Protein AF-A0AAU9RCP6-F1 (afdb_monomer)

Nearest PDB structures (foldseek):
  6lu8-assembly1_4  TM=5.712E-01  e=1.276E-19  Homo sapiens
  6n8k-assembly1_b  TM=5.492E-01  e=5.211E-20  Saccharomyces cerevisiae S288C
  6lss-assembly1_4  TM=5.577E-01  e=1.438E-19  Homo sapiens
  7ug6-assembly1_b  TM=6.604E-01  e=2.171E-17  Saccharomyces cerevisiae S288C
  8ipy-assembly1_4  TM=5.654E-01  e=3.970E-19  Homo sapiens

Structure (mmCIF, N/CA/C/O backbone):
data_AF-A0AAU9RCP6-F1
#
_entry.id   AF-A0AAU9RCP6-F1
#
loop_
_atom_site.group_PDB
_atom_site.id
_atom_site.type_symbol
_atom_site.label_atom_id
_atom_site.label_alt_id
_atom_site.label_comp_id
_atom_site.label_asym_id
_atom_site.label_entity_id
_atom_site.label_seq_id
_atom_site.pdbx_PDB_ins_code
_atom_site.Cartn_x
_atom_site.Cartn_y
_atom_site.Cartn_z
_atom_site.occupancy
_atom_site.B_iso_or_equiv
_atom_site.auth_seq_id
_atom_site.auth_comp_id
_atom_site.auth_asym_id
_atom_site.auth_atom_id
_atom_site.pdbx_PDB_model_num
ATOM 1 N N . LEU A 1 1 ? -8.463 7.751 30.169 1.00 29.47 1 LEU A N 1
ATOM 2 C CA . LEU A 1 1 ? -9.840 7.399 30.595 1.00 29.47 1 LEU A CA 1
ATOM 3 C C . LEU A 1 1 ? -9.831 6.013 31.241 1.00 29.47 1 LEU A C 1
ATOM 5 O O . LEU A 1 1 ? -10.518 5.110 30.790 1.00 29.47 1 LEU A O 1
ATOM 9 N N . GLY A 1 2 ? -8.987 5.840 32.258 1.00 26.52 2 GLY A N 1
ATOM 10 C CA . GLY A 1 2 ? -8.880 4.609 33.033 1.00 26.52 2 GLY A CA 1
ATOM 11 C C . GLY A 1 2 ? -9.223 4.948 34.469 1.00 26.52 2 GLY A C 1
ATOM 12 O O . GLY A 1 2 ? -8.330 5.187 35.272 1.00 26.52 2 GLY A O 1
ATOM 13 N N . GLU A 1 3 ? -10.513 5.057 34.771 1.00 25.09 3 GLU A N 1
ATOM 14 C CA . GLU A 1 3 ? -10.943 4.956 36.159 1.00 25.09 3 GLU A CA 1
ATOM 15 C C . GLU A 1 3 ? -10.957 3.467 36.483 1.00 25.09 3 GLU A C 1
ATOM 17 O O . GLU A 1 3 ? -11.773 2.700 35.967 1.00 25.09 3 GLU A O 1
ATOM 22 N N . HIS A 1 4 ? -9.973 3.051 37.277 1.00 25.28 4 HIS A N 1
ATOM 23 C CA . HIS A 1 4 ? -9.918 1.732 37.880 1.00 25.28 4 HIS A CA 1
ATOM 24 C C . HIS A 1 4 ? -11.190 1.530 38.713 1.00 25.28 4 HIS A C 1
ATOM 26 O O . HIS A 1 4 ? -11.259 1.921 39.874 1.00 25.28 4 HIS A O 1
ATOM 32 N N . SER A 1 5 ? -12.217 0.930 38.112 1.00 27.06 5 SER A N 1
ATOM 33 C CA . SER A 1 5 ? -13.380 0.434 38.838 1.00 27.06 5 SER A CA 1
ATOM 34 C C . SER A 1 5 ? -12.973 -0.857 39.544 1.00 27.06 5 SER A C 1
ATOM 36 O O . SER A 1 5 ? -13.199 -1.965 39.058 1.00 27.06 5 SER A O 1
ATOM 38 N N . SER A 1 6 ? -12.313 -0.710 40.694 1.00 24.70 6 SER A N 1
ATOM 39 C CA . SER A 1 6 ? -12.039 -1.817 41.602 1.00 24.70 6 SER A CA 1
ATOM 40 C C . SER A 1 6 ? -13.343 -2.577 41.860 1.00 24.70 6 SER A C 1
ATOM 42 O O . SER A 1 6 ? -14.345 -2.037 42.331 1.00 24.70 6 SER A O 1
ATOM 44 N N . VAL A 1 7 ? -13.376 -3.851 41.467 1.00 28.84 7 VAL A N 1
ATOM 45 C CA . VAL A 1 7 ? -14.427 -4.774 41.893 1.00 28.84 7 VAL A CA 1
ATOM 46 C C . VAL A 1 7 ? -14.096 -5.130 43.338 1.00 28.84 7 VAL A C 1
ATOM 48 O O . VAL A 1 7 ? -13.402 -6.105 43.601 1.00 28.84 7 VAL A O 1
ATOM 51 N N . SER A 1 8 ? -14.527 -4.297 44.282 1.00 29.44 8 SER A N 1
ATOM 52 C CA . SER A 1 8 ? -14.492 -4.659 45.697 1.00 29.44 8 SER A CA 1
ATOM 53 C C . SER A 1 8 ? -15.594 -5.688 45.930 1.00 29.44 8 SER A C 1
ATOM 55 O O . SER A 1 8 ? -16.753 -5.328 46.107 1.00 29.44 8 SER A O 1
ATOM 57 N N . LEU A 1 9 ? -15.241 -6.970 45.845 1.00 32.91 9 LEU A N 1
ATOM 58 C CA . LEU A 1 9 ? -16.111 -8.076 46.230 1.00 32.91 9 LEU A CA 1
ATOM 59 C C . LEU A 1 9 ? -16.215 -8.066 47.758 1.00 32.91 9 LEU A C 1
ATOM 61 O O . LEU A 1 9 ? -15.304 -8.515 48.452 1.00 32.91 9 LEU A O 1
ATOM 65 N N . VAL A 1 10 ? -17.290 -7.496 48.296 1.00 36.25 10 VAL A N 1
ATOM 66 C CA . VAL A 1 10 ? -17.561 -7.580 49.732 1.00 36.25 10 VAL A CA 1
ATOM 67 C C . VAL A 1 10 ? -18.202 -8.940 49.990 1.00 36.25 10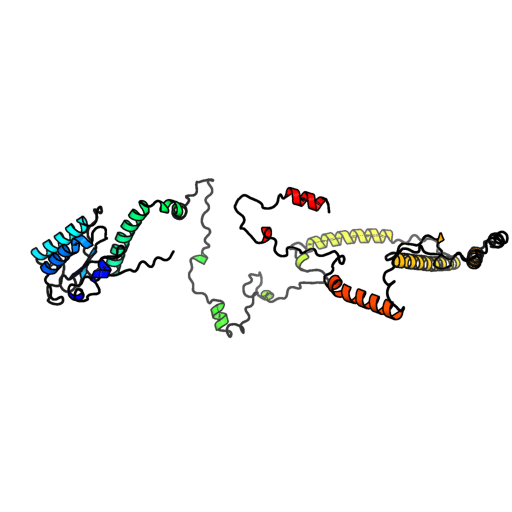 VAL A C 1
ATOM 69 O O . VAL A 1 10 ? -19.393 -9.113 49.783 1.00 36.25 10 VAL A O 1
ATOM 72 N N . LEU A 1 11 ? -17.398 -9.920 50.403 1.00 35.12 11 LEU A N 1
ATOM 73 C CA . LEU A 1 11 ? -17.899 -11.188 50.927 1.00 35.12 11 LEU A CA 1
ATOM 74 C C . LEU A 1 11 ? -18.460 -10.934 52.329 1.00 35.12 11 LEU A C 1
ATOM 76 O O . LEU A 1 11 ? -17.709 -10.840 53.299 1.00 35.12 11 LEU A O 1
ATOM 80 N N . LEU A 1 12 ? -19.777 -10.789 52.433 1.00 39.84 12 LEU A N 1
ATOM 81 C CA . LEU A 1 12 ? -20.471 -10.788 53.717 1.00 39.84 12 LEU A CA 1
ATOM 82 C C . LEU A 1 12 ? -20.690 -12.238 54.148 1.00 39.84 12 LEU A C 1
ATOM 84 O O . LEU A 1 12 ? -21.788 -12.753 54.028 1.00 39.84 12 LEU A O 1
ATOM 88 N N . THR A 1 13 ? -19.640 -12.920 54.609 1.00 37.94 13 THR A N 1
ATOM 89 C CA . THR A 1 13 ? -19.850 -14.100 55.455 1.00 37.94 13 THR A CA 1
ATOM 90 C C . THR A 1 13 ? -19.987 -13.623 56.902 1.00 37.94 13 THR A C 1
ATOM 92 O O . THR A 1 13 ? -19.245 -12.720 57.307 1.00 37.94 13 THR A O 1
ATOM 95 N N . PRO A 1 14 ? -20.863 -14.223 57.726 1.00 41.41 14 PRO A N 1
ATOM 96 C CA . PRO A 1 14 ? -20.918 -13.921 59.160 1.00 41.41 14 PRO A CA 1
ATOM 97 C C . PRO A 1 14 ? -19.543 -14.066 59.842 1.00 41.41 14 PRO A C 1
ATOM 99 O O . PRO A 1 14 ? -19.190 -13.309 60.742 1.00 41.41 14 PRO A O 1
ATOM 102 N N . THR A 1 15 ? -18.706 -14.975 59.330 1.00 35.06 15 THR A N 1
ATOM 103 C CA . THR A 1 15 ? -17.323 -15.202 59.773 1.00 35.06 15 THR A CA 1
ATOM 104 C C . THR A 1 15 ? -16.337 -14.086 59.398 1.00 35.06 15 THR A C 1
ATOM 106 O O . THR A 1 15 ? -15.331 -13.913 60.083 1.00 35.06 15 THR A O 1
ATOM 109 N N . ALA A 1 16 ? -16.593 -13.295 58.350 1.00 34.59 16 ALA A N 1
ATOM 110 C CA . ALA A 1 16 ? -15.697 -12.223 57.900 1.00 34.59 16 ALA A CA 1
ATOM 111 C C . ALA A 1 16 ? -15.915 -10.887 58.637 1.00 34.59 16 ALA A C 1
ATOM 113 O O . ALA A 1 16 ? -15.109 -9.962 58.489 1.00 34.59 16 ALA A O 1
ATOM 114 N N . PHE A 1 17 ? -16.966 -10.777 59.460 1.00 38.69 17 PHE A N 1
ATOM 115 C CA . PHE A 1 17 ? -17.302 -9.542 60.179 1.00 38.69 17 PHE A CA 1
ATOM 116 C C . PHE A 1 17 ? -16.321 -9.207 61.320 1.00 38.69 17 PHE A C 1
ATOM 118 O O . PHE A 1 17 ? -16.275 -8.073 61.785 1.00 38.69 17 PHE A O 1
ATOM 125 N N . VAL A 1 18 ? -15.464 -10.155 61.719 1.00 32.84 18 VAL A N 1
ATOM 126 C CA . VAL A 1 18 ? -14.433 -9.945 62.755 1.00 32.84 18 VAL A CA 1
ATOM 127 C C . VAL A 1 18 ? -13.216 -9.155 62.225 1.00 32.84 18 VAL A C 1
ATOM 129 O O . VAL A 1 18 ? -12.364 -8.719 62.996 1.00 32.84 18 VAL A O 1
ATOM 132 N N . SER A 1 19 ? -13.121 -8.893 60.914 1.00 32.19 19 SER A N 1
ATOM 133 C CA . SER A 1 19 ? -12.038 -8.075 60.350 1.00 32.19 19 SER A CA 1
ATOM 134 C C . SER A 1 19 ? -12.439 -6.601 60.227 1.00 32.19 19 SER A C 1
ATOM 136 O O . SER A 1 19 ? -13.240 -6.230 59.370 1.00 32.19 19 SER A O 1
ATOM 138 N N . SER A 1 20 ? -11.798 -5.731 61.012 1.00 33.53 20 SER A N 1
ATOM 139 C CA . SER A 1 20 ? -11.964 -4.261 61.048 1.00 33.53 20 SER A CA 1
ATOM 140 C C . SER A 1 20 ? -11.746 -3.513 59.715 1.00 33.53 20 SER A C 1
ATOM 142 O O . SER A 1 20 ? -11.878 -2.292 59.657 1.00 33.53 20 SER A O 1
ATOM 144 N N . LYS A 1 21 ? -11.425 -4.221 58.624 1.00 37.44 21 LYS A N 1
ATOM 145 C CA . LYS A 1 21 ? -11.188 -3.667 57.281 1.00 37.44 21 LYS A CA 1
ATOM 146 C C . LYS A 1 21 ? -12.402 -3.729 56.339 1.00 37.44 21 LYS A C 1
ATOM 148 O O . LYS A 1 21 ? -12.353 -3.122 55.271 1.00 37.44 21 LYS A O 1
ATOM 153 N N . SER A 1 22 ? -13.474 -4.447 56.683 1.00 49.84 22 SER A N 1
ATOM 154 C CA . SER A 1 22 ? -14.617 -4.681 55.777 1.00 49.84 22 SER A CA 1
ATOM 155 C C . SER A 1 22 ? -15.606 -3.507 55.714 1.00 49.84 22 SER A C 1
ATOM 157 O O . SER A 1 22 ? -16.067 -3.144 54.631 1.00 49.84 22 SER A O 1
ATOM 159 N N . ILE A 1 23 ? -15.869 -2.865 56.853 1.00 54.66 23 ILE A N 1
ATOM 160 C CA . ILE A 1 23 ? -16.846 -1.777 57.014 1.00 54.66 23 ILE A CA 1
ATOM 161 C C . ILE A 1 23 ? -16.516 -0.542 56.146 1.00 54.66 23 ILE A C 1
ATOM 163 O O . ILE A 1 23 ? -17.370 -0.139 55.355 1.00 54.66 23 ILE A O 1
ATOM 167 N N . PRO A 1 24 ? -15.303 0.053 56.176 1.00 55.56 24 PRO A N 1
ATOM 168 C CA . PRO A 1 24 ? -15.020 1.257 55.382 1.00 55.56 24 PRO A CA 1
ATOM 169 C C . PRO A 1 24 ? -15.121 1.040 53.860 1.00 55.56 24 PRO A C 1
ATOM 171 O O . PRO A 1 24 ? -15.467 1.966 53.127 1.00 55.56 24 PRO A O 1
ATOM 174 N N . ASN A 1 25 ? -14.898 -0.185 53.368 1.00 54.75 25 ASN A N 1
ATOM 175 C CA . ASN A 1 25 ? -15.054 -0.515 51.946 1.00 54.75 25 ASN A CA 1
ATOM 176 C C . ASN A 1 25 ? -16.526 -0.552 51.490 1.00 54.75 25 ASN A C 1
ATOM 178 O O . ASN A 1 25 ? -16.817 -0.271 50.325 1.00 54.75 25 ASN A O 1
ATOM 182 N N . GLN A 1 26 ? -17.464 -0.847 52.392 1.00 53.94 26 GLN A N 1
ATOM 183 C CA . GLN A 1 26 ? -18.900 -0.874 52.090 1.00 53.94 26 GLN A CA 1
ATOM 184 C C . GLN A 1 26 ? -19.487 0.534 51.918 1.00 53.94 26 GLN A C 1
ATOM 186 O O . GLN A 1 26 ? -20.386 0.723 51.098 1.00 53.94 26 GLN A O 1
ATOM 191 N N . PHE A 1 27 ? -18.929 1.537 52.604 1.00 54.59 27 PHE A N 1
ATOM 192 C CA . PHE A 1 27 ? -19.397 2.931 52.566 1.00 54.59 27 PHE A CA 1
ATOM 193 C C . PHE A 1 27 ? -18.815 3.780 51.423 1.00 54.59 27 PHE A C 1
ATOM 195 O O . PHE A 1 27 ? -19.270 4.902 51.196 1.00 54.59 27 PHE A O 1
ATOM 202 N N . SER A 1 28 ? -17.841 3.269 50.663 1.00 56.19 28 SER A N 1
ATOM 203 C CA . SER A 1 28 ? -17.342 3.967 49.472 1.00 56.19 28 SER A CA 1
ATOM 204 C C . SER A 1 28 ? -18.453 4.110 48.419 1.00 56.19 28 SER A C 1
ATOM 206 O O . SER A 1 28 ? -19.146 3.147 48.088 1.00 56.19 28 SER A O 1
ATOM 208 N N . LYS A 1 29 ? -18.632 5.326 47.884 1.00 52.75 29 LYS A N 1
ATOM 209 C CA . LYS A 1 29 ? -19.766 5.718 47.017 1.00 52.75 29 LYS A CA 1
ATOM 210 C C . LYS A 1 29 ? -19.861 4.945 45.692 1.00 52.75 29 LYS A C 1
ATOM 212 O O . LYS A 1 29 ? -2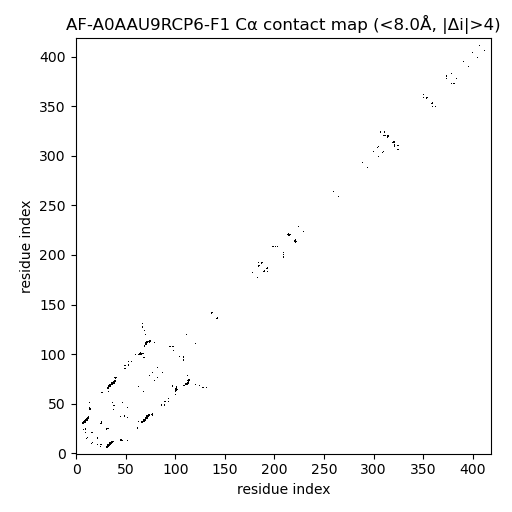0.913 4.971 45.068 1.00 52.75 29 LYS A O 1
ATOM 217 N N . ASN A 1 30 ? -18.810 4.216 45.313 1.00 53.28 30 ASN A N 1
ATOM 218 C CA . ASN A 1 30 ? -18.756 3.414 44.085 1.00 53.28 30 ASN A CA 1
ATOM 219 C C . ASN A 1 30 ? -18.577 1.904 44.354 1.00 53.28 30 ASN A C 1
ATOM 221 O O . ASN A 1 30 ? -18.268 1.151 43.428 1.00 53.28 30 ASN A O 1
ATOM 225 N N . SER A 1 31 ? -18.701 1.451 45.610 1.00 51.44 31 SER A N 1
ATOM 226 C CA . SER A 1 31 ? -18.493 0.043 45.960 1.00 51.44 31 SER A CA 1
ATOM 227 C C . SER A 1 31 ? -19.691 -0.834 45.593 1.00 51.44 31 SER A C 1
ATOM 229 O O . SER A 1 31 ? -20.851 -0.453 45.756 1.00 51.44 31 SER A O 1
ATOM 231 N N . LYS A 1 32 ? -19.368 -2.027 45.089 1.00 59.03 32 LYS A N 1
ATOM 232 C CA . LYS A 1 32 ? -20.296 -3.079 44.664 1.00 59.03 32 LYS A CA 1
ATOM 233 C C . LYS A 1 32 ? -20.614 -3.952 45.882 1.00 59.03 32 LYS A C 1
ATOM 235 O O . LYS A 1 32 ? -19.700 -4.294 46.629 1.00 59.03 32 LYS A O 1
ATOM 240 N N . SER A 1 33 ? -21.877 -4.307 46.090 1.00 56.03 33 SER A N 1
ATOM 241 C CA . SER A 1 33 ? -22.319 -5.091 47.251 1.00 56.03 33 SER A CA 1
ATOM 242 C C . SER A 1 33 ? -22.966 -6.396 46.801 1.00 56.03 33 SER A C 1
ATOM 244 O O . SER A 1 33 ? -24.037 -6.389 46.208 1.00 56.03 33 SER A O 1
ATOM 246 N N . LEU A 1 34 ? -22.298 -7.512 47.086 1.00 57.81 34 LEU A N 1
ATOM 247 C CA . LEU A 1 34 ? -22.845 -8.864 46.981 1.00 57.81 34 LEU A CA 1
ATOM 248 C C . LEU A 1 34 ? -23.103 -9.358 48.403 1.00 57.81 34 LEU A C 1
ATOM 250 O O . LEU A 1 34 ? -22.225 -9.228 49.255 1.00 57.81 34 LEU A O 1
ATOM 254 N N . TYR A 1 35 ? -24.292 -9.889 48.672 1.00 60.50 35 TYR A N 1
ATOM 255 C CA . TYR A 1 35 ? -24.614 -10.455 49.977 1.00 60.50 35 TYR A CA 1
ATOM 256 C C . TYR A 1 35 ? -24.606 -11.980 49.870 1.00 60.50 35 TYR A C 1
ATOM 258 O O . TYR A 1 35 ? -25.328 -12.557 49.058 1.00 60.50 35 TYR A O 1
ATOM 266 N N . PHE A 1 36 ? -23.775 -12.633 50.680 1.00 57.19 36 PHE A N 1
ATOM 267 C CA . PHE A 1 36 ? -23.719 -14.088 50.747 1.00 57.19 36 PHE A CA 1
ATOM 268 C C . PHE A 1 36 ? -24.475 -14.546 51.988 1.00 57.19 36 PHE A C 1
ATOM 270 O O . PHE A 1 36 ? -24.045 -14.306 53.110 1.00 57.19 36 PHE A O 1
ATOM 277 N N . SER A 1 37 ? -25.596 -15.220 51.775 1.00 56.50 37 SER A N 1
ATOM 278 C CA . SER A 1 37 ? -26.272 -15.970 52.831 1.00 56.50 37 SER A CA 1
ATOM 279 C C . SER A 1 37 ? -25.751 -17.404 52.824 1.00 56.50 37 SER A C 1
ATOM 281 O O . SER A 1 37 ? -25.434 -17.971 51.773 1.00 56.50 37 SER A O 1
ATOM 283 N N . HIS A 1 38 ? -25.590 -17.985 54.006 1.00 55.59 38 HIS A N 1
ATOM 284 C CA . HIS A 1 38 ? -25.072 -19.341 54.153 1.00 55.59 38 HIS A CA 1
ATOM 285 C C . HIS A 1 38 ? -26.179 -20.225 54.724 1.00 55.59 38 HIS A C 1
ATOM 287 O O . HIS A 1 38 ? -26.437 -20.166 55.925 1.00 55.59 38 HIS A O 1
ATOM 293 N N . CYS A 1 39 ? -26.828 -21.026 53.872 1.00 51.62 39 CYS A N 1
ATOM 294 C CA . CYS A 1 39 ? -28.059 -21.765 54.198 1.00 51.62 39 CYS A CA 1
ATOM 295 C C . CYS A 1 39 ? -27.832 -23.149 54.834 1.00 51.62 39 CYS A C 1
ATOM 297 O O . CYS A 1 39 ? -28.774 -23.924 54.972 1.00 51.62 39 CYS A O 1
ATOM 299 N N . SER A 1 40 ? -26.604 -23.508 55.232 1.00 51.50 40 SER A N 1
ATOM 300 C CA . SER A 1 40 ? -26.371 -24.844 55.798 1.00 51.50 40 SER A CA 1
ATOM 301 C C . SER A 1 40 ? -26.917 -24.964 57.229 1.00 51.50 40 SER A C 1
ATOM 303 O O . SER A 1 40 ? -26.378 -24.329 58.139 1.00 51.50 40 SER A O 1
ATOM 305 N N . ALA A 1 41 ? -27.870 -25.872 57.447 1.00 45.06 41 ALA A N 1
ATOM 306 C CA . ALA A 1 41 ? -28.382 -26.271 58.767 1.00 45.06 41 ALA A CA 1
ATOM 307 C C . ALA A 1 41 ? -27.336 -26.971 59.672 1.00 45.06 41 ALA A C 1
ATOM 309 O O . ALA A 1 41 ? -27.565 -27.167 60.862 1.00 45.06 41 ALA A O 1
ATOM 310 N N . GLY A 1 42 ? -26.162 -27.334 59.142 1.00 46.25 42 GLY A N 1
ATOM 311 C CA . GLY A 1 42 ? -25.068 -27.931 59.910 1.00 46.25 42 GLY A CA 1
ATOM 312 C C . GLY A 1 42 ? -23.945 -26.936 60.195 1.00 46.25 42 GLY A C 1
ATOM 313 O O . GLY A 1 42 ? -23.133 -26.701 59.306 1.00 46.25 42 GLY A O 1
ATOM 314 N N . CYS A 1 43 ? -23.917 -26.365 61.410 1.00 41.03 43 CYS A N 1
ATOM 315 C CA . CYS A 1 43 ? -22.801 -25.830 62.231 1.00 41.03 43 CYS A CA 1
ATOM 316 C C . CYS A 1 43 ? -21.482 -25.297 61.604 1.00 41.03 43 CYS A C 1
ATOM 318 O O . CYS A 1 43 ? -20.515 -25.095 62.332 1.00 41.03 43 CYS A O 1
ATOM 320 N N . SER A 1 44 ? -21.381 -25.026 60.302 1.00 52.28 44 SER A N 1
ATOM 321 C CA . SER A 1 44 ? -20.109 -24.668 59.657 1.00 52.28 44 SER A CA 1
ATOM 322 C C . SER A 1 44 ? -19.829 -23.163 59.649 1.00 52.28 44 SER A C 1
ATOM 324 O O . SER A 1 44 ? -18.679 -22.768 59.471 1.00 52.28 44 SER A O 1
ATOM 326 N N . CYS A 1 45 ? -20.852 -22.320 59.854 1.00 57.91 45 CYS A N 1
ATOM 327 C CA . CYS A 1 45 ? -20.701 -20.859 59.889 1.00 57.91 45 CYS A CA 1
ATOM 328 C C . CYS A 1 45 ? -20.882 -20.223 61.279 1.00 57.91 45 CYS A C 1
ATOM 330 O O . CYS A 1 45 ? -20.536 -19.058 61.437 1.00 57.91 45 CYS A O 1
ATOM 332 N N . GLY A 1 46 ? -21.370 -20.968 62.279 1.00 64.12 46 GLY A N 1
ATOM 333 C CA . GLY A 1 46 ? -21.513 -20.496 63.664 1.00 64.12 46 GLY A CA 1
ATOM 334 C C . GLY A 1 46 ? -22.696 -19.555 63.954 1.00 64.12 46 GLY A C 1
ATOM 335 O O . GLY A 1 46 ? -22.841 -19.154 65.103 1.00 64.12 46 GLY A O 1
ATOM 336 N N . TYR A 1 47 ? -23.542 -19.229 62.967 1.00 73.06 47 TYR A N 1
ATOM 337 C CA . TYR A 1 47 ? -24.712 -18.345 63.117 1.00 73.06 47 TYR A CA 1
ATOM 338 C C . TYR A 1 47 ? -25.972 -18.969 62.502 1.00 73.06 47 TYR A C 1
ATOM 340 O O . TYR A 1 47 ? -25.876 -19.683 61.502 1.00 73.06 47 TYR A O 1
ATOM 348 N N . SER A 1 48 ? -27.147 -18.684 63.074 1.00 78.44 48 SER A N 1
ATOM 349 C CA . SER A 1 48 ? -28.441 -19.133 62.532 1.00 78.44 48 SER A CA 1
ATOM 350 C C . SER A 1 48 ? -28.937 -18.237 61.388 1.00 78.44 48 SER A C 1
ATOM 352 O O . SER A 1 48 ? -28.504 -17.091 61.260 1.00 78.44 48 SER A O 1
ATOM 354 N N . ILE A 1 49 ? -29.870 -18.736 60.570 1.00 75.25 49 ILE A N 1
ATOM 355 C CA . ILE A 1 49 ? -30.468 -17.980 59.452 1.00 75.25 49 ILE A CA 1
ATOM 356 C C . ILE A 1 49 ? -31.187 -16.722 59.972 1.00 75.25 49 ILE A C 1
ATOM 358 O O . ILE A 1 49 ? -30.956 -15.636 59.451 1.00 75.25 49 ILE A O 1
ATOM 362 N N . ALA A 1 50 ? -31.912 -16.816 61.091 1.00 78.31 50 ALA A N 1
ATOM 363 C CA . ALA A 1 50 ? -32.528 -15.662 61.758 1.00 78.31 50 ALA A CA 1
ATOM 364 C C . ALA A 1 50 ? -31.519 -14.579 62.206 1.00 78.31 50 ALA A C 1
ATOM 366 O O . ALA A 1 50 ? -31.816 -13.387 62.178 1.00 78.31 50 ALA A O 1
ATOM 367 N N . GLN A 1 51 ? -30.299 -14.964 62.602 1.00 80.50 51 GLN A N 1
ATOM 368 C CA . GLN A 1 51 ? -29.241 -13.995 62.921 1.00 80.50 51 GLN A CA 1
ATOM 369 C C . GLN A 1 51 ? -28.667 -13.333 61.660 1.00 80.50 51 GLN A C 1
ATOM 371 O O . GLN A 1 51 ? -28.287 -12.161 61.703 1.00 80.50 51 GLN A O 1
ATOM 376 N N . GLN A 1 52 ? -28.599 -14.066 60.544 1.00 75.94 52 GLN A N 1
ATOM 377 C CA . GLN A 1 52 ? -28.179 -13.522 59.248 1.00 75.94 52 GLN A CA 1
ATOM 378 C C . GLN A 1 52 ? -29.209 -12.513 58.715 1.00 75.94 52 GLN A C 1
ATOM 380 O O . GLN A 1 52 ? -28.822 -11.445 58.237 1.00 75.94 52 GLN A O 1
ATOM 385 N N . ASP A 1 53 ? -30.497 -12.807 58.879 1.00 79.19 53 ASP A N 1
ATOM 386 C CA . ASP A 1 53 ? -31.601 -11.915 58.524 1.00 79.19 53 ASP A CA 1
ATOM 387 C C . ASP A 1 53 ? -31.598 -10.617 59.359 1.00 79.19 53 ASP A C 1
ATOM 389 O O . ASP A 1 53 ? -31.553 -9.508 58.817 1.00 79.19 53 ASP A O 1
ATOM 393 N N . ALA A 1 54 ? -31.465 -10.727 60.686 1.00 82.19 54 ALA A N 1
ATOM 394 C CA . ALA A 1 54 ? -31.326 -9.560 61.561 1.00 82.19 54 ALA A CA 1
ATOM 395 C C . ALA A 1 54 ? -30.124 -8.671 61.174 1.00 82.19 54 ALA A C 1
ATOM 397 O O . ALA A 1 54 ? -30.205 -7.436 61.198 1.00 82.19 54 ALA A O 1
ATOM 398 N N . LEU A 1 55 ? -29.005 -9.285 60.769 1.00 81.19 55 LEU A N 1
ATOM 399 C CA . LEU A 1 55 ? -27.843 -8.559 60.258 1.00 81.19 55 LEU A CA 1
ATOM 400 C C . LEU A 1 55 ? -28.164 -7.843 58.936 1.00 81.19 55 LEU A C 1
ATOM 402 O O . LEU A 1 55 ? -27.775 -6.685 58.768 1.00 81.19 55 LEU A O 1
ATOM 406 N N . PHE A 1 56 ? -28.881 -8.487 58.015 1.00 79.50 56 PHE A N 1
ATOM 407 C CA . PHE A 1 56 ? -29.294 -7.877 56.751 1.00 79.50 56 PHE A CA 1
ATOM 408 C C . PHE A 1 56 ? -30.176 -6.640 56.973 1.00 79.50 56 PHE A C 1
ATOM 410 O O . PHE A 1 56 ? -29.857 -5.567 56.451 1.00 79.50 56 PHE A O 1
ATOM 417 N N . HIS A 1 57 ? -31.198 -6.734 57.829 1.00 82.00 57 HIS A N 1
ATOM 418 C CA . HIS A 1 57 ? -32.046 -5.591 58.179 1.00 82.00 57 HIS A CA 1
ATOM 419 C C . HIS A 1 57 ? -31.264 -4.450 58.850 1.00 82.00 57 HIS A C 1
ATOM 421 O O . HIS A 1 57 ? -31.529 -3.277 58.573 1.00 82.00 57 HIS A O 1
ATOM 427 N N . SER A 1 58 ? -30.254 -4.762 59.673 1.00 83.31 58 SER A N 1
ATOM 428 C CA . SER A 1 58 ? -29.395 -3.742 60.300 1.00 83.31 58 SER A CA 1
ATOM 429 C C . SER A 1 58 ? -28.528 -2.975 59.289 1.00 83.31 58 SER A C 1
ATOM 431 O O . SER A 1 58 ? -28.272 -1.781 59.455 1.00 83.31 58 SER A O 1
ATOM 433 N N . LEU A 1 59 ? -28.100 -3.642 58.211 1.00 77.38 59 LEU A N 1
ATOM 434 C CA . LEU A 1 59 ? -27.226 -3.074 57.180 1.00 77.38 59 LEU A CA 1
ATOM 435 C C . LEU A 1 59 ? -27.997 -2.445 56.012 1.00 77.38 59 LEU A C 1
ATOM 437 O O . LEU A 1 59 ? -27.406 -1.696 55.230 1.00 77.38 59 LEU A O 1
ATOM 441 N N . LYS A 1 60 ? -29.312 -2.674 55.928 1.00 75.62 60 LYS A N 1
ATOM 442 C CA . LYS A 1 60 ? -30.230 -2.150 54.904 1.00 75.62 60 LYS A CA 1
ATOM 443 C C . LYS A 1 60 ? -30.022 -0.671 54.540 1.00 75.62 60 LYS A C 1
ATOM 445 O O . LYS A 1 60 ? -29.934 -0.385 53.343 1.00 75.62 60 LYS A O 1
ATOM 450 N N . PRO A 1 61 ? -29.856 0.279 55.487 1.00 79.50 61 PRO A N 1
ATOM 451 C CA . PRO A 1 61 ? -29.657 1.691 55.142 1.00 79.50 61 PRO A CA 1
ATOM 452 C C . PRO A 1 61 ? -28.405 1.955 54.289 1.00 79.50 61 PRO A C 1
ATOM 454 O O . PRO A 1 61 ? -28.346 2.945 53.561 1.00 79.50 61 PRO A O 1
ATOM 457 N N . SER A 1 62 ? -27.409 1.064 54.344 1.00 72.81 62 SER A N 1
ATOM 458 C CA . SER A 1 62 ? -26.145 1.192 53.604 1.00 72.81 62 SER A CA 1
ATOM 459 C C . SER A 1 62 ? -26.250 0.750 52.140 1.00 72.81 62 SER A C 1
ATOM 461 O O . SER A 1 62 ? -25.359 1.053 51.341 1.00 72.81 62 SER A O 1
ATOM 463 N N . PHE A 1 63 ? -27.328 0.048 51.776 1.00 73.44 63 PHE A N 1
ATOM 464 C CA . PHE A 1 63 ? -27.543 -0.496 50.434 1.00 73.44 63 PHE A CA 1
ATOM 465 C C . PHE A 1 63 ? -28.472 0.347 49.553 1.00 73.44 63 PHE A C 1
ATOM 467 O O . PHE A 1 63 ? -28.731 -0.010 48.405 1.00 73.44 63 PHE A O 1
ATOM 474 N N . MET A 1 64 ? -28.928 1.498 50.049 1.00 72.38 64 MET A N 1
ATOM 475 C CA . MET A 1 64 ? -29.747 2.429 49.274 1.00 72.38 64 MET A CA 1
ATOM 476 C C . MET A 1 64 ? -29.038 2.825 47.968 1.00 72.38 64 MET A C 1
ATOM 478 O O . MET A 1 64 ? -27.884 3.261 47.980 1.00 72.38 64 MET A O 1
ATOM 482 N N . ASN A 1 65 ? -29.743 2.693 46.840 1.00 69.56 65 ASN A N 1
ATOM 483 C CA . ASN A 1 65 ? -29.255 2.957 45.476 1.00 69.56 65 ASN A CA 1
ATOM 484 C C . ASN A 1 65 ? -28.149 2.015 44.956 1.00 69.56 65 ASN A C 1
ATOM 486 O O . ASN A 1 65 ? -27.585 2.280 43.891 1.00 69.56 65 ASN A O 1
ATOM 490 N N . LYS A 1 66 ? -27.828 0.918 45.655 1.00 73.25 66 LYS A N 1
ATOM 491 C CA . LYS A 1 66 ? -26.841 -0.077 45.198 1.00 73.25 66 LYS A CA 1
ATOM 492 C C . LYS A 1 66 ? -27.537 -1.328 44.667 1.00 73.25 66 LYS A C 1
ATOM 494 O O . LYS A 1 66 ? -28.589 -1.687 45.188 1.00 73.25 66 LYS A O 1
ATOM 499 N N . PRO A 1 67 ? -26.998 -1.992 43.626 1.00 72.25 67 PRO A N 1
ATOM 500 C CA . PRO A 1 67 ? -27.522 -3.280 43.233 1.00 72.25 67 PRO A CA 1
ATOM 501 C C . PRO A 1 67 ? -27.215 -4.348 44.278 1.00 72.25 67 PRO A C 1
ATOM 503 O O . PRO A 1 67 ? -26.073 -4.438 44.738 1.00 72.25 67 PRO A O 1
ATOM 506 N N . LEU A 1 68 ? -28.230 -5.129 44.644 1.00 74.06 68 LEU A N 1
ATOM 507 C CA . LEU A 1 68 ? -28.129 -6.206 45.621 1.00 74.06 68 LEU A CA 1
ATOM 508 C C . LEU A 1 68 ? -28.412 -7.550 44.962 1.00 74.06 68 LEU A C 1
ATOM 510 O O . LEU A 1 68 ? -29.365 -7.720 44.204 1.00 74.06 68 LEU A O 1
ATOM 514 N N . LEU A 1 69 ? -27.568 -8.523 45.286 1.00 73.38 69 LEU A N 1
ATOM 515 C CA . LEU A 1 69 ? -27.763 -9.914 44.917 1.00 73.38 69 LEU A CA 1
ATOM 516 C C . LEU A 1 69 ? -27.528 -10.763 46.161 1.00 73.38 69 LEU A C 1
ATOM 518 O O . LEU A 1 69 ? -26.467 -10.656 46.783 1.00 73.38 69 LEU A O 1
ATOM 522 N N . ILE A 1 70 ? -28.532 -11.565 46.511 1.00 75.25 70 ILE A N 1
ATOM 523 C CA . ILE A 1 70 ? -28.475 -12.525 47.610 1.00 75.25 70 ILE A CA 1
ATOM 524 C C . ILE A 1 70 ? -28.104 -13.874 47.006 1.00 75.25 70 ILE A C 1
ATOM 526 O O . ILE A 1 70 ? -28.817 -14.397 46.154 1.00 75.25 70 ILE A O 1
ATOM 530 N N . VAL A 1 71 ? -26.969 -14.416 47.432 1.00 74.50 71 VAL A N 1
ATOM 531 C CA . VAL A 1 71 ? -26.463 -15.709 46.963 1.00 74.50 71 VAL A CA 1
ATOM 532 C C . VAL A 1 71 ? -26.457 -16.678 48.136 1.00 74.50 71 VAL A C 1
ATOM 534 O O . VAL A 1 71 ? -25.926 -16.343 49.195 1.00 74.50 71 VAL A O 1
ATOM 537 N N . CYS A 1 72 ? -27.030 -17.866 47.952 1.00 74.50 72 CYS A N 1
ATOM 538 C CA . CYS A 1 72 ? -27.000 -18.941 48.940 1.00 74.50 72 CYS A CA 1
ATOM 539 C C . CYS A 1 72 ? -25.792 -19.837 48.665 1.00 74.50 72 CYS A C 1
ATOM 541 O O . CYS A 1 72 ? -25.674 -20.410 47.586 1.00 74.50 72 CYS A O 1
ATOM 543 N N . ASN A 1 73 ? -24.865 -19.929 49.618 1.00 72.88 73 ASN A N 1
ATOM 544 C CA . ASN A 1 73 ? -23.656 -20.742 49.475 1.00 72.88 73 ASN A CA 1
ATOM 545 C C . ASN A 1 73 ? -23.801 -22.119 50.150 1.00 72.88 73 ASN A C 1
ATOM 547 O O . ASN A 1 73 ? -24.473 -22.239 51.175 1.00 72.88 73 ASN A O 1
ATOM 551 N N . LYS A 1 74 ? -23.103 -23.125 49.606 1.00 70.88 74 LYS A N 1
ATOM 552 C CA . LYS A 1 74 ? -23.140 -24.546 50.002 1.00 70.88 74 LYS A CA 1
ATOM 553 C C . LYS A 1 74 ? -24.547 -25.158 50.016 1.00 70.88 74 LYS A C 1
ATOM 555 O O . LYS A 1 74 ? -24.986 -25.720 51.023 1.00 70.88 74 LYS A O 1
ATOM 560 N N . THR A 1 75 ? -25.258 -25.030 48.896 1.00 68.12 75 THR A N 1
ATOM 561 C CA . THR A 1 75 ? -26.562 -25.693 48.702 1.00 68.12 75 THR A CA 1
ATOM 562 C C . THR A 1 75 ? -26.430 -27.203 48.471 1.00 68.12 75 THR A C 1
ATOM 564 O O . THR A 1 75 ? -27.434 -27.899 48.439 1.00 68.12 75 THR A O 1
ATOM 567 N N . ASP A 1 76 ? -25.201 -27.707 48.327 1.00 68.25 76 ASP A N 1
ATOM 568 C CA . ASP A 1 76 ? -24.843 -29.126 48.226 1.00 68.25 76 ASP A CA 1
ATOM 569 C C . ASP A 1 76 ? -25.091 -29.895 49.533 1.00 68.25 76 ASP A C 1
ATOM 571 O O . ASP A 1 76 ? -25.384 -31.087 49.520 1.00 68.25 76 ASP A O 1
ATOM 575 N N . LEU A 1 77 ? -24.981 -29.213 50.678 1.00 68.69 77 LEU A N 1
ATOM 576 C CA . LEU A 1 77 ? -25.179 -29.827 51.994 1.00 68.69 77 LEU A CA 1
ATOM 577 C C . LEU A 1 77 ? -26.646 -29.845 52.433 1.00 68.69 77 LEU A C 1
ATOM 579 O O . LEU A 1 77 ? -27.058 -30.748 53.157 1.00 68.69 77 LEU A O 1
ATOM 583 N N . VAL A 1 78 ? -27.414 -28.826 52.050 1.00 68.44 78 VAL A N 1
ATOM 584 C CA . VAL A 1 78 ? -28.840 -28.686 52.366 1.00 68.44 78 VAL A CA 1
ATOM 585 C C . VAL A 1 78 ? -29.510 -28.037 51.165 1.00 68.44 78 VAL A C 1
ATOM 587 O O . VAL A 1 78 ? -29.191 -26.899 50.815 1.00 68.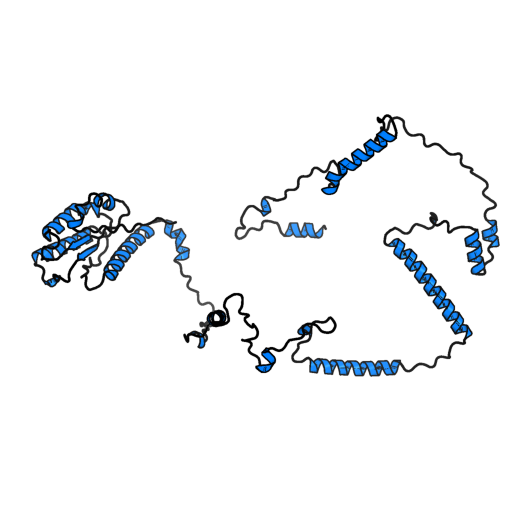44 78 VAL A O 1
ATOM 590 N N . SER A 1 79 ? -30.434 -28.768 50.544 1.00 68.00 79 SER A N 1
ATOM 591 C CA . SER A 1 79 ? -31.200 -28.271 49.405 1.00 68.00 79 SER A CA 1
ATOM 592 C C . SER A 1 79 ? -32.210 -27.210 49.849 1.00 68.00 79 SER A C 1
ATOM 594 O O . SER A 1 79 ? -32.723 -27.259 50.973 1.00 68.00 79 SER A O 1
ATOM 596 N N . MET A 1 80 ? -32.524 -26.264 48.961 1.00 64.44 80 MET A N 1
ATOM 597 C CA . MET A 1 80 ? -33.479 -25.185 49.247 1.00 64.44 80 MET A CA 1
ATOM 598 C C . MET A 1 80 ? -34.880 -25.700 49.612 1.00 64.44 80 MET A C 1
ATOM 600 O O . MET A 1 80 ? -35.616 -25.017 50.309 1.00 64.44 80 MET A O 1
ATOM 604 N N . GLU A 1 81 ? -35.226 -26.913 49.184 1.00 69.44 81 GLU A N 1
ATOM 605 C CA . GLU A 1 81 ? -36.525 -27.551 49.422 1.00 69.44 81 GLU A CA 1
ATOM 606 C C . GLU A 1 81 ? -36.609 -28.257 50.787 1.00 69.44 81 GLU A C 1
ATOM 608 O O . GLU A 1 81 ? -37.697 -28.544 51.272 1.00 69.44 81 GLU A O 1
ATOM 613 N N . THR A 1 82 ? -35.466 -28.525 51.429 1.00 70.44 82 THR A N 1
ATOM 614 C CA . THR A 1 82 ? -35.381 -29.196 52.744 1.00 70.44 82 THR A CA 1
ATOM 615 C C . THR A 1 82 ? -35.295 -28.235 53.936 1.00 70.44 82 THR A C 1
ATOM 617 O O . THR A 1 82 ? -35.153 -28.681 55.075 1.00 70.44 82 THR A O 1
ATOM 620 N N . LEU A 1 83 ? -35.333 -26.924 53.689 1.00 70.81 83 LEU A N 1
ATOM 621 C CA . LEU A 1 83 ? -35.337 -25.899 54.737 1.00 70.81 83 LEU A CA 1
ATOM 622 C C . LEU A 1 83 ? -36.686 -25.854 55.466 1.00 70.81 83 LEU A C 1
ATOM 624 O O . LEU A 1 83 ? -37.715 -26.239 54.919 1.00 70.81 83 LEU A O 1
ATOM 628 N N . SER A 1 84 ? -36.673 -25.379 56.713 1.00 77.00 84 SER A N 1
ATOM 629 C CA . SER A 1 84 ? -37.906 -25.177 57.473 1.00 77.00 84 SER A CA 1
ATOM 630 C C . SER A 1 84 ? -38.753 -24.060 56.848 1.00 77.00 84 SER A C 1
ATOM 632 O O . SER A 1 84 ? -38.214 -23.084 56.320 1.00 77.00 84 SER A O 1
ATOM 634 N N . ASP A 1 85 ? -40.081 -24.164 56.950 1.00 78.25 85 ASP A N 1
ATOM 635 C CA . ASP A 1 85 ? -41.007 -23.134 56.451 1.00 78.25 85 ASP A CA 1
ATOM 636 C C . ASP A 1 85 ? -40.782 -21.757 57.110 1.00 78.25 85 ASP A C 1
ATOM 638 O O . ASP A 1 85 ? -41.165 -20.727 56.557 1.00 78.25 85 ASP A O 1
ATOM 642 N N . GLU A 1 86 ? -40.175 -21.721 58.300 1.00 80.06 86 GLU A N 1
ATOM 643 C CA . GLU A 1 86 ? -39.803 -20.486 59.000 1.00 80.06 86 GLU A CA 1
ATOM 644 C C . GLU A 1 86 ? -38.577 -19.827 58.355 1.00 80.06 86 GLU A C 1
ATOM 646 O O . GLU A 1 86 ? -38.594 -18.628 58.074 1.00 80.06 86 GLU A O 1
ATOM 651 N N . ASP A 1 87 ? -37.544 -20.611 58.040 1.00 77.12 87 ASP A N 1
ATOM 652 C CA . ASP A 1 87 ? -36.328 -20.114 57.389 1.00 77.12 87 ASP A CA 1
ATOM 653 C C . ASP A 1 87 ? -36.581 -19.701 55.930 1.00 77.12 87 ASP A C 1
ATOM 655 O O . ASP A 1 87 ? -35.985 -18.738 55.441 1.00 77.12 87 ASP A O 1
ATOM 659 N N . LEU A 1 88 ? -37.491 -20.391 55.234 1.00 75.69 88 LEU A N 1
ATOM 660 C CA . LEU A 1 88 ? -37.907 -20.026 53.878 1.00 75.69 88 LEU A CA 1
ATOM 661 C C . LEU A 1 88 ? -38.600 -18.663 53.841 1.00 75.69 88 LEU A C 1
ATOM 663 O O . LEU A 1 88 ? -38.272 -17.840 52.983 1.00 75.69 88 LEU A O 1
ATOM 667 N N . LYS A 1 89 ? -39.483 -18.385 54.808 1.00 83.44 89 LYS A N 1
ATOM 668 C CA . LYS A 1 89 ? -40.134 -17.073 54.940 1.00 83.44 89 LYS A CA 1
ATOM 669 C C . LYS A 1 89 ? -39.121 -15.959 55.169 1.00 83.44 89 LYS A C 1
ATOM 671 O O . LYS A 1 89 ? -39.222 -14.925 54.521 1.00 83.44 89 LYS A O 1
ATOM 676 N N . LEU A 1 90 ? -38.107 -16.183 56.007 1.00 80.25 90 LEU A N 1
ATOM 677 C CA . LEU A 1 90 ? -37.039 -15.201 56.228 1.00 80.25 90 LEU A CA 1
ATOM 678 C C . LEU A 1 90 ? -36.260 -14.911 54.933 1.00 80.25 90 LEU A C 1
ATOM 680 O O . LEU A 1 90 ? -36.017 -13.757 54.592 1.00 80.25 90 LEU A O 1
ATOM 684 N N . ILE A 1 91 ? -35.923 -15.939 54.148 1.00 76.31 91 ILE A N 1
ATOM 685 C CA . ILE A 1 91 ? -35.236 -15.755 52.857 1.00 76.31 91 ILE A CA 1
ATOM 686 C C . ILE A 1 91 ? -36.129 -15.006 51.851 1.00 76.31 91 ILE A C 1
ATOM 688 O O . ILE A 1 91 ? -35.638 -14.168 51.089 1.00 76.31 91 ILE A O 1
ATOM 692 N N . GLU A 1 92 ? -37.434 -15.278 51.831 1.00 79.19 92 GLU A N 1
ATOM 693 C CA . GLU A 1 92 ? -38.403 -14.550 51.003 1.00 79.19 92 GLU A CA 1
ATOM 694 C C . GLU A 1 92 ? -38.572 -13.090 51.436 1.00 79.19 92 GLU A C 1
ATOM 696 O O . GLU A 1 92 ? -38.625 -12.201 50.582 1.00 79.19 92 GLU A O 1
ATOM 701 N N . GLU A 1 93 ? -38.573 -12.815 52.739 1.00 82.00 93 GLU A N 1
ATOM 702 C CA . GLU A 1 93 ? -38.575 -11.459 53.287 1.00 82.00 93 GLU A CA 1
ATOM 703 C C . GLU A 1 93 ? -37.305 -10.709 52.872 1.00 82.00 93 GLU A C 1
ATOM 705 O O . GLU A 1 93 ? -37.401 -9.619 52.300 1.00 82.00 93 GLU A O 1
ATOM 710 N N . MET A 1 94 ? -36.123 -11.322 53.007 1.00 76.44 94 MET A N 1
ATOM 711 C CA . MET A 1 94 ? -34.860 -10.749 52.526 1.00 76.44 94 MET A CA 1
ATOM 712 C C . MET A 1 94 ? -34.890 -10.455 51.018 1.00 76.44 94 MET A C 1
ATOM 714 O O . MET A 1 94 ? -34.412 -9.402 50.583 1.00 76.44 94 MET A O 1
ATOM 718 N N . LYS A 1 95 ? -35.477 -11.344 50.202 1.00 75.31 95 LYS A N 1
ATOM 719 C CA . LYS A 1 95 ? -35.668 -11.118 48.756 1.00 75.31 95 LYS A CA 1
ATOM 720 C C . LYS A 1 95 ? -36.595 -9.935 48.486 1.00 75.31 95 LYS A C 1
ATOM 722 O O . LYS A 1 95 ? -36.248 -9.062 47.690 1.00 75.31 95 LYS A O 1
ATOM 727 N N . ALA A 1 96 ? -37.755 -9.885 49.139 1.00 77.69 96 ALA A N 1
ATOM 728 C CA . ALA A 1 96 ? -38.735 -8.817 48.964 1.00 77.69 96 ALA A CA 1
ATOM 729 C C . ALA A 1 96 ? -38.178 -7.457 49.413 1.00 77.69 96 ALA A C 1
ATOM 731 O O . ALA A 1 96 ? -38.449 -6.418 48.807 1.00 77.69 96 ALA A O 1
ATOM 732 N N . GLU A 1 97 ? -37.362 -7.447 50.462 1.00 73.88 97 GLU A N 1
ATOM 733 C CA . GLU A 1 97 ? -36.677 -6.251 50.932 1.00 73.88 97 GLU A CA 1
ATOM 734 C C . GLU A 1 97 ? -35.534 -5.808 50.018 1.00 73.88 97 GLU A C 1
ATOM 736 O O . GLU A 1 97 ? -35.377 -4.605 49.790 1.00 73.88 97 GLU A O 1
ATOM 741 N N . ALA A 1 98 ? -34.770 -6.752 49.459 1.00 68.62 98 ALA A N 1
ATOM 742 C CA . ALA A 1 98 ? -33.755 -6.457 48.454 1.00 68.62 98 ALA A CA 1
ATOM 743 C C . ALA A 1 98 ? -34.382 -5.845 47.192 1.00 68.62 98 ALA A C 1
ATOM 745 O O . ALA A 1 98 ? -33.845 -4.867 46.675 1.00 68.62 98 ALA A O 1
ATOM 746 N N . MET A 1 99 ? -35.554 -6.333 46.761 1.00 69.31 99 MET A N 1
ATOM 747 C CA . MET A 1 99 ? -36.318 -5.721 45.665 1.00 69.31 99 MET A CA 1
ATOM 748 C C . MET A 1 99 ? -36.773 -4.295 46.004 1.00 69.31 99 MET A C 1
ATOM 750 O O . MET A 1 99 ? -36.622 -3.396 45.189 1.00 69.31 99 MET A O 1
ATOM 754 N N . LYS A 1 100 ? -37.263 -4.035 47.224 1.00 69.44 100 LYS A N 1
ATOM 755 C CA . LYS A 1 100 ? -37.703 -2.683 47.635 1.00 69.44 100 LYS A CA 1
ATOM 756 C C . LYS A 1 100 ? -36.561 -1.665 47.728 1.00 69.44 100 LYS A C 1
ATOM 758 O O . LYS A 1 100 ? -36.789 -0.473 47.529 1.00 69.44 100 LYS A O 1
ATOM 763 N N . ALA A 1 101 ? -35.350 -2.107 48.067 1.00 62.50 101 ALA A N 1
ATOM 764 C CA . ALA A 1 101 ? -34.166 -1.245 48.113 1.00 62.50 101 ALA A CA 1
ATOM 765 C C . ALA A 1 101 ? -33.672 -0.849 46.706 1.00 62.50 101 ALA A C 1
ATOM 767 O O . ALA A 1 101 ? -33.038 0.199 46.534 1.00 62.50 101 ALA A O 1
ATOM 768 N N . GLU A 1 102 ? -33.988 -1.657 45.692 1.00 57.50 102 GLU A N 1
ATOM 769 C CA . GLU A 1 102 ? -33.779 -1.343 44.285 1.00 57.50 102 GLU A CA 1
ATOM 770 C C . GLU A 1 102 ? -35.021 -0.649 43.711 1.00 57.50 102 GLU A C 1
ATOM 772 O O . GLU A 1 102 ? -35.969 -1.284 43.270 1.00 57.50 102 GLU A O 1
ATOM 777 N N . MET A 1 103 ? -35.035 0.684 43.688 1.00 49.28 103 MET A N 1
ATOM 778 C CA . MET A 1 103 ? -36.115 1.419 43.020 1.00 49.28 103 MET A CA 1
ATOM 779 C C . MET A 1 103 ? -36.173 1.059 41.519 1.00 49.28 103 MET A C 1
ATOM 781 O O . MET A 1 103 ? -35.390 1.604 40.744 1.00 49.28 103 MET A O 1
ATOM 785 N N . GLY A 1 104 ? -37.115 0.194 41.115 1.00 48.66 104 GLY A N 1
ATOM 786 C CA . GLY A 1 104 ? -37.618 0.115 39.735 1.00 48.66 104 GLY A CA 1
ATOM 787 C C . GLY A 1 104 ? -37.306 -1.127 38.885 1.00 48.66 104 GLY A C 1
ATOM 788 O O . GLY A 1 104 ? -37.247 -0.972 37.671 1.00 48.66 104 GLY A O 1
ATOM 789 N N . SER A 1 105 ? -37.133 -2.327 39.448 1.00 41.25 105 SER A N 1
ATOM 790 C CA . SER A 1 105 ? -37.019 -3.565 38.650 1.00 41.25 105 SER A CA 1
ATOM 791 C C . SER A 1 105 ? -38.030 -4.618 39.108 1.00 41.25 105 SER A C 1
ATOM 793 O O . SER A 1 105 ? -37.923 -5.113 40.226 1.00 41.25 105 SER A O 1
ATOM 795 N N . ASP A 1 106 ? -38.968 -4.971 38.223 1.00 39.50 106 ASP A N 1
ATOM 796 C CA . ASP A 1 106 ? -40.014 -5.992 38.417 1.00 39.50 106 ASP A CA 1
ATOM 797 C C . ASP A 1 106 ? -39.548 -7.427 38.081 1.00 39.50 106 ASP A C 1
ATOM 799 O O . ASP A 1 106 ? -40.371 -8.332 37.970 1.00 39.50 106 ASP A O 1
ATOM 803 N N . GLU A 1 107 ? -38.243 -7.677 37.930 1.00 43.34 107 GLU A N 1
ATOM 804 C CA . GLU A 1 107 ? -37.736 -9.022 37.624 1.00 43.34 107 GLU A CA 1
ATOM 805 C C . GLU A 1 107 ? -36.978 -9.663 38.796 1.00 43.34 107 GLU A C 1
ATOM 807 O O . GLU A 1 107 ? -36.088 -9.070 39.413 1.00 43.34 107 GLU A O 1
ATOM 812 N N . GLU A 1 108 ? -37.395 -10.900 39.086 1.00 42.53 108 GLU A N 1
ATOM 813 C CA . GLU A 1 108 ? -37.076 -11.773 40.216 1.00 42.53 108 GLU A CA 1
ATOM 814 C C . GLU A 1 108 ? -35.694 -11.551 40.847 1.00 42.53 108 GLU A C 1
ATOM 816 O O . GLU A 1 108 ? -34.646 -11.617 40.201 1.00 42.53 108 GLU A O 1
ATOM 821 N N . ALA A 1 109 ? -35.651 -11.374 42.169 1.00 42.75 109 ALA A N 1
ATOM 822 C CA . ALA A 1 109 ? -34.431 -11.585 42.942 1.00 42.75 109 ALA A CA 1
ATOM 823 C C . ALA A 1 109 ? -34.039 -13.073 42.851 1.00 42.75 109 ALA A C 1
ATOM 825 O O . ALA A 1 109 ? -34.500 -13.898 43.641 1.00 42.75 109 ALA A O 1
ATOM 826 N N . VAL A 1 110 ? -33.225 -13.414 41.844 1.00 51.69 110 VAL A N 1
ATOM 827 C CA . VAL A 1 110 ? -32.854 -14.798 41.543 1.00 51.69 110 VAL A CA 1
ATOM 828 C C . VAL A 1 110 ? -31.954 -15.336 42.644 1.00 51.69 110 VAL A C 1
ATOM 830 O O . VAL A 1 110 ? -30.828 -14.880 42.856 1.00 51.69 110 VAL A O 1
ATOM 833 N N . LEU A 1 111 ? -32.495 -16.323 43.341 1.00 52.31 111 LEU A N 1
ATOM 834 C CA . LEU A 1 111 ? -31.775 -17.186 44.248 1.00 52.31 111 LEU A CA 1
ATOM 835 C C . LEU A 1 111 ? -30.994 -18.188 43.398 1.00 52.31 111 LEU A C 1
ATOM 837 O O . LEU A 1 111 ? -31.599 -18.977 42.679 1.00 52.31 111 LEU A O 1
ATOM 841 N N . PHE A 1 112 ? -29.667 -18.144 43.442 1.00 53.25 112 PHE A N 1
ATOM 842 C CA . PHE A 1 112 ? -28.857 -19.109 42.704 1.00 53.25 112 PHE A CA 1
ATOM 843 C C . PHE A 1 112 ? -28.423 -20.248 43.618 1.00 53.25 112 PHE A C 1
ATOM 845 O O . PHE A 1 112 ? -27.715 -20.024 44.603 1.00 53.25 112 PHE A O 1
ATOM 852 N N . ASN A 1 113 ? -28.817 -21.463 43.244 1.00 53.12 113 ASN A N 1
ATOM 853 C CA . ASN A 1 113 ? -28.270 -22.693 43.797 1.00 53.12 113 ASN A CA 1
ATOM 854 C C . ASN A 1 113 ? -26.842 -22.870 43.265 1.00 53.12 113 ASN A C 1
ATOM 856 O O . ASN A 1 113 ? -26.571 -22.633 42.085 1.00 53.12 113 ASN A O 1
ATOM 860 N N . THR A 1 114 ? -25.903 -23.277 44.123 1.00 53.28 114 THR A N 1
ATOM 861 C CA . THR A 1 114 ? -24.477 -23.370 43.756 1.00 53.28 114 THR A CA 1
ATOM 862 C C . THR A 1 114 ? -24.175 -24.390 42.647 1.00 53.28 114 THR A C 1
ATOM 864 O O . THR A 1 114 ? -23.087 -24.356 42.073 1.00 53.28 114 THR A O 1
ATOM 867 N N . GLU A 1 115 ? -25.142 -25.239 42.295 1.00 53.88 115 GLU A N 1
ATOM 868 C CA . GLU A 1 115 ? -25.015 -26.279 41.269 1.00 53.88 115 GLU A CA 1
ATOM 869 C C . GLU A 1 115 ? -25.110 -25.743 39.827 1.00 53.88 115 GLU A C 1
ATOM 871 O O . GLU A 1 115 ? -24.559 -26.356 38.917 1.00 53.88 115 GLU A O 1
ATOM 876 N N . GLU A 1 116 ? -25.676 -24.548 39.608 1.00 56.66 116 GLU A N 1
ATOM 877 C CA . GLU A 1 116 ? -25.780 -23.921 38.271 1.00 56.66 116 GLU A CA 1
ATOM 878 C C . GLU A 1 116 ? -24.653 -22.910 37.961 1.00 56.66 116 GLU A C 1
ATOM 880 O O . GLU A 1 116 ? -24.680 -22.166 36.977 1.00 56.66 116 GLU A O 1
ATOM 885 N N . GLY A 1 117 ? -23.584 -22.937 38.762 1.00 64.56 117 GLY A N 1
ATOM 886 C CA . GLY A 1 117 ? -22.283 -22.389 38.395 1.00 64.56 117 GLY A CA 1
ATOM 887 C C . GLY A 1 117 ? -22.050 -20.920 38.763 1.00 64.56 117 GLY A C 1
ATOM 888 O O . GLY A 1 117 ? -22.806 -20.005 38.441 1.00 64.56 117 GLY A O 1
ATOM 889 N N . VAL A 1 118 ? -20.877 -20.675 39.353 1.00 73.62 118 VAL A N 1
ATOM 890 C CA . VAL A 1 118 ? -20.338 -19.350 39.729 1.00 73.62 118 VAL A CA 1
ATOM 891 C C . VAL A 1 118 ? -20.379 -18.333 38.573 1.00 73.62 118 VAL A C 1
ATOM 893 O O . VAL A 1 118 ? -20.497 -17.126 38.796 1.00 73.62 118 VAL A O 1
ATOM 896 N N . MET A 1 119 ? -20.306 -18.805 37.324 1.00 77.19 119 MET A N 1
ATOM 897 C CA . MET A 1 119 ? -20.385 -17.960 36.131 1.00 77.19 119 MET A CA 1
ATOM 898 C C . MET A 1 119 ? -21.773 -17.347 35.916 1.00 77.19 119 MET A C 1
ATOM 900 O O . MET A 1 119 ? -21.843 -16.204 35.470 1.00 77.19 119 MET A O 1
ATOM 904 N N . SER A 1 120 ? -22.853 -18.048 36.270 1.00 79.00 120 SER A N 1
ATOM 905 C CA . SER A 1 120 ? -24.220 -17.530 36.147 1.00 79.00 120 SER A CA 1
ATOM 906 C C . SER A 1 120 ? -24.455 -16.370 37.117 1.00 79.00 120 SER A C 1
ATOM 908 O O . SER A 1 120 ? -24.800 -15.266 36.697 1.00 79.00 120 SER A O 1
ATOM 910 N N . VAL A 1 121 ? -24.090 -16.557 38.393 1.00 75.19 121 VAL A N 1
ATOM 911 C CA . VAL A 1 121 ? -24.126 -15.509 39.433 1.00 75.19 121 VAL A CA 1
ATOM 912 C C . VAL A 1 121 ? -23.295 -14.292 39.027 1.00 75.19 121 VAL A C 1
ATOM 914 O O . VAL A 1 121 ? -23.735 -13.150 39.170 1.00 75.19 121 VAL A O 1
ATOM 917 N N . LYS A 1 122 ? -22.093 -14.520 38.482 1.00 78.50 122 LYS A N 1
ATOM 918 C CA . LYS A 1 122 ? -21.233 -13.448 37.968 1.00 78.50 122 LYS A CA 1
ATOM 919 C C . LYS A 1 122 ? -21.910 -12.689 36.825 1.00 78.50 122 LYS A C 1
ATOM 921 O O . LYS A 1 122 ? -21.902 -11.460 36.845 1.00 78.50 122 LYS A O 1
ATOM 926 N N . ASN A 1 123 ? -22.471 -13.393 35.845 1.00 83.19 123 ASN A N 1
ATOM 927 C CA . ASN A 1 123 ? -23.130 -12.778 34.695 1.00 83.19 123 ASN A CA 1
ATOM 928 C C . ASN A 1 123 ? -24.369 -11.982 35.131 1.00 83.19 123 ASN A C 1
ATOM 930 O O . ASN A 1 123 ? -24.487 -10.822 34.748 1.00 83.19 123 ASN A O 1
ATOM 934 N N . ALA A 1 124 ? -25.206 -12.542 36.008 1.00 79.31 124 ALA A N 1
ATOM 935 C CA . ALA A 1 124 ? -26.383 -11.877 36.567 1.00 79.31 124 ALA A CA 1
ATOM 936 C C . ALA A 1 124 ? -26.012 -10.615 37.366 1.00 79.31 124 ALA A C 1
ATOM 938 O O . ALA A 1 124 ? -26.593 -9.548 37.163 1.00 79.31 124 ALA A O 1
ATOM 939 N N . ALA A 1 125 ? -24.984 -10.691 38.219 1.00 78.19 125 ALA A N 1
ATOM 940 C CA . ALA A 1 125 ? -24.475 -9.533 38.953 1.00 78.19 125 ALA A CA 1
ATOM 941 C C . ALA A 1 125 ? -23.912 -8.450 38.014 1.00 78.19 125 ALA A C 1
ATOM 943 O O . ALA A 1 125 ? -24.138 -7.256 38.222 1.00 78.19 125 ALA A O 1
ATOM 944 N N . CYS A 1 126 ? -23.172 -8.852 36.974 1.00 81.19 126 CYS A N 1
ATOM 945 C CA . CYS A 1 126 ? -22.641 -7.935 35.970 1.00 81.19 126 CYS A CA 1
ATOM 946 C C . CYS A 1 126 ? -23.753 -7.271 35.151 1.00 81.19 126 CYS A C 1
ATOM 948 O O . CYS A 1 126 ? -23.667 -6.068 34.918 1.00 81.19 126 CYS A O 1
ATOM 950 N N . GLN A 1 127 ? -24.783 -8.014 34.748 1.00 82.94 127 GLN A N 1
ATOM 951 C CA . GLN A 1 127 ? -25.898 -7.506 33.951 1.00 82.94 127 GLN A CA 1
ATOM 952 C C . GLN A 1 127 ? -26.720 -6.474 34.733 1.00 82.94 127 GLN A C 1
ATOM 954 O O . GLN A 1 127 ? -26.819 -5.335 34.289 1.00 82.94 127 GLN A O 1
ATOM 959 N N . ARG A 1 128 ? -27.131 -6.782 35.972 1.00 78.62 128 ARG A N 1
ATOM 960 C CA . ARG A 1 128 ? -27.845 -5.824 36.846 1.00 78.62 128 ARG A CA 1
ATOM 961 C C . ARG A 1 128 ? -27.067 -4.531 37.081 1.00 78.62 128 ARG A C 1
ATOM 963 O O . ARG A 1 128 ? -27.625 -3.435 37.155 1.00 78.62 128 ARG A O 1
ATOM 970 N N . LEU A 1 129 ? -25.746 -4.643 37.213 1.00 80.88 129 LEU A N 1
ATOM 971 C CA . LEU A 1 129 ? -24.882 -3.476 37.352 1.00 80.88 129 LEU A CA 1
ATOM 972 C C . LEU A 1 129 ? -24.807 -2.669 36.053 1.00 80.88 129 LEU A C 1
ATOM 974 O O . LEU A 1 129 ? -24.768 -1.435 36.105 1.00 80.88 129 LEU A O 1
ATOM 978 N N . LEU A 1 130 ? -24.747 -3.348 34.905 1.00 84.56 130 LEU A N 1
ATOM 979 C CA . LEU A 1 130 ? -24.753 -2.706 33.598 1.00 84.56 130 LEU A CA 1
ATOM 980 C C . LEU A 1 130 ? -26.056 -1.940 33.385 1.00 84.56 130 LEU A C 1
ATOM 982 O O . LEU A 1 130 ? -25.963 -0.780 33.003 1.00 84.56 130 LEU A O 1
ATOM 986 N N . ASP A 1 131 ? -27.210 -2.505 33.729 1.00 83.69 131 ASP A N 1
ATOM 987 C CA . ASP A 1 131 ? -28.515 -1.860 33.546 1.00 83.69 131 ASP A CA 1
ATOM 988 C C . ASP A 1 131 ? -28.608 -0.550 34.339 1.00 83.69 131 ASP A C 1
ATOM 990 O O . ASP A 1 131 ? -28.806 0.519 33.756 1.00 83.69 131 ASP A O 1
ATOM 994 N N . LYS A 1 132 ? -28.274 -0.569 35.638 1.00 80.69 132 LYS A N 1
ATOM 995 C CA . LYS A 1 132 ? -28.214 0.661 36.457 1.00 80.69 132 LYS A CA 1
ATOM 996 C C . LYS A 1 132 ? -27.189 1.670 35.938 1.00 80.69 132 LYS A C 1
ATOM 998 O O . LYS A 1 132 ? -27.420 2.882 35.949 1.00 80.69 132 LYS A O 1
ATOM 1003 N N . SER A 1 133 ? -26.034 1.190 35.476 1.00 81.44 133 SER A N 1
ATOM 1004 C CA . SER A 1 133 ? -24.988 2.053 34.914 1.00 81.44 133 SER A CA 1
ATOM 1005 C C . SER A 1 133 ? -25.415 2.676 33.585 1.00 81.44 133 SER A C 1
ATOM 1007 O O . SER A 1 133 ? -25.054 3.819 33.299 1.00 81.44 133 SER A O 1
ATOM 1009 N N . VAL A 1 134 ? -26.167 1.938 32.768 1.00 86.25 134 VAL A N 1
ATOM 1010 C CA . VAL A 1 134 ? -26.744 2.405 31.509 1.00 86.25 134 VAL A CA 1
ATOM 1011 C C . VAL A 1 134 ? -27.831 3.424 31.804 1.00 86.25 134 VAL A C 1
ATOM 1013 O O . VAL A 1 134 ? -27.758 4.504 31.238 1.00 86.25 134 VAL A O 1
ATOM 1016 N N . GLU A 1 135 ? -28.747 3.185 32.742 1.00 85.19 135 GLU A N 1
ATOM 1017 C CA . GLU A 1 135 ? -29.764 4.165 33.147 1.00 85.19 135 GLU A CA 1
ATOM 1018 C C . GLU A 1 135 ? -29.159 5.474 33.670 1.00 85.19 135 GLU A C 1
ATOM 1020 O O . GLU A 1 135 ? -29.570 6.569 33.275 1.00 85.19 135 GLU A O 1
ATOM 1025 N N . ALA A 1 136 ? -28.146 5.384 34.536 1.00 85.44 136 ALA A N 1
ATOM 1026 C CA . ALA A 1 136 ? -27.438 6.555 35.045 1.00 85.44 136 ALA A CA 1
ATOM 1027 C C . ALA A 1 136 ? -26.727 7.317 33.915 1.00 85.44 136 ALA A C 1
ATOM 1029 O O . ALA A 1 136 ? -26.751 8.551 33.877 1.00 85.44 136 ALA A O 1
ATOM 1030 N N . LYS A 1 137 ? -26.136 6.594 32.953 1.00 85.44 137 LYS A N 1
ATOM 1031 C CA . LYS A 1 137 ? -25.555 7.200 31.751 1.00 85.44 137 LYS A CA 1
ATOM 1032 C C . LYS A 1 137 ? -26.633 7.802 30.853 1.00 85.44 137 LYS A C 1
ATOM 1034 O O . LYS A 1 137 ? -26.395 8.908 30.376 1.00 85.44 137 LYS A O 1
ATOM 1039 N N . MET A 1 138 ? -27.790 7.155 30.676 1.00 86.12 138 MET A N 1
ATOM 1040 C CA . MET A 1 138 ? -28.958 7.617 29.900 1.00 86.12 138 MET A CA 1
ATOM 1041 C C . MET A 1 138 ? -29.481 8.957 30.407 1.00 86.12 138 MET A C 1
ATOM 1043 O O . MET A 1 138 ? -29.783 9.847 29.617 1.00 86.12 138 MET A O 1
ATOM 1047 N N . LYS A 1 139 ? -29.474 9.150 31.728 1.00 88.06 139 LYS A N 1
ATOM 1048 C CA . LYS A 1 139 ? -29.811 10.429 32.371 1.00 88.06 139 LYS A CA 1
ATOM 1049 C C . LYS A 1 139 ? -28.731 11.510 32.177 1.00 88.06 139 LYS A C 1
ATOM 1051 O O . LYS A 1 139 ? -28.994 12.691 32.402 1.00 88.06 139 LYS A O 1
ATOM 1056 N N . SER A 1 140 ? -27.514 11.145 31.765 1.00 86.75 140 SER A N 1
ATOM 1057 C CA . SER A 1 140 ? -26.389 12.072 31.594 1.00 86.75 140 SER A CA 1
ATOM 1058 C C . SER A 1 140 ? -26.332 12.691 30.189 1.00 86.75 140 SER A C 1
ATOM 1060 O O . SER A 1 140 ? -26.565 12.036 29.176 1.00 86.75 140 SER A O 1
ATOM 1062 N N . LYS A 1 141 ? -25.905 13.956 30.096 1.00 86.69 141 LYS A N 1
ATOM 1063 C CA . LYS A 1 141 ? -25.753 14.672 28.810 1.00 86.69 141 LYS A CA 1
ATOM 1064 C C . LYS A 1 141 ? -24.557 14.195 27.969 1.00 86.69 141 LYS A C 1
ATOM 1066 O O . LYS A 1 141 ? -24.460 14.534 26.790 1.00 86.69 141 LYS A O 1
ATOM 1071 N N . ASN A 1 142 ? -23.654 13.404 28.556 1.00 84.50 142 ASN A N 1
ATOM 1072 C CA . ASN A 1 142 ? -22.429 12.929 27.904 1.00 84.50 142 ASN A CA 1
ATOM 1073 C C . ASN A 1 142 ? -22.699 11.884 26.813 1.00 84.50 142 ASN A C 1
ATOM 1075 O O . ASN A 1 142 ? -21.848 11.667 25.952 1.00 84.50 142 ASN A O 1
ATOM 1079 N N . ILE A 1 143 ? -23.886 11.271 26.800 1.00 85.75 143 ILE A N 1
ATOM 1080 C CA . ILE A 1 143 ? -24.274 10.309 25.762 1.00 85.75 143 ILE A CA 1
ATOM 1081 C C . ILE A 1 143 ? -24.214 10.912 24.370 1.00 85.75 143 ILE A C 1
ATOM 1083 O O . ILE A 1 143 ? -23.754 10.241 23.449 1.00 85.75 143 ILE A O 1
ATOM 1087 N N . ASN A 1 144 ? -24.585 12.185 24.221 1.00 86.38 144 ASN A N 1
ATOM 1088 C CA . ASN A 1 144 ? -24.610 12.851 22.922 1.00 86.38 144 ASN A CA 1
ATOM 1089 C C . ASN A 1 144 ? -23.237 12.846 22.225 1.00 86.38 144 ASN A C 1
ATOM 1091 O O . ASN A 1 144 ? -23.172 12.794 21.002 1.00 86.38 144 ASN A O 1
ATOM 1095 N N . GLN A 1 145 ? -22.134 12.820 22.985 1.00 88.31 145 GLN A N 1
ATOM 1096 C CA . GLN A 1 145 ? -20.779 12.714 22.427 1.00 88.31 145 GLN A CA 1
ATOM 1097 C C . GLN A 1 145 ? -20.467 11.314 21.871 1.00 88.31 145 GLN A C 1
ATOM 1099 O O . GLN A 1 145 ? -19.592 11.159 21.019 1.00 88.31 145 GLN A O 1
ATOM 1104 N N . HIS A 1 146 ? -21.166 10.285 22.351 1.00 87.31 146 HIS A N 1
ATOM 1105 C CA . HIS A 1 146 ? -20.932 8.881 22.017 1.00 87.31 146 HIS A CA 1
ATOM 1106 C C . HIS A 1 146 ? -21.993 8.276 21.090 1.00 87.31 146 HIS A C 1
ATOM 1108 O O . HIS A 1 146 ? -21.751 7.192 20.559 1.00 87.31 146 HIS A O 1
ATOM 1114 N N . LEU A 1 147 ? -23.110 8.969 20.834 1.00 88.38 147 LEU A N 1
ATOM 1115 C CA . LEU A 1 147 ? -24.180 8.510 19.934 1.00 88.38 147 LEU A CA 1
ATOM 1116 C C . LEU A 1 147 ? -23.654 8.088 18.556 1.00 88.38 147 LEU A C 1
ATOM 1118 O O . LEU A 1 147 ? -24.068 7.061 18.031 1.00 88.38 147 LEU A O 1
ATOM 1122 N N . ASN A 1 148 ? -22.659 8.799 18.021 1.00 90.31 148 ASN A N 1
ATOM 1123 C CA . ASN A 1 148 ? -22.044 8.470 16.731 1.00 90.31 148 ASN A CA 1
ATOM 1124 C C . ASN A 1 148 ? -21.376 7.081 16.697 1.00 90.31 148 ASN A C 1
ATOM 1126 O O . ASN A 1 148 ? -21.207 6.523 15.621 1.00 90.31 148 ASN A O 1
ATOM 1130 N N . ARG A 1 149 ? -20.966 6.530 17.850 1.00 91.56 149 ARG A N 1
ATOM 1131 C CA . ARG A 1 149 ? -20.360 5.187 17.953 1.00 91.56 149 ARG A CA 1
ATOM 1132 C C . ARG A 1 149 ? -21.405 4.085 18.112 1.00 91.56 149 ARG A C 1
ATOM 1134 O O . ARG A 1 149 ? -21.121 2.943 17.779 1.00 91.56 149 ARG A O 1
ATOM 1141 N N . LEU A 1 150 ? -22.562 4.429 18.675 1.00 90.69 150 LEU A N 1
ATOM 1142 C CA . LEU A 1 150 ? -23.693 3.523 18.887 1.00 90.69 150 LEU A CA 1
ATOM 1143 C C . LEU A 1 150 ? -24.549 3.396 17.620 1.00 90.69 150 LEU A C 1
ATOM 1145 O O . LEU A 1 150 ? -25.151 2.357 17.379 1.00 90.69 150 LEU A O 1
ATOM 1149 N N . HIS A 1 151 ? -24.600 4.453 16.810 1.00 91.62 151 HIS A N 1
ATOM 1150 C CA . HIS A 1 151 ? -25.385 4.489 15.587 1.00 91.62 151 HIS A CA 1
ATOM 1151 C C . HIS A 1 151 ? -24.749 3.635 14.478 1.00 91.62 151 HIS A C 1
ATOM 1153 O O . HIS A 1 151 ? -23.757 4.028 13.859 1.00 91.62 151 HIS A O 1
ATOM 1159 N N . VAL A 1 152 ? -25.366 2.491 14.178 1.00 95.50 152 VAL A N 1
ATOM 1160 C CA . VAL A 1 152 ? -25.059 1.684 12.991 1.00 95.50 152 VAL A CA 1
ATOM 1161 C C . VAL A 1 152 ? -25.838 2.250 11.805 1.00 95.50 152 VAL A C 1
ATOM 1163 O O . VAL A 1 152 ? -27.066 2.295 11.820 1.00 95.50 152 VAL A O 1
ATOM 1166 N N . ALA A 1 153 ? -25.130 2.713 10.775 1.00 93.62 153 ALA A N 1
ATOM 1167 C CA . ALA A 1 153 ? -25.765 3.266 9.585 1.00 93.62 153 ALA A CA 1
ATOM 1168 C C . ALA A 1 153 ? -26.418 2.152 8.757 1.00 93.62 153 ALA A C 1
ATOM 1170 O O . ALA A 1 153 ? -25.728 1.292 8.214 1.00 93.62 153 ALA A O 1
ATOM 1171 N N . MET A 1 154 ? -27.745 2.193 8.634 1.00 92.88 154 MET A N 1
ATOM 1172 C CA . MET A 1 154 ? -28.482 1.297 7.747 1.00 92.88 154 MET A CA 1
ATOM 1173 C C . MET A 1 154 ? -28.449 1.851 6.314 1.00 92.88 154 MET A C 1
ATOM 1175 O O . MET A 1 154 ? -28.925 2.971 6.088 1.00 92.88 154 MET A O 1
ATOM 1179 N N . PRO A 1 155 ? -27.864 1.124 5.344 1.00 90.50 155 PRO A N 1
ATOM 1180 C CA . PRO A 1 155 ? -27.800 1.581 3.964 1.00 90.50 155 PRO A CA 1
ATOM 1181 C C . PRO A 1 155 ? -29.208 1.649 3.369 1.00 90.50 155 PRO A C 1
ATOM 1183 O O . PRO A 1 155 ? -29.982 0.698 3.452 1.00 90.50 155 PRO A O 1
ATOM 1186 N N . LYS A 1 156 ? -29.542 2.783 2.750 1.00 89.19 156 LYS A N 1
ATOM 1187 C CA . LYS A 1 156 ? -30.781 2.919 1.978 1.00 89.19 156 LYS A CA 1
ATOM 1188 C C . LYS A 1 156 ? -30.609 2.220 0.630 1.00 89.19 156 LYS A C 1
ATOM 1190 O O . LYS A 1 156 ? -29.570 2.384 -0.012 1.00 89.19 156 LYS A O 1
ATOM 1195 N N . LEU A 1 157 ? -31.624 1.469 0.205 1.00 87.69 157 LEU A N 1
ATOM 1196 C CA . LEU A 1 157 ? -31.675 0.856 -1.124 1.00 87.69 157 LEU A CA 1
ATOM 1197 C C . LEU A 1 157 ? -31.582 1.961 -2.186 1.00 87.69 157 LEU A C 1
ATOM 1199 O O . LEU A 1 157 ? -32.412 2.867 -2.213 1.00 87.69 157 LEU A O 1
ATOM 1203 N N . ARG A 1 158 ? -30.521 1.916 -2.999 1.00 85.56 158 ARG A N 1
ATOM 1204 C CA . ARG A 1 158 ? -30.266 2.885 -4.078 1.00 85.56 158 ARG A CA 1
ATOM 1205 C C . ARG A 1 158 ? -30.573 2.306 -5.459 1.00 85.56 158 ARG A C 1
ATOM 1207 O O . ARG A 1 158 ? -31.143 3.006 -6.282 1.00 85.56 158 ARG A O 1
ATOM 1214 N N . ASP A 1 159 ? -30.188 1.049 -5.684 1.00 91.38 159 ASP A N 1
ATOM 1215 C CA . ASP A 1 159 ? -30.323 0.333 -6.957 1.00 91.38 159 ASP A CA 1
ATOM 1216 C C . ASP A 1 159 ? -30.856 -1.088 -6.685 1.00 91.38 159 ASP A C 1
ATOM 1218 O O . ASP A 1 159 ? -30.547 -1.643 -5.629 1.00 91.38 159 ASP A O 1
ATOM 1222 N N . ASP A 1 160 ? -31.501 -1.725 -7.667 1.00 88.75 160 ASP A N 1
ATOM 1223 C CA . ASP A 1 160 ? -31.994 -3.120 -7.594 1.00 88.75 160 ASP A CA 1
ATOM 1224 C C . ASP A 1 160 ? -30.896 -4.184 -7.829 1.00 88.75 160 ASP A C 1
ATOM 1226 O O . ASP A 1 160 ? -31.170 -5.329 -8.184 1.00 88.75 160 ASP A O 1
ATOM 1230 N N . LYS A 1 161 ? -29.617 -3.809 -7.684 1.00 90.38 161 LYS A N 1
ATOM 1231 C CA . LYS A 1 161 ? -28.472 -4.713 -7.884 1.00 90.38 161 LYS A CA 1
ATOM 1232 C C . LYS A 1 161 ? -28.023 -5.315 -6.558 1.00 90.38 161 LYS A C 1
ATOM 1234 O O . LYS A 1 161 ? -27.514 -4.596 -5.691 1.00 90.38 161 LYS A O 1
ATOM 1239 N N . GLU A 1 162 ? -28.121 -6.635 -6.444 1.00 88.06 162 GLU A N 1
ATOM 1240 C CA . GLU A 1 162 ? -27.597 -7.383 -5.303 1.00 88.06 162 GLU A CA 1
ATOM 1241 C C . GLU A 1 162 ? -26.062 -7.403 -5.319 1.00 88.06 162 GLU A C 1
ATOM 1243 O O . GLU A 1 162 ? -25.424 -7.746 -6.314 1.00 88.06 162 GLU A O 1
ATOM 1248 N N . ARG A 1 163 ? -25.452 -7.004 -4.200 1.00 88.44 163 ARG A N 1
ATOM 1249 C CA . ARG A 1 163 ? -23.996 -7.013 -3.997 1.00 88.44 163 ARG A CA 1
ATOM 1250 C C . ARG A 1 163 ? -23.665 -8.044 -2.927 1.00 88.44 163 ARG A C 1
ATOM 1252 O O . ARG A 1 163 ? -23.429 -7.694 -1.772 1.00 88.44 163 ARG A O 1
ATOM 1259 N N . LEU A 1 164 ? -23.736 -9.314 -3.311 1.00 90.12 164 LEU A N 1
ATOM 1260 C CA . LEU A 1 164 ? -23.477 -10.432 -2.409 1.00 90.12 164 LEU A CA 1
ATOM 1261 C C . LEU A 1 164 ? -21.986 -10.489 -2.015 1.00 90.12 164 LEU A C 1
ATOM 1263 O O . LEU A 1 164 ? -21.125 -10.112 -2.816 1.00 90.12 164 LEU A O 1
ATOM 1267 N N . PRO A 1 165 ? -21.649 -10.967 -0.804 1.00 92.25 165 PRO A N 1
ATOM 1268 C CA . PRO A 1 165 ? -20.264 -11.229 -0.425 1.00 92.25 165 PRO A CA 1
ATOM 1269 C C . PRO A 1 165 ? -19.624 -12.284 -1.342 1.00 92.25 165 PRO A C 1
ATOM 1271 O O . PRO A 1 165 ? -20.138 -13.392 -1.468 1.00 92.25 165 PRO A O 1
ATOM 1274 N N . CYS A 1 166 ? -18.481 -11.966 -1.956 1.00 91.19 166 CYS A N 1
ATOM 1275 C CA . CYS A 1 166 ? -17.719 -12.917 -2.771 1.00 91.19 166 CYS A CA 1
ATOM 1276 C C . CYS A 1 166 ? -16.690 -13.645 -1.895 1.00 91.19 166 CYS A C 1
ATOM 1278 O O . CYS A 1 166 ? -15.557 -13.187 -1.739 1.00 91.19 166 CYS A O 1
ATOM 1280 N N . ILE A 1 167 ? -17.107 -14.750 -1.274 1.00 92.00 167 ILE A N 1
ATOM 1281 C CA . ILE A 1 167 ? -16.231 -15.614 -0.473 1.00 92.00 167 ILE A CA 1
ATOM 1282 C C . ILE A 1 167 ? -15.897 -16.853 -1.318 1.00 92.00 167 ILE A C 1
ATOM 1284 O O . ILE A 1 167 ? -16.807 -17.623 -1.631 1.00 92.00 167 ILE A O 1
ATOM 1288 N N . PRO A 1 168 ? -14.629 -17.067 -1.719 1.00 90.56 168 PRO A N 1
ATOM 1289 C CA . PRO A 1 168 ? -14.251 -18.249 -2.487 1.00 90.56 168 PRO A CA 1
ATOM 1290 C C . PRO A 1 168 ? -14.374 -19.515 -1.627 1.00 90.56 168 PRO A C 1
ATOM 1292 O O . PRO A 1 168 ? -14.084 -19.490 -0.431 1.00 90.56 168 PRO A O 1
ATOM 1295 N N . GLN A 1 169 ? -14.750 -20.641 -2.241 1.00 86.38 169 GLN A N 1
ATOM 1296 C CA . GLN A 1 169 ? -14.999 -21.911 -1.537 1.00 86.38 169 GLN A CA 1
ATOM 1297 C C . GLN A 1 169 ? -13.800 -22.374 -0.687 1.00 86.38 169 GLN A C 1
ATOM 1299 O O . GLN A 1 169 ? -13.979 -22.790 0.455 1.00 86.38 169 GLN A O 1
ATOM 1304 N N . GLY A 1 170 ? -12.572 -22.199 -1.188 1.00 85.19 170 GLY A N 1
ATOM 1305 C CA . GLY A 1 170 ? -11.348 -22.608 -0.487 1.00 85.19 170 GLY A CA 1
ATOM 1306 C C . GLY A 1 170 ? -11.027 -21.836 0.801 1.00 85.19 170 GLY A C 1
ATOM 1307 O O . GLY A 1 170 ? -10.115 -22.231 1.516 1.00 85.19 170 GLY A O 1
ATOM 1308 N N . ALA A 1 171 ? -11.741 -20.747 1.118 1.00 82.81 171 ALA A N 1
ATOM 1309 C CA . ALA A 1 171 ? -11.564 -20.020 2.380 1.00 82.81 171 ALA A CA 1
ATOM 1310 C C . ALA A 1 171 ? -12.316 -20.659 3.563 1.00 82.81 171 ALA A C 1
ATOM 1312 O O . ALA A 1 171 ? -12.032 -20.332 4.713 1.00 82.81 171 ALA A O 1
ATOM 1313 N N . VAL A 1 172 ? -13.286 -21.541 3.294 1.00 80.38 172 VAL A N 1
ATOM 1314 C CA . VAL A 1 172 ? -14.094 -22.211 4.330 1.00 80.38 172 VAL A CA 1
ATOM 1315 C C . VAL A 1 172 ? -13.396 -23.477 4.854 1.00 80.38 172 VAL A C 1
ATOM 1317 O O . VAL A 1 172 ? -13.650 -23.916 5.976 1.00 80.38 172 VAL A O 1
ATOM 1320 N N . GLU A 1 173 ? -12.470 -24.039 4.076 1.00 76.75 173 GLU A N 1
ATOM 1321 C CA . GLU A 1 173 ? -11.708 -25.236 4.434 1.00 76.75 173 GLU A CA 1
ATOM 1322 C C . GLU A 1 173 ? -10.505 -24.894 5.329 1.00 76.75 173 GLU A C 1
ATOM 1324 O O . GLU A 1 173 ? -9.509 -24.317 4.896 1.00 76.75 173 GLU A O 1
ATOM 1329 N N . ASN A 1 174 ? -10.581 -25.286 6.603 1.00 67.69 174 ASN A N 1
ATOM 1330 C CA . ASN A 1 174 ? -9.509 -25.100 7.583 1.00 67.69 174 ASN A CA 1
ATOM 1331 C C . ASN A 1 174 ? -8.560 -26.309 7.624 1.00 67.69 174 ASN A C 1
ATOM 1333 O O . ASN A 1 174 ? -8.462 -27.009 8.634 1.00 67.69 174 ASN A O 1
ATOM 1337 N N . GLU A 1 175 ? -7.836 -26.556 6.534 1.00 76.19 175 GLU A N 1
ATOM 1338 C CA . GLU A 1 175 ? -6.721 -27.506 6.553 1.00 76.19 175 GLU A CA 1
ATOM 1339 C C . GLU A 1 175 ? -5.448 -26.838 7.086 1.00 76.19 175 GLU A C 1
ATOM 1341 O O . GLU A 1 175 ? -5.001 -25.802 6.586 1.00 76.19 175 GLU A O 1
ATOM 1346 N N . LYS A 1 176 ? -4.821 -27.443 8.101 1.00 78.19 176 LYS A N 1
ATOM 1347 C CA . LYS A 1 176 ? -3.537 -26.969 8.638 1.00 78.19 176 LYS A CA 1
ATOM 1348 C C . LYS A 1 176 ? -2.414 -27.285 7.650 1.00 78.19 176 LYS A C 1
ATOM 1350 O O . LYS A 1 176 ? -1.820 -28.360 7.688 1.00 78.19 176 LYS A O 1
ATOM 1355 N N . ARG A 1 177 ? -2.128 -26.342 6.755 1.00 83.12 177 ARG A N 1
ATOM 1356 C CA . ARG A 1 177 ? -1.003 -26.414 5.813 1.00 83.12 177 ARG A CA 1
ATOM 1357 C C . ARG A 1 177 ? 0.302 -26.053 6.518 1.00 83.12 177 ARG A C 1
ATOM 1359 O O . ARG A 1 177 ? 0.309 -25.197 7.400 1.00 83.12 177 ARG A O 1
ATOM 1366 N N . LYS A 1 178 ? 1.405 -26.685 6.102 1.00 88.38 178 LYS A N 1
ATOM 1367 C CA . LYS A 1 178 ? 2.750 -26.268 6.522 1.00 88.38 178 LYS A CA 1
ATOM 1368 C C . LYS A 1 178 ? 2.961 -24.822 6.088 1.00 88.38 178 LYS A C 1
ATOM 1370 O O . LYS A 1 178 ? 2.791 -24.504 4.910 1.00 88.38 178 LYS A O 1
ATOM 1375 N N . THR A 1 179 ? 3.289 -23.962 7.039 1.00 89.69 179 THR A N 1
ATOM 1376 C CA . THR A 1 179 ? 3.567 -22.556 6.762 1.00 89.69 179 THR A CA 1
ATOM 1377 C C . THR A 1 179 ? 5.010 -22.393 6.298 1.00 89.69 179 THR A C 1
ATOM 1379 O O . THR A 1 179 ? 5.864 -23.233 6.572 1.00 89.69 179 THR A O 1
ATOM 1382 N N . GLU A 1 180 ? 5.309 -21.298 5.598 1.00 89.69 180 GLU A N 1
ATOM 1383 C CA . GLU A 1 180 ? 6.691 -20.998 5.196 1.00 89.69 180 GLU A CA 1
ATOM 1384 C C . GLU A 1 180 ? 7.604 -20.819 6.423 1.00 89.69 180 GLU A C 1
ATOM 1386 O O . GLU A 1 180 ? 8.786 -21.136 6.361 1.00 89.69 180 GLU A O 1
ATOM 1391 N N . LYS A 1 181 ? 7.029 -20.422 7.566 1.00 90.81 181 LYS A N 1
ATOM 1392 C CA . LYS A 1 181 ? 7.721 -20.373 8.856 1.00 90.81 181 LYS A CA 1
ATOM 1393 C C . LYS A 1 181 ? 8.163 -21.762 9.331 1.00 90.81 181 LYS A C 1
ATOM 1395 O O . LYS A 1 181 ? 9.295 -21.923 9.763 1.00 90.81 181 LYS A O 1
ATOM 1400 N N . ASP A 1 182 ? 7.304 -22.774 9.197 1.00 92.44 182 ASP A N 1
ATOM 1401 C CA . ASP A 1 182 ? 7.663 -24.152 9.564 1.00 92.44 182 ASP A CA 1
ATOM 1402 C C . ASP A 1 182 ? 8.787 -24.704 8.664 1.00 92.44 182 ASP A C 1
ATOM 1404 O O . ASP A 1 182 ? 9.582 -25.539 9.093 1.00 92.44 182 ASP A O 1
ATOM 1408 N N . LEU A 1 183 ? 8.858 -24.246 7.406 1.00 91.00 183 LEU A N 1
ATOM 1409 C CA . LEU A 1 183 ? 9.942 -24.593 6.481 1.00 91.00 183 LEU A CA 1
ATOM 1410 C C . LEU A 1 183 ? 11.247 -23.868 6.831 1.00 91.00 183 LEU A C 1
ATOM 1412 O O . LEU A 1 183 ? 12.306 -24.486 6.801 1.00 91.00 183 LEU A O 1
ATOM 1416 N N . GLU A 1 184 ? 11.175 -22.589 7.194 1.00 92.75 184 GLU A N 1
ATOM 1417 C CA . GLU A 1 184 ? 12.323 -21.811 7.665 1.00 92.75 184 GLU A CA 1
ATOM 1418 C C . GLU A 1 184 ? 12.965 -22.456 8.902 1.00 92.75 184 GLU A C 1
ATOM 1420 O O . GLU A 1 184 ? 14.173 -22.705 8.908 1.00 92.75 184 GLU A O 1
ATOM 1425 N N . ASP A 1 185 ? 12.153 -22.809 9.905 1.00 92.38 185 ASP A N 1
ATOM 1426 C CA . ASP A 1 185 ? 12.614 -23.467 11.134 1.00 92.38 185 ASP A CA 1
ATOM 1427 C C . ASP A 1 185 ? 13.271 -24.832 10.842 1.00 92.38 185 ASP A C 1
ATOM 1429 O O . ASP A 1 185 ? 14.256 -25.204 11.483 1.00 92.38 185 ASP A O 1
ATOM 1433 N N . GLY A 1 186 ? 12.777 -25.565 9.836 1.00 91.88 186 GLY A N 1
ATOM 1434 C CA . GLY A 1 186 ? 13.352 -26.842 9.398 1.00 91.88 186 GLY A CA 1
ATOM 1435 C C . GLY A 1 186 ? 14.662 -26.720 8.609 1.00 91.88 186 GLY A C 1
ATOM 1436 O O . GLY A 1 186 ? 15.491 -27.629 8.655 1.00 91.88 186 GLY A O 1
ATOM 1437 N N . ASN A 1 187 ? 14.878 -25.604 7.907 1.00 90.06 187 ASN A N 1
ATOM 1438 C CA . ASN A 1 187 ? 15.981 -25.417 6.959 1.00 90.06 187 ASN A CA 1
ATOM 1439 C C . ASN A 1 187 ? 17.126 -24.532 7.495 1.00 90.06 187 ASN A C 1
ATOM 1441 O O . ASN A 1 187 ? 17.924 -24.013 6.712 1.00 90.06 187 ASN A O 1
ATOM 1445 N N . GLY A 1 188 ? 17.242 -24.386 8.818 1.00 88.06 188 GLY A N 1
ATOM 1446 C CA . GLY A 1 188 ? 18.351 -23.671 9.466 1.00 88.06 188 GLY A CA 1
ATOM 1447 C C . GLY A 1 188 ? 17.972 -22.335 10.107 1.00 88.06 188 GLY A C 1
ATOM 1448 O O . GLY A 1 188 ? 18.855 -21.641 10.608 1.00 88.06 188 GLY A O 1
ATOM 1449 N N . GLY A 1 189 ? 16.681 -21.996 10.138 1.00 90.50 189 GLY A N 1
ATOM 1450 C CA . GLY A 1 189 ? 16.142 -20.847 10.854 1.00 90.50 189 GLY A CA 1
ATOM 1451 C C . GLY A 1 189 ? 16.448 -19.492 10.213 1.00 90.50 189 GLY A C 1
ATOM 1452 O O . GLY A 1 189 ? 17.020 -19.378 9.120 1.00 90.50 189 GLY A O 1
ATOM 1453 N N . ALA A 1 190 ? 16.051 -18.443 10.933 1.00 89.12 190 ALA A N 1
ATOM 1454 C CA . ALA A 1 190 ? 16.145 -17.066 10.473 1.00 89.12 190 ALA A CA 1
ATOM 1455 C C . ALA A 1 190 ? 17.591 -16.643 10.177 1.00 89.12 190 ALA A C 1
ATOM 1457 O O . ALA A 1 190 ? 18.473 -16.709 11.033 1.00 89.12 190 ALA A O 1
ATOM 1458 N N . GLY A 1 191 ? 17.816 -16.167 8.952 1.00 89.44 191 GLY A N 1
ATOM 1459 C CA . GLY A 1 191 ? 19.110 -15.672 8.474 1.00 89.44 191 GLY A CA 1
ATOM 1460 C C . GLY A 1 191 ? 19.955 -16.692 7.704 1.00 89.44 191 GLY A C 1
ATOM 1461 O O . GLY A 1 191 ? 20.869 -16.273 6.999 1.00 89.44 191 GLY A O 1
ATOM 1462 N N . VAL A 1 192 ? 19.640 -17.991 7.781 1.00 91.69 192 VAL A N 1
ATOM 1463 C CA . VAL A 1 192 ? 20.279 -19.038 6.955 1.00 91.69 192 VAL A CA 1
ATOM 1464 C C . VAL A 1 192 ? 19.360 -19.469 5.814 1.00 91.69 192 VAL A C 1
ATOM 1466 O O . VAL A 1 192 ? 19.814 -19.646 4.683 1.00 91.69 192 VAL A O 1
ATOM 1469 N N . TYR A 1 193 ? 18.061 -19.606 6.087 1.00 92.19 193 TYR A N 1
ATOM 1470 C CA . TYR A 1 193 ? 17.077 -19.963 5.072 1.00 92.19 193 TYR A CA 1
ATOM 1471 C C . TYR A 1 193 ? 16.902 -18.846 4.029 1.00 92.19 193 TYR A C 1
ATOM 1473 O O . TYR A 1 193 ? 16.655 -17.690 4.372 1.00 92.19 193 TYR A O 1
ATOM 1481 N N . SER A 1 194 ? 16.985 -19.202 2.742 1.00 90.00 194 SER A N 1
ATOM 1482 C CA . SER A 1 194 ? 16.677 -18.307 1.623 1.00 90.00 194 SER A CA 1
ATOM 1483 C C . SER A 1 194 ? 15.415 -18.788 0.909 1.00 90.00 194 SER A C 1
ATOM 1485 O O . SER A 1 194 ? 15.420 -19.815 0.227 1.00 90.00 194 SER A O 1
ATOM 1487 N N . ALA A 1 195 ? 14.317 -18.053 1.083 1.00 89.12 195 ALA A N 1
ATOM 1488 C CA . ALA A 1 195 ? 13.046 -18.369 0.445 1.00 89.12 195 ALA A CA 1
ATOM 1489 C C . ALA A 1 195 ? 13.076 -17.995 -1.048 1.00 89.12 195 ALA A C 1
ATOM 1491 O O . ALA A 1 195 ? 13.291 -16.836 -1.410 1.00 89.12 195 ALA A O 1
ATOM 1492 N N . SER A 1 196 ? 12.814 -18.965 -1.931 1.00 89.31 196 SER A N 1
ATOM 1493 C CA . SER A 1 196 ? 12.695 -18.697 -3.369 1.00 89.31 196 SER A CA 1
ATOM 1494 C C . SER A 1 196 ? 11.348 -18.050 -3.691 1.00 89.31 196 SER A C 1
ATOM 1496 O O . SER A 1 196 ? 10.297 -18.682 -3.569 1.00 89.31 196 SER A O 1
ATOM 1498 N N . LEU A 1 197 ? 11.379 -16.806 -4.175 1.00 89.06 197 LEU A N 1
ATOM 1499 C CA . LEU A 1 197 ? 10.184 -16.068 -4.609 1.00 89.06 197 LEU A CA 1
ATOM 1500 C C . LEU A 1 197 ? 9.492 -16.731 -5.808 1.00 89.06 197 LEU A C 1
ATOM 1502 O O . LEU A 1 197 ? 8.270 -16.666 -5.934 1.00 89.06 197 LEU A O 1
ATOM 1506 N N . LYS A 1 198 ? 10.265 -17.416 -6.661 1.00 90.12 198 LYS A N 1
ATOM 1507 C CA . LYS A 1 198 ? 9.751 -18.076 -7.864 1.00 90.12 198 LYS A CA 1
ATOM 1508 C C . LYS A 1 198 ? 8.948 -19.339 -7.536 1.00 90.12 198 LYS A C 1
ATOM 1510 O O . LYS A 1 198 ? 8.111 -19.730 -8.337 1.00 90.12 198 LYS A O 1
ATOM 1515 N N . LYS A 1 199 ? 9.125 -19.963 -6.358 1.00 87.31 199 LYS A N 1
ATOM 1516 C CA . LYS A 1 199 ? 8.558 -21.278 -5.961 1.00 87.31 199 LYS A CA 1
ATOM 1517 C C . LYS A 1 199 ? 7.042 -21.413 -6.128 1.00 87.31 199 LYS A C 1
ATOM 1519 O O . LYS A 1 199 ? 6.577 -22.511 -6.425 1.00 87.31 199 LYS A O 1
ATOM 1524 N N . ASN A 1 200 ? 6.274 -20.334 -6.000 1.00 88.94 200 ASN A N 1
ATOM 1525 C CA . ASN A 1 200 ? 4.806 -20.380 -6.052 1.00 88.94 200 ASN A CA 1
ATOM 1526 C C . ASN A 1 200 ? 4.213 -19.782 -7.338 1.00 88.94 200 ASN A C 1
ATOM 1528 O O . ASN A 1 200 ? 3.000 -19.617 -7.420 1.00 88.94 200 ASN A O 1
ATOM 1532 N N . TYR A 1 201 ? 5.034 -19.483 -8.351 1.00 92.44 201 TYR A N 1
ATOM 1533 C CA . TYR A 1 201 ? 4.526 -18.985 -9.631 1.00 92.44 201 TYR A CA 1
ATOM 1534 C C . TYR A 1 201 ? 3.705 -20.052 -10.357 1.00 92.44 201 TYR A C 1
ATOM 1536 O O . TYR A 1 201 ? 4.067 -21.237 -10.355 1.00 92.44 201 TYR A O 1
ATOM 1544 N N . ILE A 1 202 ? 2.599 -19.607 -10.950 1.00 94.31 202 ILE A N 1
ATOM 1545 C CA . ILE A 1 202 ? 1.709 -20.411 -11.784 1.00 94.31 202 ILE A CA 1
ATOM 1546 C C . ILE A 1 202 ? 2.078 -20.078 -13.228 1.00 94.31 202 ILE A C 1
ATOM 1548 O O . ILE A 1 202 ? 1.768 -18.995 -13.711 1.00 94.31 202 ILE A O 1
ATOM 1552 N N . LEU A 1 203 ? 2.800 -20.989 -13.870 1.00 93.12 203 LEU A N 1
ATOM 1553 C CA . LEU A 1 203 ? 3.227 -20.893 -15.265 1.00 93.12 203 LEU A CA 1
ATOM 1554 C C . LEU A 1 203 ? 2.640 -22.081 -16.039 1.00 93.12 203 LEU A C 1
ATOM 1556 O O . LEU A 1 203 ? 2.194 -23.045 -15.411 1.00 93.12 203 LEU A O 1
ATOM 1560 N N . ALA A 1 204 ? 2.641 -22.008 -17.374 1.00 94.56 204 ALA A N 1
ATOM 1561 C CA . ALA A 1 204 ? 2.174 -23.106 -18.226 1.00 94.56 204 ALA A CA 1
ATOM 1562 C C . ALA A 1 204 ? 2.993 -24.382 -17.968 1.00 94.56 204 ALA A C 1
ATOM 1564 O O . ALA A 1 204 ? 2.440 -25.391 -17.532 1.00 94.56 204 ALA A O 1
ATOM 1565 N N . ASP A 1 205 ? 4.317 -24.278 -18.093 1.00 94.25 205 ASP A N 1
ATOM 1566 C CA . ASP A 1 205 ? 5.239 -25.343 -17.709 1.00 94.25 205 ASP A CA 1
ATOM 1567 C C . ASP A 1 205 ? 5.836 -25.100 -16.319 1.00 94.25 205 ASP A C 1
ATOM 1569 O O . ASP A 1 205 ? 5.886 -23.982 -15.806 1.00 94.25 205 ASP A O 1
ATOM 1573 N N . LYS A 1 206 ? 6.282 -26.159 -15.644 1.00 91.44 206 LYS A N 1
ATOM 1574 C CA . LYS A 1 206 ? 6.917 -26.032 -14.316 1.00 91.44 206 LYS A CA 1
ATOM 1575 C C . LYS A 1 206 ? 8.439 -25.971 -14.392 1.00 91.44 206 LYS A C 1
ATOM 1577 O O . LYS A 1 206 ? 9.063 -25.563 -13.416 1.00 91.44 206 LYS A O 1
ATOM 1582 N N . GLU A 1 207 ? 9.015 -26.375 -15.520 1.00 92.31 207 GLU A N 1
ATOM 1583 C CA . GLU A 1 207 ? 10.459 -26.544 -15.708 1.00 92.31 207 GLU A CA 1
ATOM 1584 C C . GLU A 1 207 ? 11.170 -25.192 -15.804 1.00 92.31 207 GLU A C 1
ATOM 1586 O O . GLU A 1 207 ? 12.064 -24.909 -15.010 1.00 92.31 207 GLU A O 1
ATOM 1591 N N . TRP A 1 208 ? 10.655 -24.296 -16.647 1.00 91.62 208 TRP A N 1
ATOM 1592 C CA . TRP A 1 208 ? 11.159 -22.928 -16.846 1.00 91.62 208 TRP A CA 1
ATOM 1593 C C . TRP A 1 208 ? 10.962 -21.969 -15.658 1.00 91.62 208 TRP A C 1
ATOM 1595 O O . TRP A 1 208 ? 11.255 -20.778 -15.720 1.00 91.62 208 TRP A O 1
ATOM 1605 N N . LYS A 1 209 ? 10.476 -22.461 -14.515 1.00 92.19 209 LYS A N 1
ATOM 1606 C CA . LYS A 1 209 ? 10.197 -21.637 -13.330 1.00 92.19 209 LYS A CA 1
ATOM 1607 C C . LYS A 1 209 ? 11.445 -20.995 -12.736 1.00 92.19 209 LYS A C 1
ATOM 1609 O O . LYS A 1 209 ? 11.350 -19.959 -12.080 1.00 92.19 209 LYS A O 1
ATOM 1614 N N . ASN A 1 210 ? 12.600 -21.623 -12.936 1.00 90.88 210 ASN A N 1
ATOM 1615 C CA . ASN A 1 210 ? 13.880 -21.128 -12.445 1.00 90.88 210 ASN A CA 1
ATOM 1616 C C . ASN A 1 210 ? 14.676 -20.362 -13.505 1.00 90.88 210 ASN A C 1
ATOM 1618 O O . ASN A 1 210 ? 15.713 -19.795 -13.152 1.00 90.88 210 ASN A O 1
ATOM 1622 N N . ASP A 1 211 ? 14.179 -20.277 -14.738 1.00 93.44 211 ASP A N 1
ATOM 1623 C CA . ASP A 1 211 ? 14.890 -19.633 -15.835 1.00 93.44 211 ASP A CA 1
ATOM 1624 C C . ASP A 1 211 ? 15.108 -18.141 -15.551 1.00 93.44 211 ASP A C 1
ATOM 1626 O O . ASP A 1 211 ? 14.379 -17.486 -14.785 1.00 93.44 211 ASP A O 1
ATOM 1630 N N . ILE A 1 212 ? 16.200 -17.617 -16.105 1.00 92.56 212 ILE A N 1
ATOM 1631 C CA . ILE A 1 212 ? 16.615 -16.225 -15.944 1.00 92.56 212 ILE A CA 1
ATOM 1632 C C . ILE A 1 212 ? 16.087 -15.452 -17.149 1.00 92.56 212 ILE A C 1
ATOM 1634 O O . ILE A 1 212 ? 16.456 -15.751 -18.280 1.00 92.56 212 ILE A O 1
ATOM 1638 N N . ILE A 1 213 ? 15.237 -14.458 -16.893 1.00 91.88 213 ILE A N 1
ATOM 1639 C CA . ILE A 1 213 ? 14.718 -13.558 -17.925 1.00 91.88 213 ILE A CA 1
ATOM 1640 C C . ILE A 1 213 ? 15.794 -12.497 -18.201 1.00 91.88 213 ILE A C 1
ATOM 1642 O O . ILE A 1 213 ? 16.199 -11.813 -17.257 1.00 91.88 213 ILE A O 1
ATOM 1646 N N . PRO A 1 214 ? 16.279 -12.344 -19.446 1.00 95.06 214 PRO A N 1
ATOM 1647 C CA . PRO A 1 214 ? 17.175 -11.248 -19.800 1.00 95.06 214 PRO A CA 1
ATOM 1648 C C . PRO A 1 214 ? 16.457 -9.903 -19.647 1.00 95.06 214 PRO A C 1
ATOM 1650 O O . PRO A 1 214 ? 15.373 -9.717 -20.189 1.00 95.06 214 PRO A O 1
ATOM 1653 N N . GLU A 1 215 ? 17.051 -8.961 -18.913 1.00 92.25 215 GLU A N 1
ATOM 1654 C CA . GLU A 1 215 ? 16.443 -7.641 -18.683 1.00 92.25 215 GLU A CA 1
ATOM 1655 C C . GLU A 1 215 ? 16.868 -6.609 -19.737 1.00 92.25 215 GLU A C 1
ATOM 1657 O O . GLU A 1 215 ? 16.056 -5.787 -20.156 1.00 92.25 215 GLU A O 1
ATOM 1662 N N . ILE A 1 216 ? 18.130 -6.660 -20.179 1.00 95.38 216 ILE A N 1
ATOM 1663 C CA . ILE A 1 216 ? 18.743 -5.668 -21.072 1.00 95.38 216 ILE A CA 1
ATOM 1664 C C . ILE A 1 216 ? 19.418 -6.383 -22.244 1.00 95.38 216 ILE A C 1
ATOM 1666 O O . ILE A 1 216 ? 20.204 -7.309 -22.038 1.00 95.38 216 ILE A O 1
ATOM 1670 N N . CYS A 1 217 ? 19.154 -5.905 -23.458 1.00 94.19 217 CYS A N 1
ATOM 1671 C CA . CYS A 1 217 ? 19.783 -6.344 -24.700 1.00 94.19 217 CYS A CA 1
ATOM 1672 C C . CYS A 1 217 ? 20.183 -5.103 -25.518 1.00 94.19 217 CYS A C 1
ATOM 1674 O O . CYS A 1 217 ? 19.360 -4.217 -25.728 1.00 94.19 217 CYS A O 1
ATOM 1676 N N . ASP A 1 218 ? 21.462 -4.980 -25.893 1.00 92.50 218 ASP A N 1
ATOM 1677 C CA . ASP A 1 218 ? 22.003 -3.880 -26.716 1.00 92.50 218 ASP A CA 1
ATOM 1678 C C . ASP A 1 218 ? 21.586 -2.458 -26.286 1.00 92.50 218 ASP A C 1
ATOM 1680 O O . ASP A 1 218 ? 21.303 -1.578 -27.098 1.00 92.50 218 ASP A O 1
ATOM 1684 N N . GLY A 1 219 ? 21.546 -2.221 -24.971 1.00 94.81 219 GLY A N 1
ATOM 1685 C CA . GLY A 1 219 ? 21.189 -0.925 -24.381 1.00 94.81 219 GLY A CA 1
ATOM 1686 C C . GLY A 1 219 ? 19.685 -0.639 -24.298 1.00 94.81 219 GLY A C 1
ATOM 1687 O O . GLY A 1 219 ? 19.313 0.426 -23.806 1.00 94.81 219 GLY A O 1
ATOM 1688 N N . HIS A 1 220 ? 18.840 -1.581 -24.714 1.00 94.56 220 HIS A N 1
ATOM 1689 C CA . HIS A 1 220 ? 17.384 -1.515 -24.634 1.00 94.56 220 HIS A CA 1
ATOM 1690 C C . HIS A 1 220 ? 16.854 -2.526 -23.609 1.00 94.56 220 HIS A C 1
ATOM 1692 O O . HIS A 1 220 ? 17.483 -3.559 -23.360 1.00 94.56 220 HIS A O 1
ATOM 1698 N N . ASN A 1 221 ? 15.702 -2.243 -22.995 1.00 96.00 221 ASN A N 1
ATOM 1699 C CA . ASN A 1 221 ? 15.079 -3.186 -22.066 1.00 96.00 221 ASN A CA 1
ATOM 1700 C C . ASN A 1 221 ? 14.258 -4.209 -22.846 1.00 96.00 221 ASN A C 1
ATOM 1702 O O . ASN A 1 221 ? 13.452 -3.838 -23.692 1.00 96.00 221 ASN A O 1
ATOM 1706 N N . VAL A 1 222 ? 14.387 -5.487 -22.505 1.00 95.44 222 VAL A N 1
ATOM 1707 C CA . VAL A 1 222 ? 13.633 -6.564 -23.167 1.00 95.44 222 VAL A CA 1
ATOM 1708 C C . VAL A 1 222 ? 12.138 -6.472 -22.854 1.00 95.44 222 VAL A C 1
ATOM 1710 O O . VAL A 1 222 ? 11.318 -6.727 -23.727 1.00 95.44 222 VAL A O 1
ATOM 1713 N N . ALA A 1 223 ? 11.773 -6.052 -21.636 1.00 95.19 223 ALA A N 1
ATOM 1714 C CA . ALA A 1 223 ? 10.379 -5.931 -21.198 1.00 95.19 223 ALA A CA 1
ATOM 1715 C C . ALA A 1 223 ? 9.540 -4.975 -22.064 1.00 95.19 223 ALA A C 1
ATOM 1717 O O . ALA A 1 223 ? 8.333 -5.170 -22.173 1.00 95.19 223 ALA A O 1
ATOM 1718 N N . ASP A 1 224 ? 10.180 -3.985 -22.693 1.00 94.81 224 ASP A N 1
ATOM 1719 C CA . ASP A 1 224 ? 9.509 -3.012 -23.560 1.00 94.81 224 ASP A CA 1
ATOM 1720 C C . ASP A 1 224 ? 9.058 -3.644 -24.895 1.00 94.81 224 ASP A C 1
ATOM 1722 O O . ASP A 1 224 ? 8.188 -3.096 -25.567 1.00 94.81 224 ASP A O 1
ATOM 1726 N N . PHE A 1 225 ? 9.606 -4.812 -25.254 1.00 93.94 225 PHE A N 1
ATOM 1727 C CA . PHE A 1 225 ? 9.324 -5.544 -26.494 1.00 93.94 225 PHE A CA 1
ATOM 1728 C C . PHE A 1 225 ? 8.588 -6.876 -26.256 1.00 93.94 225 PHE A C 1
ATOM 1730 O O . PHE A 1 225 ? 8.495 -7.700 -27.161 1.00 93.94 225 PHE A O 1
ATOM 1737 N N . VAL A 1 226 ? 8.071 -7.139 -25.050 1.00 94.88 226 VAL A N 1
ATOM 1738 C CA . VAL A 1 226 ? 7.301 -8.367 -24.781 1.00 94.88 226 VAL A CA 1
ATOM 1739 C C . VAL A 1 226 ? 5.833 -8.143 -25.140 1.00 94.88 226 VAL A C 1
ATOM 1741 O O . VAL A 1 226 ? 5.059 -7.652 -24.322 1.00 94.88 226 VAL A O 1
ATOM 1744 N N . ASP A 1 227 ? 5.448 -8.560 -26.346 1.00 95.06 227 ASP A N 1
ATOM 1745 C CA . ASP A 1 227 ? 4.069 -8.523 -26.842 1.00 95.06 227 ASP A CA 1
ATOM 1746 C C . ASP A 1 227 ? 3.626 -9.899 -27.374 1.00 95.06 227 ASP A C 1
ATOM 1748 O O . ASP A 1 227 ? 4.432 -10.601 -27.991 1.00 95.06 227 ASP A O 1
ATOM 1752 N N . PRO A 1 228 ? 2.347 -10.297 -27.194 1.00 96.06 228 PRO A N 1
ATOM 1753 C CA . PRO A 1 228 ? 1.842 -11.570 -27.717 1.00 96.06 228 PRO A CA 1
ATOM 1754 C C . PRO A 1 228 ? 1.861 -11.635 -29.254 1.00 96.06 228 PRO A C 1
ATOM 1756 O O . PRO A 1 228 ? 2.045 -12.714 -29.808 1.00 96.06 228 PRO A O 1
ATOM 1759 N N . ASP A 1 229 ? 1.729 -10.487 -29.927 1.00 95.81 229 ASP A N 1
ATOM 1760 C CA . ASP A 1 229 ? 1.603 -10.379 -31.388 1.00 95.81 229 ASP A CA 1
ATOM 1761 C C . ASP A 1 229 ? 2.891 -9.872 -32.070 1.00 95.81 229 ASP A C 1
ATOM 1763 O O . ASP A 1 229 ? 2.847 -9.373 -33.195 1.00 95.81 229 ASP A O 1
ATOM 1767 N N . ILE A 1 230 ? 4.048 -9.947 -31.398 1.00 95.56 230 ILE A N 1
ATOM 1768 C CA . ILE A 1 230 ? 5.299 -9.347 -31.896 1.00 95.56 230 ILE A CA 1
ATOM 1769 C C . ILE A 1 230 ? 5.743 -9.897 -33.257 1.00 95.56 230 ILE A C 1
ATOM 1771 O O . ILE A 1 230 ? 6.236 -9.137 -34.083 1.00 95.56 230 ILE A O 1
ATOM 1775 N N . LEU A 1 231 ? 5.525 -11.189 -33.513 1.00 95.31 231 LEU A N 1
ATOM 1776 C CA . LEU A 1 231 ? 5.913 -11.827 -34.774 1.00 95.31 231 LEU A CA 1
ATOM 1777 C C . LEU A 1 231 ? 5.119 -11.276 -35.964 1.00 95.31 231 LEU A C 1
ATOM 1779 O O . LEU A 1 231 ? 5.700 -11.031 -37.012 1.00 95.31 231 LEU A O 1
ATOM 1783 N N . ASN A 1 232 ? 3.825 -11.001 -35.781 1.00 95.88 232 ASN A N 1
ATOM 1784 C CA . ASN A 1 232 ? 2.994 -10.426 -36.842 1.00 95.88 232 ASN A CA 1
ATOM 1785 C C . ASN A 1 232 ? 3.438 -8.993 -37.168 1.00 95.88 232 ASN A C 1
ATOM 1787 O O . ASN A 1 232 ? 3.527 -8.617 -38.329 1.00 95.88 232 ASN A O 1
ATOM 1791 N N . ARG A 1 233 ? 3.763 -8.194 -36.139 1.00 94.44 233 ARG A N 1
ATOM 1792 C CA . ARG A 1 233 ? 4.291 -6.834 -36.343 1.00 94.44 233 ARG A CA 1
ATOM 1793 C C . ARG A 1 233 ? 5.666 -6.837 -37.010 1.00 94.44 233 ARG A C 1
ATOM 1795 O O . ARG A 1 233 ? 5.985 -5.895 -37.723 1.00 94.44 233 ARG A O 1
ATOM 1802 N N . LEU A 1 234 ? 6.482 -7.860 -36.748 1.00 95.94 234 LEU A N 1
ATOM 1803 C CA . LEU A 1 234 ? 7.784 -8.017 -37.391 1.00 95.94 234 LEU A CA 1
ATOM 1804 C C . LEU A 1 234 ? 7.623 -8.324 -38.885 1.00 95.94 234 LEU A C 1
ATOM 1806 O O . LEU A 1 234 ? 8.262 -7.667 -39.691 1.00 95.94 234 LEU A O 1
ATOM 1810 N N . GLU A 1 235 ? 6.714 -9.230 -39.249 1.00 95.38 235 GLU A N 1
ATOM 1811 C CA . GLU A 1 235 ? 6.418 -9.570 -40.651 1.00 95.38 235 GLU A CA 1
ATOM 1812 C C . GLU A 1 235 ? 5.899 -8.358 -41.454 1.00 95.38 235 GLU A C 1
ATOM 1814 O O . GLU A 1 235 ? 6.285 -8.152 -42.606 1.00 95.38 235 GLU A O 1
ATOM 1819 N N . GLU A 1 236 ? 5.064 -7.513 -40.837 1.00 94.69 236 GLU A N 1
ATOM 1820 C CA . GLU A 1 236 ? 4.611 -6.248 -41.436 1.00 94.69 236 GLU A CA 1
ATOM 1821 C C . GLU A 1 236 ? 5.774 -5.273 -41.689 1.00 94.69 236 GLU A C 1
ATOM 1823 O O . GLU A 1 236 ? 5.810 -4.624 -42.734 1.00 94.69 236 GLU A O 1
ATOM 1828 N N . LEU A 1 237 ? 6.724 -5.177 -40.751 1.00 95.81 237 LEU A N 1
ATOM 1829 C CA . LEU A 1 237 ? 7.898 -4.308 -40.874 1.00 95.81 237 LEU A CA 1
ATOM 1830 C C . LEU A 1 237 ? 8.900 -4.824 -41.908 1.00 95.81 237 LEU A C 1
ATOM 1832 O O . LEU A 1 237 ? 9.389 -4.024 -42.698 1.00 95.81 237 LEU A O 1
ATOM 1836 N N . GLU A 1 238 ? 9.169 -6.130 -41.933 1.00 95.19 238 GLU A N 1
ATOM 1837 C CA . GLU A 1 238 ? 10.030 -6.761 -42.943 1.00 95.19 238 GLU A CA 1
ATOM 1838 C C . GLU A 1 238 ? 9.453 -6.544 -44.350 1.00 95.19 238 GLU A C 1
ATOM 1840 O O . GLU A 1 238 ? 10.169 -6.130 -45.255 1.00 95.19 238 GLU A O 1
ATOM 1845 N N . SER A 1 239 ? 8.131 -6.677 -44.518 1.00 94.19 239 SER A N 1
ATOM 1846 C CA . SER A 1 239 ? 7.466 -6.387 -45.798 1.00 94.19 239 SER A CA 1
ATOM 1847 C C . SER A 1 239 ? 7.574 -4.912 -46.219 1.00 94.19 239 SER A C 1
ATOM 1849 O O . SER A 1 239 ? 7.617 -4.610 -47.411 1.00 94.19 239 SER A O 1
ATOM 1851 N N . GLU A 1 240 ? 7.566 -3.971 -45.264 1.00 94.56 240 GLU A N 1
ATOM 1852 C CA . GLU A 1 240 ? 7.781 -2.545 -45.547 1.00 94.56 240 GLU A CA 1
ATOM 1853 C C . GLU A 1 240 ? 9.248 -2.254 -45.896 1.00 94.56 240 GLU A C 1
ATOM 1855 O O . GLU A 1 240 ? 9.510 -1.442 -46.783 1.00 94.56 240 GLU A O 1
ATOM 1860 N N . GLU A 1 241 ? 10.196 -2.903 -45.218 1.00 92.50 241 GLU A N 1
ATOM 1861 C CA . GLU A 1 241 ? 11.630 -2.767 -45.481 1.00 92.50 241 GLU A CA 1
ATOM 1862 C C . GLU A 1 241 ? 11.995 -3.316 -46.864 1.00 92.50 241 GLU A C 1
ATOM 1864 O O . GLU A 1 241 ? 12.632 -2.595 -47.625 1.00 92.50 241 GLU A O 1
ATOM 1869 N N . ASP A 1 242 ? 11.477 -4.486 -47.249 1.00 91.00 242 ASP A N 1
ATOM 1870 C CA . ASP A 1 242 ? 11.665 -5.073 -48.585 1.00 91.00 242 ASP A CA 1
ATOM 1871 C C . ASP A 1 242 ? 11.171 -4.137 -49.705 1.00 91.00 242 ASP A C 1
ATOM 1873 O O . ASP A 1 242 ? 11.801 -3.997 -50.755 1.00 91.00 242 ASP A O 1
ATOM 1877 N N . LEU A 1 243 ? 10.030 -3.467 -49.491 1.00 89.56 243 LEU A N 1
ATOM 1878 C CA . LEU A 1 243 ? 9.497 -2.490 -50.445 1.00 89.56 243 LEU A CA 1
ATOM 1879 C C . LEU A 1 243 ? 10.389 -1.249 -50.559 1.00 89.56 243 LEU A C 1
ATOM 1881 O O . LEU A 1 243 ? 10.524 -0.707 -51.655 1.00 89.56 243 LEU A O 1
ATOM 1885 N N . ARG A 1 244 ? 10.978 -0.794 -49.446 1.00 86.12 244 ARG A N 1
ATOM 1886 C CA . ARG A 1 244 ? 11.904 0.347 -49.441 1.00 86.12 244 ARG A CA 1
ATOM 1887 C C . ARG A 1 244 ? 13.253 -0.009 -50.045 1.00 86.12 244 ARG A C 1
ATOM 1889 O O . ARG A 1 244 ? 13.789 0.797 -50.788 1.00 86.12 244 ARG A O 1
ATOM 1896 N N . GLU A 1 245 ? 13.777 -1.198 -49.763 1.00 84.81 245 GLU A N 1
ATOM 1897 C CA . GLU A 1 245 ? 15.035 -1.671 -50.342 1.00 84.81 245 GLU A CA 1
ATOM 1898 C C . GLU A 1 245 ? 14.909 -1.806 -51.864 1.00 84.81 245 GLU A C 1
ATOM 1900 O O . GLU A 1 245 ? 15.795 -1.363 -52.584 1.00 84.81 245 GLU A O 1
ATOM 1905 N N . ALA A 1 246 ? 13.770 -2.294 -52.371 1.00 83.81 246 ALA A N 1
ATOM 1906 C CA . ALA A 1 246 ? 13.503 -2.321 -53.809 1.00 83.81 246 ALA A CA 1
ATOM 1907 C C . ALA A 1 246 ? 13.440 -0.915 -54.447 1.00 83.81 246 ALA A C 1
ATOM 1909 O O . ALA A 1 246 ? 13.884 -0.744 -55.580 1.00 83.81 246 ALA A O 1
ATOM 1910 N N . GLU A 1 247 ? 12.901 0.088 -53.744 1.00 75.81 247 GLU A N 1
ATOM 1911 C CA . GLU A 1 247 ? 12.875 1.487 -54.210 1.00 75.81 247 GLU A CA 1
ATOM 1912 C C . GLU A 1 247 ? 14.278 2.124 -54.169 1.00 75.81 247 GLU A C 1
ATOM 1914 O O . GLU A 1 247 ? 14.692 2.771 -55.131 1.00 75.81 247 GLU A O 1
ATOM 1919 N N . ASP A 1 248 ? 15.045 1.887 -53.101 1.00 70.50 248 ASP A N 1
ATOM 1920 C CA . ASP A 1 248 ? 16.419 2.379 -52.949 1.00 70.50 248 ASP A CA 1
ATOM 1921 C C . ASP A 1 248 ? 17.385 1.714 -53.960 1.00 70.50 248 ASP A C 1
ATOM 1923 O O . ASP A 1 248 ? 18.258 2.387 -54.511 1.00 70.50 248 ASP A O 1
ATOM 1927 N N . GLU A 1 249 ? 17.222 0.419 -54.267 1.00 61.66 249 GLU A N 1
ATOM 1928 C CA . GLU A 1 249 ? 17.989 -0.276 -55.316 1.00 61.66 249 GLU A CA 1
ATOM 1929 C C . GLU A 1 249 ? 17.706 0.283 -56.723 1.00 61.66 249 GLU A C 1
ATOM 1931 O O . GLU A 1 249 ? 18.600 0.293 -57.576 1.00 61.66 249 GLU A O 1
ATOM 1936 N N . GLU A 1 250 ? 16.489 0.772 -56.987 1.00 58.78 250 GLU A N 1
ATOM 1937 C CA . GLU A 1 250 ? 16.172 1.473 -58.238 1.00 58.78 250 GLU A CA 1
ATOM 1938 C C . GLU A 1 250 ? 16.851 2.856 -58.312 1.00 58.78 250 GLU A C 1
ATOM 1940 O O . GLU A 1 250 ? 17.284 3.264 -59.396 1.00 58.78 250 GLU A O 1
ATOM 1945 N N . ASP A 1 251 ? 17.014 3.549 -57.179 1.00 53.66 251 ASP A N 1
ATOM 1946 C CA . ASP A 1 251 ? 17.681 4.857 -57.088 1.00 53.66 251 ASP A CA 1
ATOM 1947 C C . ASP A 1 251 ? 19.228 4.770 -57.130 1.00 53.66 251 ASP A C 1
ATOM 1949 O O . ASP A 1 251 ? 19.887 5.722 -57.568 1.00 53.66 251 ASP A O 1
ATOM 1953 N N . ASP A 1 252 ? 19.824 3.630 -56.755 1.00 47.91 252 ASP A N 1
ATOM 1954 C CA . ASP A 1 252 ? 21.277 3.372 -56.816 1.00 47.91 252 ASP A CA 1
ATOM 1955 C C . ASP A 1 252 ? 21.783 2.937 -58.216 1.00 47.91 252 ASP A C 1
ATOM 1957 O O . ASP A 1 252 ? 22.977 2.672 -58.406 1.00 47.91 252 ASP A O 1
ATOM 1961 N N . PHE A 1 253 ? 20.925 2.934 -59.249 1.00 42.56 253 PHE A N 1
ATOM 1962 C CA . PHE A 1 253 ? 21.368 2.853 -60.648 1.00 42.56 253 PHE A CA 1
ATOM 1963 C C . PHE A 1 253 ? 22.149 4.125 -61.033 1.00 42.56 253 PHE A C 1
ATOM 1965 O O . PHE A 1 253 ? 21.600 5.122 -61.508 1.00 42.56 253 PHE A O 1
ATOM 1972 N N . GLU A 1 254 ? 23.470 4.080 -60.832 1.00 49.34 254 GLU A N 1
ATOM 1973 C CA . GLU A 1 254 ? 24.418 5.148 -61.155 1.00 49.34 254 GLU A CA 1
ATOM 1974 C C . GLU A 1 254 ? 24.196 5.702 -62.578 1.00 49.34 254 GLU A C 1
ATOM 1976 O O . GLU A 1 254 ? 24.514 5.070 -63.588 1.00 49.34 254 GLU A O 1
ATOM 1981 N N . ILE A 1 255 ? 23.707 6.943 -62.673 1.00 48.31 255 ILE A N 1
ATOM 1982 C CA . ILE A 1 255 ? 23.796 7.740 -63.900 1.00 48.31 255 ILE A CA 1
ATOM 1983 C C . ILE A 1 255 ? 25.290 7.901 -64.215 1.00 48.31 255 ILE A C 1
ATOM 1985 O O . ILE A 1 255 ? 25.986 8.651 -63.526 1.00 48.31 255 ILE A O 1
ATOM 1989 N N . GLU A 1 256 ? 25.780 7.216 -65.255 1.00 43.44 256 GLU A N 1
ATOM 1990 C CA . GLU A 1 256 ? 27.142 7.352 -65.792 1.00 43.44 256 GLU A CA 1
ATOM 1991 C C . GLU A 1 256 ? 27.400 8.799 -66.261 1.00 43.44 256 GLU A C 1
ATOM 1993 O O . GLU A 1 256 ? 27.259 9.167 -67.428 1.00 43.44 256 GLU A O 1
ATOM 1998 N N . GLY A 1 257 ? 27.770 9.657 -65.312 1.00 47.66 257 GLY A N 1
ATOM 1999 C CA . GLY A 1 257 ? 28.244 11.012 -65.536 1.00 47.66 257 GLY A CA 1
ATOM 2000 C C . GLY A 1 257 ? 29.757 11.015 -65.718 1.00 47.66 257 GLY A C 1
ATOM 2001 O O . GLY A 1 257 ? 30.502 10.766 -64.772 1.00 47.66 257 GLY A O 1
ATOM 2002 N N . GLU A 1 258 ? 30.184 11.314 -66.943 1.00 56.44 258 GLU A N 1
ATOM 2003 C CA . GLU A 1 258 ? 31.549 11.577 -67.414 1.00 56.44 258 GLU A CA 1
ATOM 2004 C C . GLU A 1 258 ? 32.577 11.858 -66.294 1.00 56.44 258 GLU A C 1
ATOM 2006 O O . GLU A 1 258 ? 32.552 12.883 -65.604 1.00 56.44 258 GLU A O 1
ATOM 2011 N N . THR A 1 259 ? 33.498 10.913 -66.089 1.00 54.16 259 THR A N 1
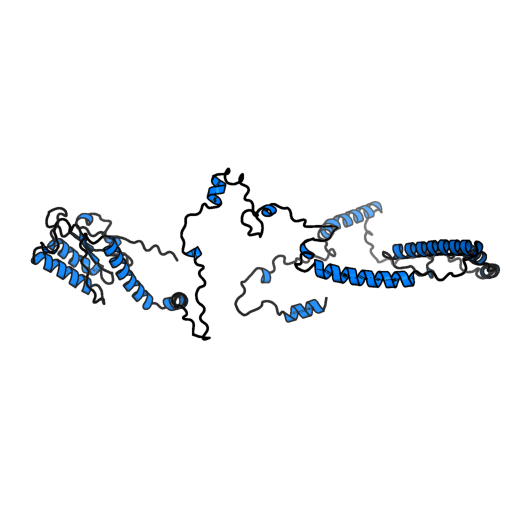ATOM 2012 C CA . THR A 1 259 ? 34.479 10.959 -65.001 1.00 54.16 259 THR A CA 1
ATOM 2013 C C . THR A 1 259 ? 35.357 12.211 -65.085 1.00 54.16 259 THR A C 1
ATOM 2015 O O . THR A 1 259 ? 36.030 12.429 -66.092 1.00 54.16 259 THR A O 1
ATOM 2018 N N . LEU A 1 260 ? 35.414 12.998 -64.001 1.00 62.75 260 LEU A N 1
ATOM 2019 C CA . LEU A 1 260 ? 36.269 14.188 -63.905 1.00 62.75 260 LEU A CA 1
ATOM 2020 C C . LEU A 1 260 ? 37.731 13.862 -64.258 1.00 62.75 260 LEU A C 1
ATOM 2022 O O . LEU A 1 260 ? 38.304 12.898 -63.735 1.00 62.75 260 LEU A O 1
ATOM 2026 N N . THR A 1 261 ? 38.353 14.712 -65.078 1.00 77.81 261 THR A N 1
ATOM 2027 C CA . THR A 1 261 ? 39.770 14.609 -65.462 1.00 77.81 261 THR A CA 1
ATOM 2028 C C . THR A 1 261 ? 40.666 14.631 -64.215 1.00 77.81 261 THR A C 1
ATOM 2030 O O . THR A 1 261 ? 40.324 15.252 -63.204 1.00 77.81 261 THR A O 1
ATOM 2033 N N . GLU A 1 262 ? 41.839 13.993 -64.255 1.00 78.31 262 GLU A N 1
ATOM 2034 C CA . GLU A 1 262 ? 42.762 13.933 -63.104 1.00 78.31 262 GLU A CA 1
ATOM 2035 C C . GLU A 1 262 ? 43.124 15.324 -62.545 1.00 78.31 262 GLU A C 1
ATOM 2037 O O . GLU A 1 262 ? 43.222 15.513 -61.329 1.00 78.31 262 GLU A O 1
ATOM 2042 N N . GLU A 1 263 ? 43.219 16.337 -63.410 1.00 79.75 263 GLU A N 1
ATOM 2043 C CA . GLU A 1 263 ? 43.433 17.734 -63.017 1.00 79.75 263 GLU A CA 1
ATOM 2044 C C . GLU A 1 263 ? 42.271 18.300 -62.190 1.00 79.75 263 GLU A C 1
ATOM 2046 O O . GLU A 1 263 ? 42.487 18.962 -61.173 1.00 79.75 263 GLU A O 1
ATOM 2051 N N . GLN A 1 264 ? 41.031 17.993 -62.573 1.00 82.94 264 GLN A N 1
ATOM 2052 C CA . GLN A 1 264 ? 39.838 18.438 -61.858 1.00 82.94 264 GLN A CA 1
ATOM 2053 C C . GLN A 1 264 ? 39.702 17.722 -60.507 1.00 82.94 264 GLN A C 1
ATOM 2055 O O . GLN A 1 264 ? 39.314 18.344 -59.517 1.00 82.94 264 GLN A O 1
ATOM 2060 N N . LYS A 1 265 ? 40.091 16.441 -60.423 1.00 82.81 265 LYS A N 1
ATOM 2061 C CA . LYS A 1 265 ? 40.153 15.696 -59.152 1.00 82.81 265 LYS A CA 1
ATOM 2062 C C . LYS A 1 265 ? 41.161 16.321 -58.187 1.00 82.81 265 LYS A C 1
ATOM 2064 O O . LYS A 1 265 ? 40.843 16.514 -57.011 1.00 82.81 265 LYS A O 1
ATOM 2069 N N . ASN A 1 266 ? 42.336 16.707 -58.683 1.00 88.31 266 ASN A N 1
ATOM 2070 C CA . ASN A 1 266 ? 43.354 17.389 -57.882 1.00 88.31 266 ASN A CA 1
ATOM 2071 C C . ASN A 1 266 ? 42.877 18.773 -57.412 1.00 88.31 266 ASN A C 1
ATOM 2073 O O . ASN A 1 266 ? 42.989 19.094 -56.227 1.00 88.31 266 ASN A O 1
ATOM 2077 N N . GLN A 1 267 ? 42.239 19.552 -58.291 1.00 88.12 267 GLN A N 1
ATOM 2078 C CA . GLN A 1 267 ? 41.627 20.832 -57.919 1.00 88.12 267 GLN A CA 1
ATOM 2079 C C . GLN A 1 267 ? 40.518 20.660 -56.870 1.00 88.12 267 GLN A C 1
ATOM 2081 O O . GLN A 1 267 ? 40.464 21.410 -55.892 1.00 88.12 267 GLN A O 1
ATOM 2086 N N . LEU A 1 268 ? 39.660 19.646 -57.013 1.00 86.62 268 LEU A N 1
ATOM 2087 C CA . LEU A 1 268 ? 38.602 19.345 -56.050 1.00 86.62 268 LEU A CA 1
ATOM 2088 C C . LEU A 1 268 ? 39.178 18.928 -54.689 1.00 86.62 268 LEU A C 1
ATOM 2090 O O . LEU A 1 268 ? 38.676 19.362 -53.647 1.00 86.62 268 LEU A O 1
ATOM 2094 N N . ALA A 1 269 ? 40.248 18.131 -54.680 1.00 89.25 269 ALA A N 1
ATOM 2095 C CA . ALA A 1 269 ? 40.958 17.757 -53.461 1.00 89.25 269 ALA A CA 1
ATOM 2096 C C . ALA A 1 269 ? 41.543 18.989 -52.754 1.00 89.25 269 ALA A C 1
ATOM 2098 O O . ALA A 1 269 ? 41.403 19.126 -51.535 1.00 89.25 269 ALA A O 1
ATOM 2099 N N . ASP A 1 270 ? 42.122 19.927 -53.501 1.00 90.19 270 ASP A N 1
ATOM 2100 C CA . ASP A 1 270 ? 42.667 21.168 -52.950 1.00 90.19 270 ASP A CA 1
ATOM 2101 C C . ASP A 1 270 ? 41.575 22.111 -52.425 1.00 90.19 270 ASP A C 1
ATOM 2103 O O . ASP A 1 270 ? 41.728 22.694 -51.344 1.00 90.19 270 ASP A O 1
ATOM 2107 N N . ILE A 1 271 ? 40.427 22.198 -53.108 1.00 90.75 271 ILE A N 1
ATOM 2108 C CA . ILE A 1 271 ? 39.244 22.929 -52.629 1.00 90.75 271 ILE A CA 1
ATOM 2109 C C . ILE A 1 271 ? 38.728 22.312 -51.325 1.00 90.75 271 ILE A C 1
ATOM 2111 O O . ILE A 1 271 ? 38.477 23.038 -50.357 1.00 90.75 271 ILE A O 1
ATOM 2115 N N . ARG A 1 272 ? 38.610 20.979 -51.251 1.00 89.25 272 ARG A N 1
ATOM 2116 C CA . ARG A 1 272 ? 38.173 20.265 -50.039 1.00 89.25 272 ARG A CA 1
ATOM 2117 C C . ARG A 1 272 ? 39.138 20.500 -48.877 1.00 89.25 272 ARG A C 1
ATOM 2119 O O . ARG A 1 272 ? 38.688 20.872 -47.792 1.00 89.25 272 ARG A O 1
ATOM 2126 N N . LYS A 1 273 ? 40.453 20.391 -49.102 1.00 92.44 273 LYS A N 1
ATOM 2127 C CA . LYS A 1 273 ? 41.483 20.691 -48.089 1.00 92.44 273 LYS A CA 1
ATOM 2128 C C . LYS A 1 273 ? 41.369 22.133 -47.578 1.00 92.44 273 LYS A C 1
ATOM 2130 O O . LYS A 1 273 ? 41.319 22.347 -46.364 1.00 92.44 273 LYS A O 1
ATOM 2135 N N . LYS A 1 274 ? 41.249 23.125 -48.474 1.00 90.56 274 LYS A N 1
ATOM 2136 C CA . LYS A 1 274 ? 41.045 24.540 -48.096 1.00 90.56 274 LYS A CA 1
ATOM 2137 C C . LYS A 1 274 ? 39.752 24.748 -47.307 1.00 90.56 274 LYS A C 1
ATOM 2139 O O . LYS A 1 274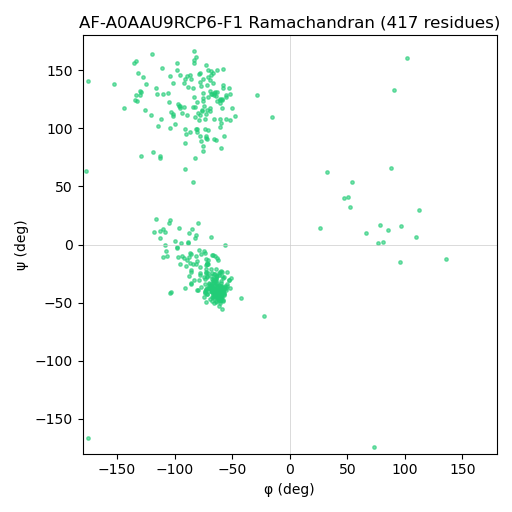 ? 39.761 25.463 -46.304 1.00 90.56 274 LYS A O 1
ATOM 2144 N N . LYS A 1 275 ? 38.655 24.104 -47.716 1.00 90.31 275 LYS A N 1
ATOM 2145 C CA . LYS A 1 275 ? 37.350 24.184 -47.040 1.00 90.31 275 LYS A CA 1
ATOM 2146 C C . LYS A 1 275 ? 37.420 23.617 -45.621 1.00 90.31 275 LYS A C 1
ATOM 2148 O O . LYS A 1 275 ? 36.929 24.256 -44.692 1.00 90.31 275 LYS A O 1
ATOM 2153 N N . VAL A 1 276 ? 38.084 22.475 -45.428 1.00 91.69 276 VAL A N 1
ATOM 2154 C CA . VAL A 1 276 ? 38.302 21.876 -44.100 1.00 91.69 276 VAL A CA 1
ATOM 2155 C C . VAL A 1 276 ? 39.100 22.819 -43.196 1.00 91.69 276 VAL A C 1
ATOM 2157 O O . VAL A 1 276 ? 38.700 23.050 -42.053 1.00 91.69 276 VAL A O 1
ATOM 2160 N N . PHE A 1 277 ? 40.177 23.426 -43.704 1.00 90.06 277 PHE A N 1
ATOM 2161 C CA . PHE A 1 277 ? 40.954 24.416 -42.950 1.00 90.06 277 PHE A CA 1
ATOM 2162 C C . PHE A 1 277 ? 40.117 25.641 -42.551 1.00 90.06 277 PHE A C 1
ATOM 2164 O O . PHE A 1 277 ? 40.129 26.028 -41.382 1.00 90.06 277 PHE A O 1
ATOM 2171 N N . LEU A 1 278 ? 39.329 26.202 -43.475 1.00 88.56 278 LEU A N 1
ATOM 2172 C CA . LEU A 1 278 ? 38.417 27.325 -43.210 1.00 88.56 278 LEU A CA 1
ATOM 2173 C C . LEU A 1 278 ? 37.373 26.995 -42.134 1.00 88.56 278 LEU A C 1
ATOM 2175 O O . LEU A 1 278 ? 37.156 27.785 -41.211 1.00 88.56 278 LEU A O 1
ATOM 2179 N N . ILE A 1 279 ? 36.756 25.812 -42.209 1.00 87.00 279 ILE A N 1
ATOM 2180 C CA . ILE A 1 279 ? 35.781 25.347 -41.213 1.00 87.00 279 ILE A CA 1
ATOM 2181 C C . ILE A 1 279 ? 36.455 25.166 -39.851 1.00 87.00 279 ILE A C 1
ATOM 2183 O O . ILE A 1 279 ? 35.902 25.591 -38.834 1.00 87.00 279 ILE A O 1
ATOM 2187 N N . ARG A 1 280 ? 37.654 24.571 -39.806 1.00 87.56 280 ARG A N 1
ATOM 2188 C CA . ARG A 1 280 ? 38.417 24.380 -38.565 1.00 87.56 280 ARG A CA 1
ATOM 2189 C C . ARG A 1 280 ? 38.785 25.717 -37.924 1.00 87.56 280 ARG A C 1
ATOM 2191 O O . ARG A 1 280 ? 38.567 25.885 -36.725 1.00 87.56 280 ARG A O 1
ATOM 2198 N N . GLU A 1 281 ? 39.265 26.685 -38.704 1.00 86.06 281 GLU A N 1
ATOM 2199 C CA . GLU A 1 281 ? 39.517 28.044 -38.215 1.00 86.06 281 GLU A CA 1
ATOM 2200 C C . GLU A 1 281 ? 38.248 28.711 -37.674 1.00 86.06 281 GLU A C 1
ATOM 2202 O O . GLU A 1 281 ? 38.282 29.342 -36.616 1.00 86.06 281 GLU A O 1
ATOM 2207 N N . HIS A 1 282 ? 37.121 28.579 -38.378 1.00 83.75 282 HIS A N 1
ATOM 2208 C CA . HIS A 1 282 ? 35.837 29.113 -37.931 1.00 83.75 282 HIS A CA 1
ATOM 2209 C C . HIS A 1 282 ? 35.383 28.468 -36.612 1.00 83.75 282 HIS A C 1
ATOM 2211 O O . HIS A 1 282 ? 34.986 29.175 -35.684 1.00 83.75 282 HIS A O 1
ATOM 2217 N N . ARG A 1 283 ? 35.509 27.141 -36.479 1.00 82.88 283 ARG A N 1
ATOM 2218 C CA . ARG A 1 283 ? 35.192 26.414 -35.239 1.00 82.88 283 ARG A CA 1
ATOM 2219 C C . ARG A 1 283 ? 36.075 26.867 -34.075 1.00 82.88 283 ARG A C 1
ATOM 2221 O O . ARG A 1 283 ? 35.539 27.116 -33.003 1.00 82.88 283 ARG A O 1
ATOM 2228 N N . LEU A 1 284 ? 37.379 27.068 -34.287 1.00 78.56 284 LEU A N 1
ATOM 2229 C CA . LEU A 1 284 ? 38.295 27.608 -33.268 1.00 78.56 284 LEU A CA 1
ATOM 2230 C C . LEU A 1 284 ? 37.957 29.056 -32.869 1.00 78.56 284 LEU A C 1
ATOM 2232 O O . LEU A 1 284 ? 38.097 29.432 -31.704 1.00 78.56 284 LEU A O 1
ATOM 2236 N N . LYS A 1 285 ? 37.487 29.881 -33.814 1.00 74.38 285 LYS A N 1
ATOM 2237 C CA . LYS A 1 285 ? 36.991 31.239 -33.524 1.00 74.38 285 LYS A CA 1
ATOM 2238 C C . LYS A 1 285 ? 35.682 31.199 -32.720 1.00 74.38 285 LYS A C 1
ATOM 2240 O O . LYS A 1 285 ? 35.516 32.010 -31.812 1.00 74.38 285 LYS A O 1
ATOM 2245 N N . LYS A 1 286 ? 34.782 30.247 -33.005 1.00 73.88 286 LYS A N 1
ATOM 2246 C CA . LYS A 1 286 ? 33.489 30.079 -32.314 1.00 73.88 286 LYS A CA 1
ATOM 2247 C C . LYS A 1 286 ? 33.620 29.413 -30.938 1.00 73.88 286 LYS A C 1
ATOM 2249 O O . LYS A 1 286 ? 32.922 29.828 -30.019 1.00 73.88 286 LYS A O 1
ATOM 2254 N N . SER A 1 287 ? 34.519 28.443 -30.756 1.00 63.91 287 SER A N 1
ATOM 2255 C CA . SER A 1 287 ? 34.740 27.775 -29.461 1.00 63.91 287 SER A CA 1
ATOM 2256 C C . SER A 1 287 ? 35.323 28.731 -28.418 1.00 63.91 287 SER A C 1
ATOM 2258 O O . SER A 1 287 ? 34.840 28.784 -27.292 1.00 63.91 287 SER A O 1
ATOM 2260 N N . ASN A 1 288 ? 36.265 29.591 -28.819 1.00 61.88 288 ASN A N 1
ATOM 2261 C CA . ASN A 1 288 ? 36.756 30.687 -27.978 1.00 61.88 288 ASN A CA 1
ATOM 2262 C C . ASN A 1 288 ? 35.671 31.736 -27.653 1.00 61.88 288 ASN A C 1
ATOM 2264 O O . ASN A 1 288 ? 35.805 32.468 -26.671 1.00 61.88 288 ASN A O 1
ATOM 2268 N N . ALA A 1 289 ? 34.604 31.813 -28.458 1.00 57.34 289 ALA A N 1
ATOM 2269 C CA . ALA A 1 289 ? 33.508 32.766 -28.294 1.00 57.34 289 ALA A CA 1
ATOM 2270 C C . ALA A 1 289 ? 32.354 32.263 -27.403 1.00 57.34 289 ALA A C 1
ATOM 2272 O O . ALA A 1 289 ? 31.549 33.078 -26.963 1.00 57.34 289 ALA A O 1
ATOM 2273 N N . GLN A 1 290 ? 32.279 30.964 -27.079 1.00 58.84 290 GLN A N 1
ATOM 2274 C CA . GLN A 1 290 ? 31.263 30.444 -26.143 1.00 58.84 290 GLN A CA 1
ATOM 2275 C C . GLN A 1 290 ? 31.461 30.977 -24.711 1.00 58.84 290 GLN A C 1
ATOM 2277 O O . GLN A 1 290 ? 30.497 31.127 -23.973 1.00 58.84 290 GLN A O 1
ATOM 2282 N N . ASN A 1 291 ? 32.695 31.357 -24.350 1.00 63.03 291 ASN A N 1
ATOM 2283 C CA . ASN A 1 291 ? 33.026 31.914 -23.032 1.00 63.03 291 ASN A CA 1
ATOM 2284 C C . ASN A 1 291 ? 33.317 33.429 -23.049 1.00 63.03 291 ASN A C 1
ATOM 2286 O O . ASN A 1 291 ? 33.560 34.014 -21.991 1.00 63.03 291 ASN A O 1
ATOM 2290 N N . ARG A 1 292 ? 33.362 34.089 -24.222 1.00 65.31 292 ARG A N 1
ATOM 2291 C CA . ARG A 1 292 ? 33.691 35.527 -24.358 1.00 65.31 292 ARG A CA 1
ATOM 2292 C C . ARG A 1 292 ? 33.048 36.141 -25.605 1.00 65.31 292 ARG A C 1
ATOM 2294 O O . ARG A 1 292 ? 33.134 35.578 -26.687 1.00 65.31 292 ARG A O 1
ATOM 2301 N N . ALA A 1 293 ? 32.514 37.357 -25.489 1.00 72.56 293 ALA A N 1
ATOM 2302 C CA . ALA A 1 293 ? 31.964 38.088 -26.635 1.00 72.56 293 ALA A CA 1
ATOM 2303 C C . ALA A 1 293 ? 33.005 38.307 -27.755 1.00 72.56 293 ALA A C 1
ATOM 2305 O O . ALA A 1 293 ? 34.149 38.700 -27.491 1.00 72.56 293 ALA A O 1
ATOM 2306 N N . THR A 1 294 ? 32.596 38.108 -29.015 1.00 72.00 294 THR A N 1
ATOM 2307 C CA . THR A 1 294 ? 33.427 38.395 -30.193 1.00 72.00 294 THR A CA 1
ATOM 2308 C C . THR A 1 294 ? 33.791 39.877 -30.231 1.00 72.00 294 THR A C 1
ATOM 2310 O O . THR A 1 294 ? 32.938 40.763 -30.253 1.00 72.00 294 THR A O 1
ATOM 2313 N N . VAL A 1 295 ? 35.090 40.163 -30.238 1.00 71.50 295 VAL A N 1
ATOM 2314 C CA . VAL A 1 295 ? 35.598 41.535 -30.242 1.00 71.50 295 VAL A CA 1
ATOM 2315 C C . VAL A 1 295 ? 35.417 42.127 -31.635 1.00 71.50 295 VAL A C 1
ATOM 2317 O O . VAL A 1 295 ? 35.828 41.525 -32.625 1.00 71.50 295 VAL A O 1
ATOM 2320 N N . ARG A 1 296 ? 34.838 43.331 -31.719 1.00 75.50 296 ARG A N 1
ATOM 2321 C CA . ARG A 1 296 ? 34.701 44.049 -32.994 1.00 75.50 296 ARG A CA 1
ATOM 2322 C C . ARG A 1 296 ? 36.081 44.256 -33.630 1.00 75.50 296 ARG A C 1
ATOM 2324 O O . ARG A 1 296 ? 37.002 44.720 -32.957 1.00 75.50 296 ARG A O 1
ATOM 2331 N N . GLY A 1 297 ? 36.203 43.999 -34.935 1.00 72.06 297 GLY A N 1
ATOM 2332 C CA . GLY A 1 297 ? 37.480 44.048 -35.668 1.00 72.06 297 GLY A CA 1
ATOM 2333 C C . GLY A 1 297 ? 38.261 45.365 -35.541 1.00 72.06 297 GLY A C 1
ATOM 2334 O O . GLY A 1 297 ? 39.482 45.359 -35.626 1.00 72.06 297 GLY A O 1
ATOM 2335 N N . LYS A 1 298 ? 37.584 46.480 -35.222 1.00 74.44 298 LYS A N 1
ATOM 2336 C CA . LYS A 1 298 ? 38.198 47.799 -34.972 1.00 74.44 298 LYS A CA 1
ATOM 2337 C C . LYS A 1 298 ? 39.255 47.798 -33.856 1.00 74.44 298 LYS A C 1
ATOM 2339 O O . LYS A 1 298 ? 40.140 48.644 -33.874 1.00 74.44 298 LYS A O 1
ATOM 2344 N N . PHE A 1 299 ? 39.148 46.898 -32.879 1.00 73.62 299 PHE A N 1
ATOM 2345 C CA . PHE A 1 299 ? 40.048 46.878 -31.721 1.00 73.62 299 PHE A CA 1
ATOM 2346 C C . PHE A 1 299 ? 41.333 46.060 -31.942 1.00 73.62 299 PHE A C 1
ATOM 2348 O O . PHE A 1 299 ? 42.219 46.146 -31.101 1.00 73.62 299 PHE A O 1
ATOM 2355 N N . ASP A 1 300 ? 41.419 45.276 -33.028 1.00 71.69 300 ASP A N 1
ATOM 2356 C CA . ASP A 1 300 ? 42.580 44.465 -33.453 1.00 71.69 300 ASP A CA 1
ATOM 2357 C C . ASP A 1 300 ? 43.461 43.894 -32.319 1.00 71.69 300 ASP A C 1
ATOM 2359 O O . ASP A 1 300 ? 44.644 44.216 -32.198 1.00 71.69 300 ASP A O 1
ATOM 2363 N N . LYS A 1 301 ? 42.891 43.037 -31.457 1.00 68.94 301 LYS A N 1
ATOM 2364 C CA . LYS A 1 301 ? 43.625 42.458 -30.312 1.00 68.94 301 LYS A CA 1
ATOM 2365 C C . LYS A 1 301 ? 44.855 41.650 -30.729 1.00 68.94 301 LYS A C 1
ATOM 2367 O O . LYS A 1 301 ? 45.877 41.701 -30.051 1.00 68.94 301 LYS A O 1
ATOM 2372 N N . ASP A 1 302 ? 44.745 40.938 -31.846 1.00 70.44 302 ASP A N 1
ATOM 2373 C CA . ASP A 1 302 ? 45.776 40.026 -32.340 1.00 70.44 302 ASP A CA 1
ATOM 2374 C C . ASP A 1 302 ? 46.800 40.729 -33.252 1.00 70.44 302 ASP A C 1
ATOM 2376 O O . ASP A 1 302 ? 47.683 40.065 -33.795 1.00 70.44 302 ASP A O 1
ATOM 2380 N N . LYS A 1 303 ? 46.676 42.054 -33.451 1.00 74.06 303 LYS A N 1
ATOM 2381 C CA . LYS A 1 303 ? 47.502 42.858 -34.372 1.00 74.06 303 LYS A CA 1
ATOM 2382 C C . LYS A 1 303 ? 47.573 42.244 -35.774 1.00 74.06 303 LYS A C 1
ATOM 2384 O O . LYS A 1 303 ? 48.637 42.181 -36.390 1.00 74.06 303 LYS A O 1
ATOM 2389 N N . LYS A 1 304 ? 46.443 41.733 -36.262 1.00 72.75 304 LYS A N 1
ATOM 2390 C CA . LYS A 1 304 ? 46.349 41.041 -37.551 1.00 72.75 304 LYS A CA 1
ATOM 2391 C C . LYS A 1 304 ? 46.130 42.014 -38.699 1.00 72.75 304 LYS A C 1
ATOM 2393 O O . LYS A 1 304 ? 46.523 41.696 -39.813 1.00 72.75 304 LYS A O 1
ATOM 2398 N N . PHE A 1 305 ? 45.591 43.208 -38.465 1.00 76.00 305 PHE A N 1
ATOM 2399 C CA . PHE A 1 305 ? 45.362 44.193 -39.526 1.00 76.00 305 PHE A CA 1
ATOM 2400 C C . PHE A 1 305 ? 46.622 45.023 -39.810 1.00 76.00 305 PHE A C 1
ATOM 2402 O O . PHE A 1 305 ? 46.613 46.256 -39.804 1.00 76.00 305 PHE A O 1
ATOM 2409 N N . THR A 1 306 ? 47.738 44.335 -40.074 1.00 80.12 306 THR A N 1
ATOM 2410 C CA . THR A 1 306 ? 48.973 44.965 -40.536 1.00 80.12 306 THR A CA 1
ATOM 2411 C C . THR A 1 306 ? 48.966 45.107 -42.048 1.00 80.12 306 THR A C 1
ATOM 2413 O O . THR A 1 306 ? 48.465 44.278 -42.805 1.00 80.12 306 THR A O 1
ATOM 2416 N N . ARG A 1 307 ? 49.585 46.190 -42.500 1.00 78.06 307 ARG A N 1
ATOM 2417 C CA . ARG A 1 307 ? 49.786 46.497 -43.912 1.00 78.06 307 ARG A CA 1
ATOM 2418 C C . ARG A 1 307 ? 50.538 45.395 -44.659 1.00 78.06 307 ARG A C 1
ATOM 2420 O O . ARG A 1 307 ? 50.197 45.087 -45.792 1.00 78.06 307 ARG A O 1
ATOM 2427 N N . GLU A 1 308 ? 51.579 44.856 -44.035 1.00 81.00 308 GLU A N 1
ATOM 2428 C CA . GLU A 1 308 ? 52.422 43.821 -44.634 1.00 81.00 308 GLU A CA 1
ATOM 2429 C C . GLU A 1 308 ? 51.630 42.536 -44.849 1.00 81.00 308 GLU A C 1
ATOM 2431 O O . GLU A 1 308 ? 51.725 41.924 -45.909 1.00 81.00 308 GLU A O 1
ATOM 2436 N N . ARG A 1 309 ? 50.786 42.166 -43.878 1.00 83.56 309 ARG A N 1
ATOM 2437 C CA . ARG A 1 309 ? 49.894 41.019 -44.009 1.00 83.56 309 ARG A CA 1
ATOM 2438 C C . ARG A 1 309 ? 48.834 41.249 -45.083 1.00 83.56 309 ARG A C 1
ATOM 2440 O O . ARG A 1 309 ? 48.661 40.382 -45.930 1.00 83.56 309 ARG A O 1
ATOM 2447 N N . LEU A 1 310 ? 48.203 42.425 -45.101 1.00 83.25 310 LEU A N 1
ATOM 2448 C CA . LEU A 1 310 ? 47.236 42.793 -46.140 1.00 83.25 310 LEU A CA 1
ATOM 2449 C C . LEU A 1 310 ? 47.860 42.723 -47.544 1.00 83.25 310 LEU A C 1
ATOM 2451 O O . LEU A 1 310 ? 47.238 42.210 -48.466 1.00 83.25 310 LEU A O 1
ATOM 2455 N N . GLY A 1 311 ? 49.099 43.199 -47.705 1.00 84.88 311 GLY A N 1
ATOM 2456 C CA . GLY A 1 311 ? 49.822 43.120 -48.976 1.00 84.88 311 GLY A CA 1
ATOM 2457 C C . GLY A 1 311 ? 50.098 41.681 -49.422 1.00 84.88 311 GLY A C 1
ATOM 2458 O O . GLY A 1 311 ? 49.920 41.367 -50.596 1.00 84.88 311 GLY A O 1
ATOM 2459 N N . ARG A 1 312 ? 50.473 40.795 -48.488 1.00 87.00 312 ARG A N 1
ATOM 2460 C CA . ARG A 1 312 ? 50.686 39.364 -48.769 1.00 87.00 312 ARG A CA 1
ATOM 2461 C C . ARG A 1 312 ? 49.387 38.645 -49.137 1.00 87.00 312 ARG A C 1
ATOM 2463 O O . ARG A 1 312 ? 49.381 37.877 -50.090 1.00 87.00 312 ARG A O 1
ATOM 2470 N N . GLU A 1 313 ? 48.295 38.905 -48.417 1.00 87.56 313 GLU A N 1
ATOM 2471 C CA . GLU A 1 313 ? 46.988 38.289 -48.689 1.00 87.56 313 GLU A CA 1
ATOM 2472 C C . GLU A 1 313 ? 46.434 38.736 -50.055 1.00 87.56 313 GLU A C 1
ATOM 2474 O O . GLU A 1 313 ? 46.018 37.890 -50.842 1.00 87.56 313 GLU A O 1
ATOM 2479 N N . LEU A 1 314 ? 46.522 40.027 -50.401 1.00 87.38 314 LEU A N 1
ATOM 2480 C CA . LEU A 1 314 ? 46.115 40.524 -51.724 1.00 87.38 314 LEU A CA 1
ATOM 2481 C C . LEU A 1 314 ? 46.965 39.934 -52.854 1.00 87.38 314 LEU A C 1
ATOM 2483 O O . LEU A 1 314 ? 46.412 39.485 -53.854 1.00 87.38 314 LEU A O 1
ATOM 2487 N N . SER A 1 315 ? 48.283 39.847 -52.658 1.00 88.19 315 SER A N 1
ATOM 2488 C CA . SER A 1 315 ? 49.181 39.203 -53.620 1.00 88.19 315 SER A CA 1
ATOM 2489 C C . SER A 1 315 ? 48.865 37.713 -53.792 1.00 88.19 315 SER A C 1
ATOM 2491 O O . SER A 1 315 ? 48.879 37.224 -54.917 1.00 88.19 315 SER A O 1
ATOM 2493 N N . SER A 1 316 ? 48.502 37.005 -52.715 1.00 88.50 316 SER A N 1
ATOM 2494 C CA . SER A 1 316 ? 48.087 35.595 -52.785 1.00 88.50 316 SER A CA 1
ATOM 2495 C C . SER A 1 316 ? 46.759 35.383 -53.522 1.00 88.50 316 SER A C 1
ATOM 2497 O O . SER A 1 316 ? 46.524 34.308 -54.065 1.00 88.50 316 SER A O 1
ATOM 2499 N N . LEU A 1 317 ? 45.908 36.413 -53.559 1.00 86.69 317 LEU A N 1
ATOM 2500 C CA . LEU A 1 317 ? 44.664 36.448 -54.331 1.00 86.69 317 LEU A CA 1
ATOM 2501 C C . LEU A 1 317 ? 44.873 36.960 -55.768 1.00 86.69 317 LEU A C 1
ATOM 2503 O O . LEU A 1 317 ? 43.902 37.080 -56.507 1.00 86.69 317 LEU A O 1
ATOM 2507 N N . GLY A 1 318 ? 46.114 37.276 -56.161 1.00 86.19 318 GLY A N 1
ATOM 2508 C CA . GLY A 1 318 ? 46.446 37.781 -57.497 1.00 86.19 318 GLY A CA 1
ATOM 2509 C C . GLY A 1 318 ? 46.135 39.266 -57.723 1.00 86.19 318 GLY A C 1
ATOM 2510 O O . GLY A 1 318 ? 46.075 39.705 -58.866 1.00 86.19 318 GLY A O 1
ATOM 2511 N N . LEU A 1 319 ? 45.931 40.051 -56.660 1.00 87.44 319 LEU A N 1
ATOM 2512 C CA . LEU A 1 319 ? 45.640 41.488 -56.727 1.00 87.44 319 LEU A CA 1
ATOM 2513 C C . LEU A 1 319 ? 46.894 42.320 -56.408 1.00 87.44 319 LEU A C 1
ATOM 2515 O O . LEU A 1 319 ? 47.618 42.010 -55.460 1.00 87.44 319 LEU A O 1
ATOM 2519 N N . ASP A 1 320 ? 47.132 43.410 -57.148 1.00 85.75 320 ASP A N 1
ATOM 2520 C CA . ASP A 1 320 ? 48.299 44.285 -56.938 1.00 85.75 320 ASP A CA 1
ATOM 2521 C C . ASP A 1 320 ? 48.202 45.073 -55.607 1.00 85.75 320 ASP A C 1
ATOM 2523 O O . ASP A 1 320 ? 47.304 45.908 -55.429 1.00 85.75 320 ASP A O 1
ATOM 2527 N N . PRO A 1 321 ? 49.130 44.868 -54.648 1.00 82.00 321 PRO A N 1
ATOM 2528 C CA . PRO A 1 321 ? 49.094 45.537 -53.351 1.00 82.00 321 PRO A CA 1
ATOM 2529 C C . PRO A 1 321 ? 49.614 46.985 -53.380 1.00 82.00 321 PRO A C 1
ATOM 2531 O O . PRO A 1 321 ? 49.534 47.666 -52.353 1.00 82.00 321 PRO A O 1
ATOM 2534 N N . SER A 1 322 ? 50.138 47.488 -54.503 1.00 81.69 322 SER A N 1
ATOM 2535 C CA . SER A 1 322 ? 50.843 48.780 -54.603 1.00 81.69 322 SER A CA 1
ATOM 2536 C C . SER A 1 322 ? 50.004 50.003 -54.201 1.00 81.69 322 SER A C 1
ATOM 2538 O O . SER A 1 322 ? 50.526 50.956 -53.617 1.00 81.69 322 SER A O 1
ATOM 2540 N N . SER A 1 323 ? 48.684 49.984 -54.402 1.00 78.50 323 SER A N 1
ATOM 2541 C CA . SER A 1 323 ? 47.815 51.105 -53.995 1.00 78.50 323 SER A CA 1
ATOM 2542 C C . SER A 1 323 ? 47.483 51.102 -52.492 1.00 78.50 323 SER A C 1
ATOM 2544 O O . SER A 1 323 ? 47.525 52.153 -51.846 1.00 78.50 323 SER A O 1
ATOM 2546 N N . ALA A 1 324 ? 47.240 49.935 -51.877 1.00 74.12 324 ALA A N 1
ATOM 2547 C CA . ALA A 1 324 ? 47.114 49.796 -50.411 1.00 74.12 324 ALA A CA 1
ATOM 2548 C C . ALA A 1 324 ? 48.463 50.088 -49.716 1.00 74.12 324 ALA A C 1
ATOM 2550 O O . ALA A 1 324 ? 48.550 50.783 -48.697 1.00 74.12 324 ALA A O 1
ATOM 2551 N N . MET A 1 325 ? 49.516 49.629 -50.389 1.00 73.62 325 MET A N 1
ATOM 2552 C CA . MET A 1 325 ? 50.882 50.117 -50.487 1.00 73.62 325 MET A CA 1
ATOM 2553 C C . MET A 1 325 ? 51.129 51.621 -50.172 1.00 73.62 325 MET A C 1
ATOM 2555 O O . MET A 1 325 ? 51.782 52.056 -49.229 1.00 73.62 325 MET A O 1
ATOM 2559 N N . ASN A 1 326 ? 50.526 52.508 -50.940 1.00 72.00 326 ASN A N 1
ATOM 2560 C CA . ASN A 1 326 ? 50.969 53.905 -50.937 1.00 72.00 326 ASN A CA 1
ATOM 2561 C C . ASN A 1 326 ? 50.134 54.839 -50.041 1.00 72.00 326 ASN A C 1
ATOM 2563 O O . ASN A 1 326 ? 50.499 55.995 -49.823 1.00 72.00 326 ASN A O 1
ATOM 2567 N N . ARG A 1 327 ? 49.073 54.330 -49.398 1.00 68.81 327 ARG A N 1
ATOM 2568 C CA . ARG A 1 327 ? 48.095 55.128 -48.627 1.00 68.81 327 ARG A CA 1
ATOM 2569 C C . ARG A 1 327 ? 48.627 55.792 -47.337 1.00 68.81 327 ARG A C 1
ATOM 2571 O O . ARG A 1 327 ? 47.928 56.622 -46.762 1.00 68.81 327 ARG A O 1
ATOM 2578 N N . LYS A 1 328 ? 49.847 55.485 -46.865 1.00 56.06 328 LYS A N 1
ATOM 2579 C CA . LYS A 1 328 ? 50.374 55.941 -45.552 1.00 56.06 328 LYS A CA 1
ATOM 2580 C C . LYS A 1 328 ? 51.505 56.984 -45.587 1.00 56.06 328 LYS A C 1
ATOM 2582 O O . LYS A 1 328 ? 52.092 57.248 -44.544 1.00 56.06 328 LYS A O 1
ATOM 2587 N N . LYS A 1 329 ? 51.792 57.638 -46.721 1.00 54.31 329 LYS A N 1
ATOM 2588 C CA . LYS A 1 329 ? 52.715 58.801 -46.729 1.00 54.31 329 LYS A CA 1
ATOM 2589 C C . LYS A 1 329 ? 52.070 60.132 -46.297 1.00 54.31 329 LYS A C 1
ATOM 2591 O O . LYS A 1 329 ? 52.787 61.086 -46.031 1.00 54.31 329 LYS A O 1
ATOM 2596 N N . LYS A 1 330 ? 50.741 60.206 -46.140 1.00 51.97 330 LYS A N 1
ATOM 2597 C CA . LYS A 1 330 ? 50.023 61.409 -45.666 1.00 51.97 330 LYS A CA 1
ATOM 2598 C C . LYS A 1 330 ? 49.394 61.183 -44.287 1.00 51.97 330 LYS A C 1
ATOM 2600 O O . LYS A 1 330 ? 48.199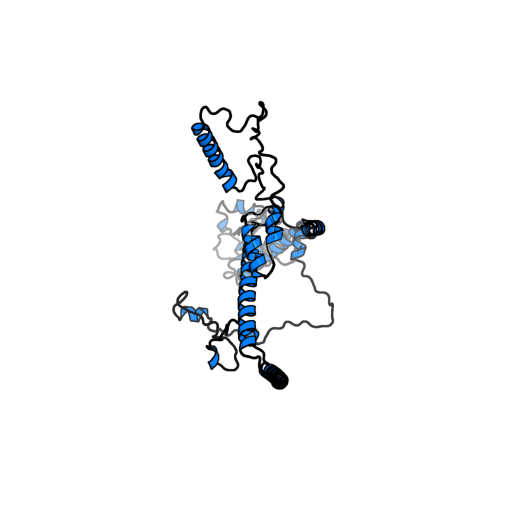 60.929 -44.202 1.00 51.97 330 LYS A O 1
ATOM 2605 N N . LYS A 1 331 ? 50.207 61.210 -43.224 1.00 50.06 331 LYS A N 1
ATOM 2606 C CA . LYS A 1 331 ? 49.819 61.495 -41.818 1.00 50.06 331 LYS A CA 1
ATOM 2607 C C . LYS A 1 331 ? 51.076 61.501 -40.932 1.00 50.06 331 LYS A C 1
ATOM 2609 O O . LYS A 1 331 ? 51.246 60.677 -40.040 1.00 50.06 331 LYS A O 1
ATOM 2614 N N . LEU A 1 332 ? 51.979 62.440 -41.207 1.00 53.12 332 LEU A N 1
ATOM 2615 C CA . LEU A 1 332 ? 52.855 62.993 -40.178 1.00 53.12 332 LEU A CA 1
ATOM 2616 C C . LEU A 1 332 ? 52.026 64.054 -39.455 1.00 53.12 332 LEU A C 1
ATOM 2618 O O . LEU A 1 332 ? 51.821 65.118 -40.020 1.00 53.12 332 LEU A O 1
ATOM 2622 N N . CYS A 1 333 ? 51.466 63.731 -38.289 1.00 48.66 333 CYS A N 1
ATOM 2623 C CA . CYS A 1 333 ? 51.028 64.699 -37.279 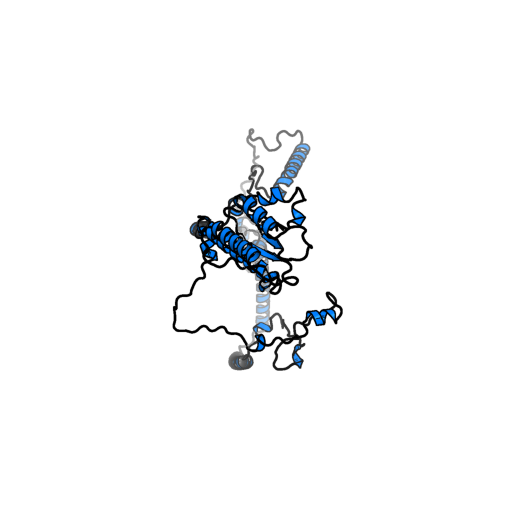1.00 48.66 333 CYS A CA 1
ATOM 2624 C C . CYS A 1 333 ? 50.550 63.957 -36.023 1.00 48.66 333 CYS A C 1
ATOM 2626 O O . CYS A 1 333 ? 49.852 62.951 -36.126 1.00 48.66 333 CYS A O 1
ATOM 2628 N N . LEU A 1 334 ? 50.885 64.526 -34.860 1.00 49.91 334 LEU A N 1
ATOM 2629 C CA . LEU A 1 334 ? 50.474 64.152 -33.496 1.00 49.91 334 LEU A CA 1
ATOM 2630 C C . LEU A 1 334 ? 51.338 63.096 -32.786 1.00 49.91 334 LEU A C 1
ATOM 2632 O O . LEU A 1 334 ? 50.886 62.026 -32.388 1.00 49.91 334 LEU A O 1
ATOM 2636 N N . ARG A 1 335 ? 52.587 63.474 -32.502 1.00 48.56 335 ARG A N 1
ATOM 2637 C CA . ARG A 1 335 ? 53.332 62.945 -31.354 1.00 48.56 335 ARG A CA 1
ATOM 2638 C C . ARG A 1 335 ? 52.708 63.552 -30.087 1.00 48.56 335 ARG A C 1
ATOM 2640 O O . ARG A 1 335 ? 53.050 64.664 -29.696 1.00 48.56 335 ARG A O 1
ATOM 2647 N N . SER A 1 336 ? 51.723 62.878 -29.492 1.00 49.38 336 SER A N 1
ATOM 2648 C CA . SER A 1 336 ? 51.075 63.343 -28.261 1.00 49.38 336 SER A CA 1
ATOM 2649 C C . SER A 1 336 ? 52.014 63.172 -27.067 1.00 49.38 336 SER A C 1
ATOM 2651 O O . SER A 1 336 ? 52.324 62.057 -26.651 1.00 49.38 336 SER A O 1
ATOM 2653 N N . ARG A 1 337 ? 52.448 64.308 -26.521 1.00 49.19 337 ARG A N 1
ATOM 2654 C CA . ARG A 1 337 ? 53.077 64.475 -25.208 1.00 49.19 337 ARG A CA 1
ATOM 2655 C C . ARG A 1 337 ? 52.197 63.822 -24.132 1.00 49.19 337 ARG A C 1
ATOM 2657 O O . ARG A 1 337 ? 50.994 64.072 -24.086 1.00 49.19 337 ARG A O 1
ATOM 2664 N N . SER A 1 338 ? 52.786 62.974 -23.293 1.00 45.53 338 SER A N 1
ATOM 2665 C CA . SER A 1 338 ? 52.133 62.303 -22.164 1.00 45.53 338 SER A CA 1
ATOM 2666 C C . SER A 1 338 ? 51.476 63.326 -21.231 1.00 45.53 338 SER A C 1
ATOM 2668 O O . SER A 1 338 ? 52.168 64.064 -20.532 1.00 45.53 338 SER A O 1
ATOM 2670 N N . ARG A 1 339 ? 50.139 63.389 -21.234 1.00 48.12 339 ARG A N 1
ATOM 2671 C CA . ARG A 1 339 ? 49.362 64.112 -20.222 1.00 48.12 339 ARG A CA 1
ATOM 2672 C C . ARG A 1 339 ? 49.268 63.236 -18.975 1.00 48.12 339 ARG A C 1
ATOM 2674 O O . ARG A 1 339 ? 48.663 62.169 -19.004 1.00 48.12 339 ARG A O 1
ATOM 2681 N N . SER A 1 340 ? 49.908 63.696 -17.909 1.00 47.22 340 SER A N 1
ATOM 2682 C CA . SER A 1 340 ? 49.739 63.225 -16.540 1.00 47.22 340 SER A CA 1
ATOM 2683 C C . SER A 1 340 ? 48.266 63.305 -16.132 1.00 47.22 340 SER A C 1
ATOM 2685 O O . SER A 1 340 ? 47.640 64.357 -16.241 1.00 47.22 340 SER A O 1
ATOM 2687 N N . VAL A 1 341 ? 47.713 62.196 -15.644 1.00 51.66 341 VAL A N 1
ATOM 2688 C CA . VAL A 1 341 ? 46.439 62.191 -14.918 1.00 51.66 341 VAL A CA 1
ATOM 2689 C C . VAL A 1 341 ? 46.737 62.674 -13.498 1.00 51.66 341 VAL A C 1
ATOM 2691 O O . VAL A 1 341 ? 47.157 61.897 -12.646 1.00 51.66 341 VAL A O 1
ATOM 2694 N N . SER A 1 342 ? 46.591 63.973 -13.256 1.00 51.94 342 SER A N 1
ATOM 2695 C CA . SER A 1 342 ? 46.538 64.544 -11.908 1.00 51.94 342 SER A CA 1
ATOM 2696 C C . SER A 1 342 ? 45.170 64.247 -11.280 1.00 51.94 342 SER A C 1
ATOM 2698 O O . SER A 1 342 ? 44.140 64.538 -11.888 1.00 51.94 342 SER A O 1
ATOM 2700 N N . ARG A 1 343 ? 45.176 63.642 -10.085 1.00 56.50 343 ARG A N 1
ATOM 2701 C CA . ARG A 1 343 ? 43.999 63.293 -9.267 1.00 56.50 343 ARG A CA 1
ATOM 2702 C C . ARG A 1 343 ? 43.496 64.483 -8.423 1.00 56.50 343 ARG A C 1
ATOM 2704 O O . ARG A 1 343 ? 44.308 65.349 -8.100 1.00 56.50 343 ARG A O 1
ATOM 2711 N N . PRO A 1 344 ? 42.209 64.510 -8.017 1.00 56.25 344 PRO A N 1
ATOM 2712 C CA . PRO A 1 344 ? 41.690 65.496 -7.068 1.00 56.25 344 PRO A CA 1
ATOM 2713 C C . PRO A 1 344 ? 42.251 65.267 -5.642 1.00 56.25 344 PRO A C 1
ATOM 2715 O O . PRO A 1 344 ? 42.344 64.113 -5.228 1.00 56.25 344 PRO A O 1
ATOM 2718 N N . PRO A 1 345 ? 42.578 66.314 -4.857 1.00 57.34 345 PRO A N 1
ATOM 2719 C CA . PRO A 1 345 ? 43.248 66.175 -3.550 1.00 57.34 345 PRO A CA 1
ATOM 2720 C C . PRO A 1 345 ? 42.403 65.660 -2.366 1.00 57.34 345 PRO A C 1
ATOM 2722 O O . PRO A 1 345 ? 42.958 65.489 -1.288 1.00 57.34 345 PRO A O 1
ATOM 2725 N N . HIS A 1 346 ? 41.085 65.464 -2.509 1.00 56.28 346 HIS A N 1
ATOM 2726 C CA . HIS A 1 346 ? 40.177 65.205 -1.369 1.00 56.28 346 HIS A CA 1
ATOM 2727 C C . HIS A 1 346 ? 39.577 63.779 -1.352 1.00 56.28 346 HIS A C 1
ATOM 2729 O O . HIS A 1 346 ? 38.738 63.444 -0.517 1.00 56.28 346 HIS A O 1
ATOM 2735 N N . GLU A 1 347 ? 39.979 62.891 -2.253 1.00 53.62 347 GLU A N 1
ATOM 2736 C CA . GLU A 1 347 ? 39.444 61.527 -2.260 1.00 53.62 347 GLU A CA 1
ATOM 2737 C C . GLU A 1 347 ? 40.325 60.620 -1.391 1.00 53.62 347 GLU A C 1
ATOM 2739 O O . GLU A 1 347 ? 41.385 60.188 -1.834 1.00 53.62 347 GLU A O 1
ATOM 2744 N N . VAL A 1 348 ? 39.903 60.348 -0.146 1.00 58.56 348 VAL A N 1
ATOM 2745 C CA . VAL A 1 348 ? 40.630 59.431 0.750 1.00 58.56 348 VAL A CA 1
ATOM 2746 C C . VAL A 1 348 ? 40.561 58.027 0.162 1.00 58.56 348 VAL A C 1
ATOM 2748 O O . VAL A 1 348 ? 39.511 57.379 0.162 1.00 58.56 348 VAL A O 1
ATOM 2751 N N . LEU A 1 349 ? 41.686 57.543 -0.356 1.00 60.94 349 LEU A N 1
ATOM 2752 C CA . LEU A 1 349 ? 41.759 56.199 -0.916 1.00 60.94 349 LEU A CA 1
ATOM 2753 C C . LEU A 1 349 ? 41.864 55.156 0.203 1.00 60.94 349 LEU A C 1
ATOM 2755 O O . LEU A 1 349 ? 42.552 55.388 1.201 1.00 60.94 349 LEU A O 1
ATOM 2759 N N . PRO A 1 350 ? 41.299 53.947 0.020 1.00 56.28 350 PRO A N 1
ATOM 2760 C CA . PRO A 1 350 ? 41.583 52.815 0.890 1.00 56.28 350 PRO A CA 1
ATOM 2761 C C . PRO A 1 350 ? 43.102 52.602 1.028 1.00 56.28 350 PRO A C 1
ATOM 2763 O O . PRO A 1 350 ? 43.803 52.182 0.097 1.00 56.28 350 PRO A O 1
ATOM 2766 N N . GLY A 1 351 ? 43.621 52.943 2.207 1.00 62.69 351 GLY A N 1
ATOM 2767 C CA . GLY A 1 351 ? 45.032 52.844 2.560 1.00 62.69 351 GLY A CA 1
ATOM 2768 C C . GLY A 1 351 ? 45.882 54.110 2.417 1.00 62.69 351 GLY A C 1
ATOM 2769 O O . GLY A 1 351 ? 47.105 53.979 2.417 1.00 62.69 351 GLY A O 1
ATOM 2770 N N . GLU A 1 352 ? 45.292 55.301 2.306 1.00 67.38 352 GLU A N 1
ATOM 2771 C CA . GLU A 1 352 ? 45.928 56.543 2.776 1.00 67.38 352 GLU A CA 1
ATOM 2772 C C . GLU A 1 352 ? 45.783 56.607 4.303 1.00 67.38 352 GLU A C 1
ATOM 2774 O O . GLU A 1 352 ? 44.678 56.656 4.829 1.00 67.38 352 GLU A O 1
ATOM 2779 N N . GLY A 1 353 ? 46.897 56.478 5.022 1.00 74.75 353 GLY A N 1
ATOM 2780 C CA . GLY A 1 353 ? 46.925 56.296 6.482 1.00 74.75 353 GLY A CA 1
ATOM 2781 C C . GLY A 1 353 ? 47.912 55.219 6.942 1.00 74.75 353 GLY A C 1
ATOM 2782 O O . GLY A 1 353 ? 48.240 55.142 8.122 1.00 74.75 353 GLY A O 1
ATOM 2783 N N . PHE A 1 354 ? 48.434 54.410 6.014 1.00 79.75 354 PHE A N 1
ATOM 2784 C CA . PHE A 1 354 ? 49.552 53.503 6.281 1.00 79.75 354 PHE A CA 1
ATOM 2785 C C . PHE A 1 354 ? 50.881 54.186 5.964 1.00 79.75 354 PHE A C 1
ATOM 2787 O O . PHE A 1 354 ? 50.996 54.868 4.948 1.00 79.75 354 PHE A O 1
ATOM 2794 N N . LYS A 1 355 ? 51.883 53.967 6.822 1.00 81.31 355 LYS A N 1
ATOM 2795 C CA . LYS A 1 355 ? 53.205 54.601 6.725 1.00 81.31 355 LYS A CA 1
ATOM 2796 C C . LYS A 1 355 ? 53.937 54.227 5.432 1.00 81.31 355 LYS A C 1
ATOM 2798 O O . LYS A 1 355 ? 54.473 55.099 4.764 1.00 81.31 355 LYS A O 1
ATOM 2803 N N . ASP A 1 356 ? 53.907 52.938 5.077 1.00 83.38 356 ASP A N 1
ATOM 2804 C CA . ASP A 1 356 ? 54.667 52.366 3.959 1.00 83.38 356 ASP A CA 1
ATOM 2805 C C . ASP A 1 356 ? 53.801 51.455 3.071 1.00 83.38 356 ASP A C 1
ATOM 2807 O O . ASP A 1 356 ? 52.809 50.861 3.515 1.00 83.38 356 ASP A O 1
ATOM 2811 N N . SER A 1 357 ? 54.229 51.247 1.821 1.00 80.62 357 SER A N 1
ATOM 2812 C CA . SER A 1 357 ? 53.564 50.349 0.859 1.00 80.62 357 SER A CA 1
ATOM 2813 C C . SER A 1 357 ? 53.438 48.908 1.376 1.00 80.62 357 SER A C 1
ATOM 2815 O O . SER A 1 357 ? 52.400 48.269 1.189 1.00 80.62 357 SER A O 1
ATOM 2817 N N . CYS A 1 358 ? 54.443 48.416 2.106 1.00 82.56 358 CYS A N 1
ATOM 2818 C CA . CYS A 1 358 ? 54.421 47.101 2.750 1.00 82.56 358 CYS A CA 1
ATOM 2819 C C . CYS A 1 358 ? 53.316 46.986 3.812 1.00 82.56 358 CYS A C 1
ATOM 2821 O O . CYS A 1 358 ? 52.637 45.959 3.887 1.00 82.56 358 CYS A O 1
ATOM 2823 N N . GLN A 1 359 ? 53.097 48.033 4.618 1.00 85.50 359 GLN A N 1
ATOM 2824 C CA . GLN A 1 359 ? 52.005 48.056 5.598 1.00 85.50 359 GLN A CA 1
ATOM 2825 C C . GLN A 1 359 ? 50.645 48.084 4.901 1.00 85.50 359 GLN A C 1
ATOM 2827 O O . GLN A 1 359 ? 49.746 47.339 5.289 1.00 85.50 359 GLN A O 1
ATOM 2832 N N . LYS A 1 360 ? 50.523 48.856 3.816 1.00 82.94 360 LYS A N 1
ATOM 2833 C CA . LYS A 1 360 ? 49.314 48.892 2.987 1.00 82.94 360 LYS A CA 1
ATOM 2834 C C . LYS A 1 360 ? 48.981 47.519 2.397 1.00 82.94 360 LYS A C 1
ATOM 2836 O O . LYS A 1 360 ? 47.842 47.069 2.495 1.00 82.94 360 LYS A O 1
ATOM 2841 N N . MET A 1 361 ? 49.969 46.816 1.843 1.00 82.50 361 MET A N 1
ATOM 2842 C CA . MET A 1 361 ? 49.775 45.457 1.323 1.00 82.50 361 MET A CA 1
ATOM 2843 C C .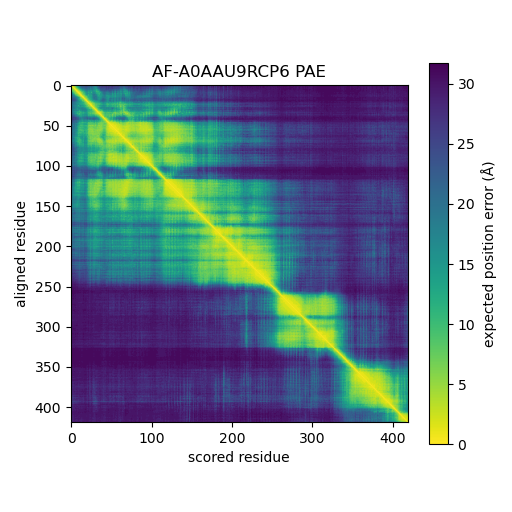 MET A 1 361 ? 49.354 44.470 2.417 1.00 82.50 361 MET A C 1
ATOM 2845 O O . MET A 1 361 ? 48.440 43.672 2.200 1.00 82.50 361 MET A O 1
ATOM 2849 N N . ARG A 1 362 ? 49.971 44.541 3.606 1.00 86.19 362 ARG A N 1
ATOM 2850 C CA . ARG A 1 362 ? 49.571 43.715 4.757 1.00 86.19 362 ARG A CA 1
ATOM 2851 C C . ARG A 1 362 ? 48.139 44.017 5.202 1.00 86.19 362 ARG A C 1
ATOM 2853 O O . ARG A 1 362 ? 47.382 43.080 5.432 1.00 86.19 362 ARG A O 1
ATOM 2860 N N . ALA A 1 363 ? 47.741 45.286 5.261 1.00 86.38 363 ALA A N 1
ATOM 2861 C CA . ALA A 1 363 ? 46.383 45.684 5.625 1.00 86.38 363 ALA A CA 1
ATOM 2862 C C . ALA A 1 363 ? 45.335 45.168 4.625 1.00 86.38 363 ALA A C 1
ATOM 2864 O O . ALA A 1 363 ? 44.324 44.600 5.035 1.00 86.38 363 ALA A O 1
ATOM 2865 N N . ILE A 1 364 ? 45.610 45.268 3.319 1.00 85.31 364 ILE A N 1
ATOM 2866 C CA . ILE A 1 364 ? 44.747 44.701 2.268 1.00 85.31 364 ILE A CA 1
ATOM 2867 C C . ILE A 1 364 ? 44.637 43.179 2.424 1.00 85.31 364 ILE A C 1
ATOM 2869 O O . ILE A 1 364 ? 43.545 42.618 2.334 1.00 85.31 364 ILE A O 1
ATOM 2873 N N . MET A 1 365 ? 45.751 42.496 2.703 1.00 87.75 365 MET A N 1
ATOM 2874 C CA . MET A 1 365 ? 45.755 41.047 2.914 1.00 87.75 365 MET A CA 1
ATOM 2875 C C . MET A 1 365 ? 44.923 40.643 4.142 1.00 87.75 365 MET A C 1
ATOM 2877 O O . MET A 1 365 ? 44.173 39.668 4.075 1.00 87.75 365 MET A O 1
ATOM 2881 N N . ILE A 1 366 ? 45.008 41.402 5.238 1.00 90.31 366 ILE A N 1
ATOM 2882 C CA . ILE A 1 366 ? 44.199 41.192 6.448 1.00 90.31 366 ILE A CA 1
ATOM 2883 C C . ILE A 1 366 ? 42.710 41.431 6.157 1.00 90.31 366 ILE A C 1
ATOM 2885 O O . ILE A 1 366 ? 41.885 40.603 6.545 1.00 90.31 366 ILE A O 1
ATOM 2889 N N . GLY A 1 367 ? 42.362 42.486 5.412 1.00 87.81 367 GLY A N 1
ATOM 2890 C CA . GLY A 1 367 ? 40.988 42.746 4.964 1.00 87.81 367 GLY A CA 1
ATOM 2891 C C . GLY A 1 367 ? 40.427 41.606 4.106 1.00 87.81 367 GLY A C 1
ATOM 2892 O O . GLY A 1 367 ? 39.369 41.055 4.396 1.00 87.81 367 GLY A O 1
ATOM 2893 N N . ASN A 1 368 ? 41.191 41.132 3.122 1.00 88.25 368 ASN A N 1
ATOM 2894 C CA . ASN A 1 368 ? 40.787 39.984 2.305 1.00 88.25 368 ASN A CA 1
ATOM 2895 C C . ASN A 1 368 ? 40.653 38.693 3.128 1.00 88.25 368 ASN A C 1
ATOM 2897 O O . ASN A 1 368 ? 39.801 37.849 2.839 1.00 88.25 368 ASN A O 1
ATOM 2901 N N . LYS A 1 369 ? 41.474 38.518 4.172 1.00 92.75 369 LYS A N 1
ATOM 2902 C CA . LYS A 1 369 ? 41.374 37.371 5.082 1.00 92.75 369 LYS A CA 1
ATOM 2903 C C . LYS A 1 369 ? 40.115 37.446 5.951 1.00 92.75 369 LYS A C 1
ATOM 2905 O O . LYS A 1 369 ? 39.492 36.407 6.162 1.00 92.75 369 LYS A O 1
ATOM 2910 N N . SER A 1 370 ? 39.704 38.636 6.398 1.00 89.06 370 SER A N 1
ATOM 2911 C CA . SER A 1 370 ? 38.477 38.817 7.190 1.00 89.06 370 SER A CA 1
ATOM 2912 C C . SER A 1 370 ? 37.207 38.517 6.377 1.00 89.06 370 SER A C 1
ATOM 2914 O O . SER A 1 370 ? 36.246 37.961 6.912 1.00 89.06 370 SER A O 1
ATOM 2916 N N . HIS A 1 371 ? 37.224 38.770 5.062 1.00 89.06 371 HIS A N 1
ATOM 2917 C CA . HIS A 1 371 ? 36.106 38.466 4.160 1.00 89.06 371 HIS A CA 1
ATOM 2918 C C . HIS A 1 371 ? 35.813 36.963 4.027 1.00 89.06 371 HIS A C 1
ATOM 2920 O O . HIS A 1 371 ? 34.671 36.581 3.775 1.00 89.06 371 HIS A O 1
ATOM 2926 N N . ARG A 1 372 ? 36.805 36.087 4.253 1.00 91.38 372 ARG A N 1
ATOM 2927 C CA . ARG A 1 372 ? 36.671 34.634 4.035 1.00 91.38 372 ARG A CA 1
ATOM 2928 C C . ARG A 1 372 ? 35.506 34.001 4.795 1.00 91.38 372 ARG A C 1
ATOM 2930 O O . ARG A 1 372 ? 34.853 33.124 4.244 1.00 91.38 372 ARG A O 1
ATOM 2937 N N . LYS A 1 373 ? 35.226 34.440 6.029 1.00 90.00 373 LYS A N 1
ATOM 2938 C CA . LYS A 1 373 ? 34.120 33.891 6.833 1.00 90.00 373 LYS A CA 1
ATOM 2939 C C . LYS A 1 373 ? 32.760 34.201 6.199 1.00 90.00 373 LYS A C 1
ATOM 2941 O O . LYS A 1 373 ? 31.953 33.300 6.031 1.00 90.00 373 LYS A O 1
ATOM 2946 N N . ARG A 1 374 ? 32.545 35.450 5.766 1.00 88.31 374 ARG A N 1
ATOM 2947 C CA . ARG A 1 374 ? 31.309 35.864 5.078 1.00 88.31 374 ARG A CA 1
ATOM 2948 C C . ARG A 1 374 ? 31.166 35.217 3.700 1.00 88.31 374 ARG A C 1
ATOM 2950 O O . ARG A 1 374 ? 30.061 34.834 3.338 1.00 88.31 374 ARG A O 1
ATOM 2957 N N . ASN A 1 375 ? 32.270 35.053 2.969 1.00 90.69 375 ASN A N 1
ATOM 2958 C CA . ASN A 1 375 ? 32.264 34.384 1.666 1.00 90.69 375 ASN A CA 1
ATOM 2959 C C . ASN A 1 375 ? 31.973 32.883 1.791 1.00 90.69 375 ASN A C 1
ATOM 2961 O O . ASN A 1 375 ? 31.292 32.333 0.934 1.00 90.69 375 ASN A O 1
ATOM 2965 N N . LYS A 1 376 ? 32.456 32.227 2.857 1.00 93.25 376 LYS A N 1
ATOM 2966 C CA . LYS A 1 376 ? 32.117 30.828 3.158 1.00 93.25 376 LYS A CA 1
ATOM 2967 C C . LYS A 1 376 ? 30.612 30.658 3.394 1.00 93.25 376 LYS A C 1
ATOM 2969 O O . LYS A 1 376 ? 30.041 29.688 2.918 1.00 93.25 376 LYS A O 1
ATOM 2974 N N . ASP A 1 377 ? 29.989 31.630 4.056 1.00 88.62 377 ASP A N 1
ATOM 2975 C CA . ASP A 1 377 ? 28.537 31.697 4.266 1.00 88.62 377 ASP A CA 1
ATOM 2976 C C . ASP A 1 377 ? 27.774 32.265 3.043 1.00 88.62 377 ASP A C 1
ATOM 2978 O O . ASP A 1 377 ? 26.588 32.563 3.149 1.00 88.62 377 ASP A O 1
ATOM 2982 N N . ALA A 1 378 ? 28.450 32.470 1.901 1.00 91.44 378 ALA A N 1
ATOM 2983 C CA . ALA A 1 378 ? 27.903 33.007 0.649 1.00 91.44 378 ALA A CA 1
ATOM 2984 C C . ALA A 1 378 ? 27.136 34.344 0.775 1.00 91.44 378 ALA A C 1
ATOM 2986 O O . ALA A 1 378 ? 26.205 34.615 0.017 1.00 91.44 378 ALA A O 1
ATOM 2987 N N . ARG A 1 379 ? 27.531 35.213 1.714 1.00 90.38 379 ARG A N 1
ATOM 2988 C CA . ARG A 1 379 ? 26.878 36.519 1.909 1.00 90.38 379 ARG A CA 1
ATOM 2989 C C . ARG A 1 379 ? 27.191 37.485 0.770 1.00 90.38 379 ARG A C 1
ATOM 2991 O O . ARG A 1 379 ? 28.327 37.549 0.302 1.00 90.38 379 ARG A O 1
ATOM 2998 N N . ARG A 1 380 ? 26.216 38.322 0.395 1.00 87.88 380 ARG A N 1
ATOM 2999 C CA . ARG A 1 380 ? 26.361 39.294 -0.708 1.00 87.88 380 ARG A CA 1
ATOM 3000 C C . ARG A 1 380 ? 27.396 40.387 -0.415 1.00 87.88 380 ARG A C 1
ATOM 3002 O O . ARG A 1 380 ? 27.996 40.935 -1.334 1.00 87.88 380 ARG A O 1
ATOM 3009 N N . GLY A 1 381 ? 27.601 40.725 0.857 1.00 90.00 381 GLY A N 1
ATOM 3010 C CA . GLY A 1 381 ? 28.505 41.794 1.276 1.00 90.00 381 GLY A CA 1
ATOM 3011 C C . GLY A 1 381 ? 28.640 41.887 2.792 1.00 90.00 381 GLY A C 1
ATOM 3012 O O . GLY A 1 381 ? 28.287 40.965 3.523 1.00 90.00 381 GLY A O 1
ATOM 3013 N N . GLU A 1 382 ? 29.205 42.985 3.290 1.00 88.25 382 GLU A N 1
ATOM 3014 C CA . GLU A 1 382 ? 29.325 43.216 4.742 1.00 88.25 382 GLU A CA 1
ATOM 3015 C C . GLU A 1 382 ? 28.018 43.695 5.371 1.00 88.25 382 GLU A C 1
ATOM 3017 O O . GLU A 1 382 ? 27.718 43.361 6.515 1.00 88.25 382 GLU A O 1
ATOM 3022 N N . ALA A 1 383 ? 27.214 44.410 4.584 1.00 90.50 383 ALA A N 1
ATOM 3023 C CA . ALA A 1 383 ? 25.894 44.880 4.974 1.00 90.50 383 ALA A CA 1
ATOM 3024 C C . ALA A 1 383 ? 24.856 43.747 5.047 1.00 90.50 383 ALA A C 1
ATOM 3026 O O . ALA A 1 383 ? 23.811 43.917 5.672 1.00 90.50 383 ALA A O 1
ATOM 3027 N N . ASP A 1 384 ? 25.148 42.590 4.447 1.00 89.56 384 ASP A N 1
ATOM 3028 C CA . ASP A 1 384 ? 24.247 41.444 4.411 1.00 89.56 384 ASP A CA 1
ATOM 3029 C C . ASP A 1 384 ? 24.254 40.695 5.755 1.00 89.56 384 ASP A C 1
ATOM 3031 O O . ASP A 1 384 ? 25.069 39.807 6.043 1.00 89.56 384 ASP A O 1
ATOM 3035 N N . ARG A 1 385 ? 23.358 41.149 6.630 1.00 90.25 385 ARG A N 1
ATOM 3036 C CA . ARG A 1 385 ? 23.146 40.642 7.990 1.00 90.25 385 ARG A CA 1
ATOM 3037 C C . ARG A 1 385 ? 21.752 40.026 8.157 1.00 90.25 385 ARG A C 1
ATOM 3039 O O . ARG A 1 385 ? 21.264 39.940 9.279 1.00 90.25 385 ARG A O 1
ATOM 3046 N N . VAL A 1 386 ? 21.115 39.616 7.057 1.00 89.88 386 VAL A N 1
ATOM 3047 C CA . VAL A 1 386 ? 19.768 39.032 7.070 1.00 89.88 386 VAL A CA 1
ATOM 3048 C C . VAL A 1 386 ? 19.787 37.685 7.797 1.00 89.88 386 VAL A C 1
ATOM 3050 O O . VAL A 1 386 ? 20.603 36.815 7.499 1.00 89.88 386 VAL A O 1
ATOM 3053 N N . ILE A 1 387 ? 18.878 37.513 8.758 1.00 90.62 387 ILE A N 1
ATOM 3054 C CA . ILE A 1 387 ? 18.670 36.250 9.472 1.00 90.62 387 ILE A CA 1
ATOM 3055 C C . ILE A 1 387 ? 17.431 35.586 8.875 1.00 90.62 387 ILE A C 1
ATOM 3057 O O . ILE A 1 387 ? 16.317 36.079 9.040 1.00 90.62 387 ILE A O 1
ATOM 3061 N N . LEU A 1 388 ? 17.628 34.475 8.167 1.00 89.31 388 LEU A N 1
ATOM 3062 C CA . LEU A 1 388 ? 16.531 33.707 7.582 1.00 89.31 388 LEU A CA 1
ATOM 3063 C C . LEU A 1 388 ? 15.794 32.903 8.661 1.00 89.31 388 LEU A C 1
ATOM 3065 O O . LEU A 1 388 ? 16.406 32.343 9.573 1.00 89.31 388 LEU A O 1
ATOM 3069 N N . SER A 1 389 ? 14.471 32.803 8.533 1.00 89.25 389 SER A N 1
ATOM 3070 C CA . SER A 1 389 ? 13.669 31.929 9.389 1.00 89.25 389 SER A CA 1
ATOM 3071 C C . SER A 1 389 ? 13.760 30.490 8.881 1.00 89.25 389 SER A C 1
ATOM 3073 O O . SER A 1 389 ? 13.079 30.120 7.932 1.00 89.25 389 SER A O 1
ATOM 3075 N N . LEU A 1 390 ? 14.610 29.671 9.508 1.00 90.25 390 LEU A N 1
ATOM 3076 C CA . LEU A 1 390 ? 14.787 28.258 9.131 1.00 90.25 390 LEU A CA 1
ATOM 3077 C C . LEU A 1 390 ? 13.553 27.394 9.435 1.00 90.25 390 LEU A C 1
ATOM 3079 O O . LEU A 1 390 ? 13.341 26.363 8.804 1.00 90.25 390 LEU A O 1
ATOM 3083 N N . LYS A 1 391 ? 12.752 27.797 10.427 1.00 89.62 391 LYS A N 1
ATOM 3084 C CA . LYS A 1 391 ? 11.530 27.101 10.849 1.00 89.62 391 LYS A CA 1
ATOM 3085 C C . LYS A 1 391 ? 10.366 28.086 10.923 1.00 89.62 391 LYS A C 1
ATOM 3087 O O . LYS A 1 391 ? 9.991 28.505 12.020 1.00 89.62 391 LYS A O 1
ATOM 3092 N N . PRO A 1 392 ? 9.800 28.493 9.776 1.00 90.12 392 PRO A N 1
ATOM 3093 C CA . PRO A 1 392 ? 8.680 29.414 9.776 1.00 90.12 392 PRO A CA 1
ATOM 3094 C C . PRO A 1 392 ? 7.454 28.772 10.432 1.00 90.12 392 PRO A C 1
ATOM 3096 O O . PRO A 1 392 ? 7.045 27.657 10.106 1.00 90.12 392 PRO A O 1
ATOM 3099 N N . LYS A 1 393 ? 6.837 29.504 11.362 1.00 86.50 393 LYS A N 1
ATOM 3100 C CA . LYS A 1 393 ? 5.721 29.010 12.181 1.00 86.50 393 LYS A CA 1
ATOM 3101 C C . LYS A 1 393 ? 4.559 28.457 11.348 1.00 86.50 393 LYS A C 1
ATOM 3103 O O . LYS A 1 393 ? 3.962 27.473 11.757 1.00 86.50 393 LYS A O 1
ATOM 3108 N N . HIS A 1 394 ? 4.261 29.048 10.192 1.00 82.00 394 HIS A N 1
ATOM 3109 C CA . HIS A 1 394 ? 3.146 28.625 9.338 1.00 82.00 394 HIS A CA 1
ATOM 3110 C C . HIS A 1 394 ? 3.346 27.244 8.683 1.00 82.00 394 HIS A C 1
ATOM 3112 O O . HIS A 1 394 ? 2.358 26.622 8.318 1.00 82.00 394 HIS A O 1
ATOM 3118 N N . LEU A 1 395 ? 4.586 26.744 8.564 1.00 82.38 395 LEU A N 1
ATOM 3119 C CA . LEU A 1 395 ? 4.855 25.374 8.098 1.00 82.38 395 LEU A CA 1
ATOM 3120 C C . LEU A 1 395 ? 4.806 24.351 9.240 1.00 82.38 395 LEU A C 1
ATOM 3122 O O . LEU A 1 395 ? 4.406 23.210 9.037 1.00 82.38 395 LEU A O 1
ATOM 3126 N N . PHE A 1 396 ? 5.235 24.750 10.441 1.00 82.94 396 PHE A N 1
ATOM 3127 C CA . PHE A 1 396 ? 5.490 23.824 11.554 1.00 82.94 396 PHE A CA 1
ATOM 3128 C C . PHE A 1 396 ? 4.463 23.899 12.695 1.00 82.94 396 PHE A C 1
ATOM 3130 O O . PHE A 1 396 ? 4.590 23.176 13.682 1.00 82.94 396 PHE A O 1
ATOM 3137 N N . SER A 1 397 ? 3.462 24.775 12.604 1.00 83.75 397 SER A N 1
ATOM 3138 C CA . SER A 1 397 ? 2.458 24.988 13.648 1.00 83.75 397 SER A CA 1
ATOM 3139 C C . SER A 1 397 ? 1.044 24.909 13.081 1.00 83.75 397 SER A C 1
ATOM 3141 O O . SER A 1 397 ? 0.721 25.572 12.100 1.00 83.75 397 SER A O 1
ATOM 3143 N N . GLY A 1 398 ? 0.187 24.137 13.752 1.00 81.19 398 GLY A N 1
ATOM 3144 C CA . GLY A 1 398 ? -1.201 23.910 13.351 1.00 81.19 398 GLY A CA 1
ATOM 3145 C C . GLY A 1 398 ? -1.415 22.559 12.665 1.00 81.19 398 GLY A C 1
ATOM 3146 O O . GLY A 1 398 ? -0.481 21.905 12.210 1.00 81.19 398 GLY A O 1
ATOM 3147 N N . LYS A 1 399 ? -2.674 22.117 12.633 1.00 77.81 399 LYS A N 1
ATOM 3148 C CA . LYS A 1 399 ? -3.133 20.962 11.854 1.00 77.81 399 LYS A CA 1
ATOM 3149 C C . LYS A 1 399 ? -4.276 21.428 10.960 1.00 77.81 399 LYS A C 1
ATOM 3151 O O . LYS A 1 399 ? -5.138 22.178 11.416 1.00 77.81 399 LYS A O 1
ATOM 3156 N N . ARG A 1 400 ? -4.284 20.975 9.707 1.00 74.94 400 ARG A N 1
ATOM 3157 C CA . ARG A 1 400 ? -5.304 21.342 8.719 1.00 74.94 400 ARG A CA 1
ATOM 3158 C C . ARG A 1 400 ? -6.689 20.859 9.165 1.00 74.94 400 ARG A C 1
ATOM 3160 O O . ARG A 1 400 ? -6.882 19.669 9.405 1.00 74.94 400 ARG A O 1
ATOM 3167 N N . GLY A 1 401 ? -7.642 21.785 9.271 1.00 76.31 401 GLY A N 1
ATOM 3168 C CA . GLY A 1 401 ? -9.064 21.479 9.463 1.00 76.31 401 GLY A CA 1
ATOM 3169 C C . GLY A 1 401 ? -9.762 21.163 8.134 1.00 76.31 401 GLY A C 1
ATOM 3170 O O . GLY A 1 401 ? -9.216 21.425 7.064 1.00 76.31 401 GLY A O 1
ATOM 3171 N N . LYS A 1 402 ? -10.979 20.609 8.174 1.00 74.94 402 LYS A N 1
ATOM 3172 C CA . LYS A 1 402 ? -11.770 20.380 6.951 1.00 74.94 402 LYS A CA 1
ATOM 3173 C C . LYS A 1 402 ? -12.222 21.722 6.349 1.00 74.94 402 LYS A C 1
ATOM 3175 O O . LYS A 1 402 ? -12.794 22.537 7.065 1.00 74.94 402 LYS A O 1
ATOM 3180 N N . GLY A 1 403 ? -11.984 21.920 5.048 1.00 72.12 403 GLY A N 1
ATOM 3181 C CA . GLY A 1 403 ? -12.556 23.020 4.257 1.00 72.12 403 GLY A CA 1
ATOM 3182 C C . GLY A 1 403 ? -11.814 24.363 4.276 1.00 72.12 403 GLY A C 1
ATOM 3183 O O . GLY A 1 403 ? -12.387 25.350 3.832 1.00 72.12 403 GLY A O 1
ATOM 3184 N N . ARG A 1 404 ? -10.574 24.439 4.784 1.00 61.22 404 ARG A N 1
ATOM 3185 C CA . ARG A 1 404 ? -9.730 25.644 4.664 1.00 61.22 404 ARG A CA 1
ATOM 3186 C C . ARG A 1 404 ? -8.338 25.297 4.144 1.00 61.22 404 ARG A C 1
ATOM 3188 O O . ARG A 1 404 ? -7.679 24.413 4.697 1.00 61.22 404 ARG A O 1
ATOM 3195 N N . GLU A 1 405 ? -7.908 26.003 3.106 1.00 66.50 405 GLU A N 1
ATOM 3196 C CA . GLU A 1 405 ? -6.548 25.958 2.562 1.00 66.50 405 GLU A CA 1
ATOM 3197 C C . GLU A 1 405 ? -5.714 27.101 3.158 1.00 66.50 405 GLU A C 1
ATOM 3199 O O . GLU A 1 405 ? -6.246 28.152 3.510 1.00 66.50 405 GLU A O 1
ATOM 3204 N N . TYR A 1 406 ? -4.415 26.869 3.369 1.00 62.50 406 TYR A N 1
ATOM 3205 C CA . TYR A 1 406 ? -3.522 27.840 4.023 1.00 62.50 406 TYR A CA 1
ATOM 3206 C C . TYR A 1 406 ? -2.915 28.862 3.057 1.00 62.50 406 TYR A C 1
ATOM 3208 O O . TYR A 1 406 ? -2.369 29.866 3.511 1.00 62.50 406 TYR A O 1
ATOM 3216 N N . ALA A 1 407 ? -2.974 28.600 1.755 1.00 60.12 407 ALA A N 1
ATOM 3217 C CA . ALA A 1 407 ? -2.419 29.458 0.725 1.00 60.12 407 ALA A CA 1
ATOM 3218 C C . ALA A 1 407 ? -3.458 29.630 -0.380 1.00 60.12 407 ALA A C 1
ATOM 3220 O O . ALA A 1 407 ? -3.990 28.636 -0.866 1.00 60.12 407 ALA A O 1
ATOM 3221 N N . ASP A 1 408 ? -3.732 30.879 -0.755 1.00 57.22 408 ASP A N 1
ATOM 3222 C CA . ASP A 1 408 ? -4.503 31.205 -1.954 1.00 57.22 408 ASP A CA 1
ATOM 3223 C C . ASP A 1 408 ? -3.752 30.610 -3.158 1.00 57.22 408 ASP A C 1
ATOM 3225 O O . ASP A 1 408 ? -2.696 31.123 -3.542 1.00 57.22 408 ASP A O 1
ATOM 3229 N N . VAL A 1 409 ? -4.248 29.502 -3.715 1.00 57.41 409 VAL A N 1
ATOM 3230 C CA . VAL A 1 409 ? -3.622 28.796 -4.850 1.00 57.41 409 VAL A CA 1
ATOM 3231 C C . VAL A 1 409 ? -3.431 29.746 -6.040 1.00 57.41 409 VAL A C 1
ATOM 32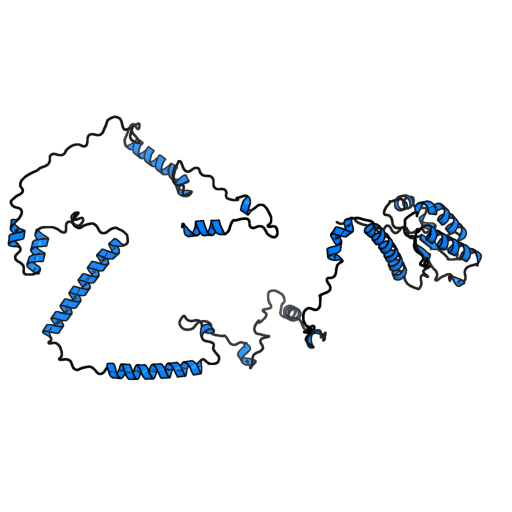33 O O . VAL A 1 409 ? -2.371 29.749 -6.662 1.00 57.41 409 VAL A O 1
ATOM 3236 N N . GLU A 1 410 ? -4.375 30.669 -6.243 1.00 55.19 410 GLU A N 1
ATOM 3237 C CA . GLU A 1 410 ? -4.324 31.714 -7.276 1.00 55.19 410 GLU A CA 1
ATOM 3238 C C . GLU A 1 410 ? -3.102 32.643 -7.144 1.00 55.19 410 GLU A C 1
ATOM 3240 O O . GLU A 1 410 ? -2.507 33.043 -8.143 1.00 55.19 410 GLU A O 1
ATOM 3245 N N . ARG A 1 411 ? -2.657 32.956 -5.917 1.00 55.44 411 ARG A N 1
ATOM 3246 C CA . ARG A 1 411 ? -1.499 33.842 -5.701 1.00 55.44 411 ARG A CA 1
ATOM 3247 C C . ARG A 1 411 ? -0.170 33.117 -5.941 1.00 55.44 411 ARG A C 1
ATOM 3249 O O . ARG A 1 411 ? 0.825 33.761 -6.270 1.00 55.44 411 ARG A O 1
ATOM 3256 N N . ILE A 1 412 ? -0.133 31.793 -5.772 1.00 58.47 412 ILE A N 1
ATOM 3257 C CA . ILE A 1 412 ? 1.049 30.975 -6.082 1.00 58.47 412 ILE A CA 1
ATOM 3258 C C . ILE A 1 412 ? 1.208 30.839 -7.601 1.00 58.47 412 ILE A C 1
ATOM 3260 O O . ILE A 1 412 ? 2.324 30.982 -8.100 1.00 58.47 412 ILE A O 1
ATOM 3264 N N . GLU A 1 413 ? 0.109 30.646 -8.333 1.00 55.09 413 GLU A N 1
ATOM 3265 C CA . GLU A 1 413 ? 0.114 30.624 -9.802 1.00 55.09 413 GLU A CA 1
ATOM 3266 C C . GLU A 1 413 ? 0.523 31.981 -10.396 1.00 55.09 413 GLU A C 1
ATOM 3268 O O . GLU A 1 413 ? 1.373 32.034 -11.287 1.00 55.09 413 GLU A O 1
ATOM 3273 N N . GLU A 1 414 ? 0.031 33.094 -9.838 1.00 59.31 414 GLU A N 1
ATOM 3274 C CA . GLU A 1 414 ? 0.440 34.440 -10.262 1.00 59.31 414 GLU A CA 1
ATOM 3275 C C . GLU A 1 414 ? 1.947 34.685 -10.030 1.00 59.31 414 GLU A C 1
ATOM 3277 O O . GLU A 1 414 ? 2.626 35.261 -10.883 1.00 59.31 414 GLU A O 1
ATOM 3282 N N . TYR A 1 415 ? 2.511 34.202 -8.916 1.00 62.28 415 TYR A N 1
ATOM 3283 C CA . TYR A 1 415 ? 3.945 34.332 -8.623 1.00 62.28 415 TYR A CA 1
ATOM 3284 C C . TYR A 1 415 ? 4.834 33.438 -9.495 1.00 62.28 415 TYR A C 1
ATOM 3286 O O . TYR A 1 415 ? 5.915 33.877 -9.888 1.00 62.28 415 TYR A O 1
ATOM 3294 N N . LEU A 1 416 ? 4.396 32.214 -9.805 1.00 63.69 416 LEU A N 1
ATOM 3295 C CA . LEU A 1 416 ? 5.124 31.303 -10.694 1.00 63.69 416 LEU A CA 1
ATOM 3296 C C . LEU A 1 416 ? 5.064 31.751 -12.158 1.00 63.69 416 LEU A C 1
ATOM 3298 O O . LEU A 1 416 ? 6.015 31.511 -12.884 1.00 63.69 416 LEU A O 1
ATOM 3302 N N . SER A 1 417 ? 4.010 32.464 -12.572 1.00 59.12 417 SER A N 1
ATOM 3303 C CA . SER A 1 417 ? 3.915 33.063 -13.914 1.00 59.12 417 SER A CA 1
ATOM 3304 C C . SER A 1 417 ? 4.826 34.282 -14.136 1.00 59.12 417 SER A C 1
ATOM 3306 O O . SER A 1 417 ? 5.059 34.683 -15.275 1.00 59.12 417 SER A O 1
ATOM 3308 N N . ARG A 1 418 ? 5.323 34.901 -13.054 1.00 61.88 418 ARG A N 1
ATOM 3309 C CA . ARG A 1 418 ? 6.224 36.071 -13.094 1.00 61.88 418 ARG A CA 1
ATOM 3310 C C . ARG A 1 418 ? 7.711 35.709 -13.053 1.00 61.88 418 ARG A C 1
ATOM 3312 O O . ARG A 1 418 ? 8.536 36.611 -13.219 1.00 61.88 418 ARG A O 1
ATOM 3319 N N . PHE A 1 419 ? 8.037 34.448 -12.786 1.00 45.53 419 PHE A N 1
ATOM 3320 C CA . PHE A 1 419 ? 9.388 33.892 -12.850 1.00 45.53 419 PHE A CA 1
ATOM 3321 C C . PHE A 1 419 ? 9.592 33.188 -14.188 1.00 45.53 419 PHE A C 1
ATOM 3323 O O . PHE A 1 419 ? 10.726 33.280 -14.712 1.00 45.53 419 PHE A O 1
#

Mean predicted aligned error: 21.26 Å

Sequence (419 aa):
LGEHSSVSLVLLTPTAFVSSKSIPNQFSKNSKSLYFSHCSAGCSCGYSIAQQDALFHSLKPSFMNKPLLIVCNKTDLVSMETLSDEDLKLIEEMKAEAMKAEMGSDEEAVLFNTEEGVMSVKNAACQRLLDKSVEAKMKSKNINQHLNRLHVAMPKLRDDKERLPCIPQGAVENEKRKTEKDLEDGNGGAGVYSASLKKNYILADKEWKNDIIPEICDGHNVADFVDPDILNRLEELESEEDLREAEDEEDDFEIEGETLTEEQKNQLADIRKKKVFLIREHRLKKSNAQNRATVRGKFDKDKKFTRERLGRELSSLGLDPSSAMNRKKKKLCLRSRSRSVSRPPHEVLPGEGFKDSCQKMRAIMIGNKSHRKRNKDARRGEADRVILSLKPKHLFSGKRGKGREYADVERIEEYLSRF

Solvent-accessible surface area (backbone atoms only — not comparable to full-atom values): 27283 Å² total; per-residue (Å²): 141,80,79,83,78,68,82,49,79,45,73,46,42,84,72,53,69,81,45,92,70,57,64,71,55,62,71,41,95,81,49,54,52,46,42,47,45,70,67,49,88,66,84,80,68,81,72,55,68,72,58,53,50,55,50,49,65,73,48,46,82,74,41,62,87,42,70,75,47,59,36,44,45,61,37,89,81,37,50,88,85,75,55,54,76,67,58,49,50,52,54,51,48,54,42,55,51,50,45,66,43,38,88,86,65,98,67,78,82,66,72,48,59,57,88,73,40,75,64,50,59,50,50,53,55,51,47,58,49,47,52,56,52,47,53,56,44,68,75,38,79,67,46,73,80,48,44,77,78,69,59,76,85,77,82,75,91,83,66,99,70,86,83,74,86,89,73,64,75,76,77,75,60,87,72,92,68,89,46,74,64,60,49,30,62,72,58,66,24,92,89,64,45,78,84,66,81,54,78,78,66,90,61,98,61,77,77,69,55,77,63,83,79,75,58,70,53,98,92,39,58,43,74,84,70,72,56,97,61,48,69,62,56,46,54,56,47,50,56,51,46,54,56,48,51,57,52,49,57,62,69,63,60,74,78,88,66,80,78,74,52,73,69,54,50,52,50,51,51,52,50,51,54,51,50,52,52,52,51,50,54,49,48,57,57,49,61,62,36,78,84,39,83,82,75,65,77,92,68,46,87,81,66,65,89,38,70,69,54,51,36,51,53,34,46,76,72,74,39,84,36,65,66,77,63,59,68,74,82,81,72,90,78,80,88,76,76,87,77,79,87,81,77,76,96,82,72,84,50,98,61,74,86,46,94,45,72,70,52,34,52,51,52,53,52,50,52,60,56,64,45,49,64,48,54,74,70,67,44,91,50,88,85,58,74,83,79,80,75,90,75,50,58,83,83,78,52,88,77,87,60,92,95,62,78,96,63,67,64,68,60,54,53,56,54,60,73,74,107

Secondary structure (DSSP, 8-state):
-------------GGGGG-TTHHHHHSSTT--EEEEEE--SSSSSSS-HHHHHHHHHHHGGGGTTS-EEEEEE-TTTS-GGGS-HHHHHHHHHHHHHHHHHSTT--S------GGG-HHHHHHHHHHHHHHHHHHHHHTSTTHHHHHHHH---PPPP-SS--------GGGT----PPPHHHHHHHTT-TTT----GGGG---S-SGGGGPPPP-EETTEEGGGG--TTHHHHHHHHHHHHHHHHHHHHHHTS-----PPPHHHHHHHHHHHHHHHHHHHHHHHHHHTTSSSPPPPGGG-TT----HHHHHHHHHHTT--THHHHHTTSS-----------PPPTT---TTBTBSSHHHHHHHHHHHHHHHHHHHHTT-SSSS------SS-HHHHS--PPTT--SS-HHHHHHHHHT-

Foldseek 3Di:
DDPPLPQPAQAPQVVVPPDPPRVVQLQPPRYADEYEDEPAPDDPRPDDLVVSLVVLVVCLVSCQPHQYAYEYPPCVRPPPVRDDPVSVVSVVVSQVSSVVSDPDDPDGSDYDDCVVDPVVVVVVSVVVVVVSVVVVVVPDPCVVVCVVVVDDDDDDDDDPDDDDDDDDPVVVDPDDDCDVQNVQVVQPHPPRDDDDPLVPDDDPDPPCSPPDDDQDDPNDGVVVQDDPCNVVVVVVVVVVVVVVVVVVVVVPPDPPDDDDDPVVVVVVVVVVVVVVVVVVVVVVLVVVPVVPPDDDCVVVPVVCPDLVNVCVVCVVVVHHSVVSVPPPPPDPDDPDDDDDPDDDPPDDDQPPPDPDPVRSVVVVVVVVVVCVVVVVVVAPDPPRPDDDDPPDCLVVDDDDDPPDDPDDVVVVVVVVVVD

Radius of gyration: 54.66 Å; Cα contacts (8 Å, |Δi|>4): 194; chains: 1; bounding box: 96×96×131 Å

Organism: Thlaspi arvense (NCBI:txid13288)

InterPro domains:
  IPR010674 Nucleolar GTP-binding protein 1, Rossman-fold domain [PF06858] (44-76)
  IPR012973 NOG, C-terminal [PF08155] (177-230)
  IPR027417 P-loop containing nucleoside triphosphate hydrolase [G3DSA:3.40.50.300] (27-151)

pLDDT: mean 74.47, std 17.5, range [24.7, 96.06]